Protein AF-0000000068801373 (afdb_homodimer)

Solvent-accessible surface area (backbone atoms only — not comparable to full-atom values): 32381 Å² total; per-residue (Å²): 131,85,78,76,74,80,75,60,35,43,65,68,33,72,58,98,86,32,26,22,39,46,42,36,50,64,30,52,65,67,40,64,72,50,78,65,51,80,64,30,34,38,38,37,28,58,76,66,24,50,58,66,53,54,50,50,49,50,50,25,58,78,50,72,58,34,62,70,71,57,57,73,45,41,44,68,69,68,36,31,40,51,46,44,37,53,86,94,51,80,27,16,62,61,49,52,71,74,48,67,80,67,38,50,35,29,43,51,66,44,78,92,70,46,47,63,44,42,62,74,63,48,32,38,29,46,32,33,42,47,41,62,60,41,22,52,53,48,39,50,49,45,27,68,16,31,31,62,37,39,79,48,77,52,68,71,58,35,52,52,31,45,76,68,22,66,35,72,58,21,39,62,66,57,48,55,50,53,53,56,58,44,37,75,79,42,55,42,48,81,43,44,40,64,54,37,70,74,38,42,62,63,46,51,49,52,50,30,59,73,74,72,49,84,74,56,70,69,48,48,55,49,46,48,55,62,56,27,67,75,47,29,55,72,31,58,39,62,31,58,69,76,48,55,56,85,50,39,29,52,86,78,34,53,80,64,70,76,89,52,72,39,56,31,31,75,68,34,23,38,47,53,46,54,53,47,52,54,52,48,52,63,73,46,57,92,53,88,79,80,75,66,70,56,126,134,86,79,76,74,79,76,62,35,42,65,67,34,73,57,97,85,31,26,21,39,47,43,36,50,64,31,53,66,68,40,63,72,51,77,64,52,78,64,32,34,38,39,39,27,56,77,66,25,51,60,67,53,53,50,51,49,50,51,26,58,80,52,72,60,35,63,70,70,58,57,74,46,41,44,68,68,68,36,32,41,51,48,45,37,53,87,95,49,81,29,16,64,60,49,54,72,73,49,66,81,67,38,50,35,30,43,54,66,44,78,91,71,44,45,62,44,44,63,74,63,47,31,39,28,46,32,34,42,47,41,63,59,40,22,51,54,46,39,50,48,45,27,67,16,30,32,61,37,38,79,49,78,51,70,70,58,34,53,54,33,45,76,68,23,66,35,72,60,20,37,62,65,58,47,54,50,54,52,56,58,44,38,76,81,41,57,41,49,80,43,43,41,64,53,38,72,74,38,43,62,64,47,50,49,52,49,29,59,72,72,70,50,85,73,56,69,70,50,48,55,50,47,48,56,62,56,26,68,76,48,29,55,74,31,58,39,62,30,58,69,74,48,55,57,85,48,39,27,53,86,77,33,52,79,64,72,76,91,53,73,38,55,31,30,75,70,34,23,38,46,54,45,54,53,48,51,53,51,46,52,63,73,46,57,92,53,88,79,82,74,65,69,56,125

Nearest PDB structures (foldseek):
  2a3r-assembly2_B  TM=9.988E-01  e=2.482E-52  Homo sapiens
  1z28-assembly1_A-2  TM=9.978E-01  e=6.941E-52  Homo sapiens
  3u3m-assembly1_A  TM=9.963E-01  e=4.395E-52  Homo sapiens
  3qvv-assembly2_B  TM=9.969E-01  e=4.079E-51  Homo sapiens
  3u3r-assembly1_A  TM=9.956E-01  e=8.096E-51  Homo sapiens

Radius of gyration: 32.13 Å; Cα contacts (8 Å, |Δi|>4): 904; chains: 2; bounding box: 50×91×74 Å

Secondary structure (DSSP, 8-state):
--------SPPPEEETTEEE-HHHHHHHHHHTT----TT-EEEEE-TTSSHHHHHHHHHHHHTTT-TTGGGSS-HHHHS-BTT---TTS--HHHHHHTPPSSPEEEE---GGGS-HHHHHTT-EEEEEE--HHHHHHHHHHHHHHBTTSPP---HHHHHHHHHHT-STT--HHHHHHHHHHHTTTS-EEEEEHHHHHH-HHHHHHHHHHHHT----HHHHHHHHHHTSHHHHHH-TTTSSTTS-TTTB-TTT--SS----TTGGGGT-BHHHHHHHHHHHHHHTTT------S--/-------SSPPPEEETTEEE-HHHHHHHHHHTT----TT-EEEEE-TTSSHHHHHHHHHHHHTTT-TTGGGSS-HHHHS-BTT---TTS--HHHHHHTPPSSPEEEE---GGGS-HHHHHTT-EEEEEE--HHHHHHHHHHHHHHBTTSPP---HHHHHHHHHHT-STT--HHHHHHHHHHHTTTS-EEEEEHHHHHH-HHHHHHHHHHHHT----HHHHHHHHHHTSHHHHHH-TTTSSTTS-TTTB-TTT--SS----TTGGGGT-BHHHHHHHHHHHHHHTTT------S--

Organism: Pan troglodytes (NCBI:txid9598)

pLDDT: mean 94.64, std 8.41, range [26.19, 98.88]

Foldseek 3Di:
DPPPPPLWADFFDDDPRATAQPQLVVQLVVQLPDADDQLEEEEEEAPPQCSLLVLLLVLCQVVQLDVVSSQPAASCLQAPEQSDGDPPDDGSRRSVVPHDPPHHYYYHAAPVRHHVNCVVSLHAYEYEYEDVLSVLVLVLLQQVFAGSHHNCPDSVSNLVCQLQQNGHNGHSLNRVQVLVVSVVPGNYHYHYLVVCVVPVLVVSVVVCVSSVHDHDPVSSVSSNVCSDLVNQCPRCSRFVPVPDSSRGPCVSPTNSHPSFQQPSVVPDDPVRVVVVVVSCCVSCPPPPDDHDRHD/DPPPPPLWADFFDDDPRATAQPQLVVQLVVQLPDADDQLEEEEEEAPPQCSLLVLLLVLCQVVQLDVVSSQPAASCLQAPEQSDGDPPDDGSRRSVVPDDPPHHYYYHAAPVRHHVNCVVSLHAYEYEYEDVLSVLVLVLLQQVFAGSHHNCPDSVSNLVCQLQQNGHNGHSLNRVQVLVVSVVPGNYHYHYLVVCVVPVLVVSVVVCVSSVHDHDPVSSVSSNVCSDLVNQCVRCSRFVPVPDSSRGPCVSPTNSHPSFQQPSVVPDDPVRVVVVVVSCCVSCPPPPDDHDRHD

InterPro domains:
  IPR000863 Sulfotransferase domain [PF00685] (38-287)
  IPR027417 P-loop containing nucleoside triphosphate hydrolase [G3DSA:3.40.50.300] (1-295)
  IPR027417 P-loop containing nucleoside triphosphate hydrolase [SSF52540] (9-293)

Sequence (590 aa):
MELIQDTSRPPLEYVKGVPLIKYFAEALGPLQSFQARPDDLLISTYPKSGTTWVSQILDMIYQGGDLEKCNRAPIYMRVPFLEVNDPGEPSGMETLKDTPPPRLIKSHLPLALLPQTLLDQKVKVVYVARNPKDVAVSYYHFHRMEKAHPEPGTWDSFLEKFMAGEVSYGSWYQHMQEWWELSRTHPVLYLFYEDMKENPKREIQKILEFVGHSLPEETMDFMVQHTSFKEMKKNPMTNYTTVPQELMDHSTSPFMRKGMAGDWKTTFTVAQNERFDADYAEKMAGCSLSFRSELMELIQDTSRPPLEYVKGVPLIKYFAEALGPLQSFQARPDDLLISTYPKSGTTWVSQILDMIYQGGDLEKCNRAPIYMRVPFLEVNDPGEPSGMETLKDTPPPRLIKSHLPLALLPQTLLDQKVKVVYVARNPKDVAVSYYHFHRMEKAHPEPGTWDSFLEKFMAGEVSYGSWYQHMQEWWELSRTHPVLYLFYEDMKENPKREIQKILEFVGHSLPEETMDFMVQHTSFKEMKKNPMTNYTTVPQELMDHSTSPFMRKGMAGDWKTTFTVAQNERFDADYAEKMAGCSLSFRSEL

Structure (mmCIF, N/CA/C/O backbone):
data_AF-0000000068801373-model_v1
#
loop_
_entity.id
_entity.type
_entity.pdbx_description
1 polymer Sulfotransferase
#
loop_
_atom_site.group_PDB
_atom_site.id
_atom_site.type_symbol
_atom_site.label_atom_id
_atom_site.label_alt_id
_atom_site.label_comp_id
_atom_site.label_asym_id
_atom_site.label_entity_id
_atom_site.label_seq_id
_atom_site.pdbx_PDB_ins_code
_atom_site.Cartn_x
_atom_site.Cartn_y
_atom_site.Cartn_z
_atom_site.occupancy
_atom_site.B_iso_or_equiv
_atom_site.auth_seq_id
_atom_site.auth_comp_id
_atom_site.auth_asym_id
_atom_site.auth_atom_id
_atom_site.pdbx_PDB_model_num
ATOM 1 N N . MET A 1 1 ? -23.141 -9.375 -42.094 1 26.19 1 MET A N 1
ATOM 2 C CA . MET A 1 1 ? -21.875 -9.578 -41.375 1 26.19 1 MET A CA 1
ATOM 3 C C . MET A 1 1 ? -22.109 -10.383 -40.094 1 26.19 1 MET A C 1
ATOM 5 O O . MET A 1 1 ? -22.859 -9.969 -39.219 1 26.19 1 MET A O 1
ATOM 9 N N . GLU A 1 2 ? -21.922 -11.641 -40 1 30.53 2 GLU A N 1
ATOM 10 C CA . GLU A 1 2 ? -22.234 -12.516 -38.875 1 30.53 2 GLU A CA 1
ATOM 11 C C . GLU A 1 2 ? -21.422 -12.133 -37.656 1 30.53 2 GLU A C 1
ATOM 13 O O . GLU A 1 2 ? -20.203 -11.945 -37.719 1 30.53 2 GLU A O 1
ATOM 18 N N . LEU A 1 3 ? -21.844 -11.43 -36.562 1 37.75 3 LEU A N 1
ATOM 19 C CA . LEU A 1 3 ? -21.266 -10.898 -35.344 1 37.75 3 LEU A CA 1
ATOM 20 C C . LEU A 1 3 ? -20.5 -11.969 -34.594 1 37.75 3 LEU A C 1
ATOM 22 O O . LEU A 1 3 ? -21.078 -12.984 -34.188 1 37.75 3 LEU A O 1
ATOM 26 N N . ILE A 1 4 ? -19.297 -12.406 -34.969 1 43.62 4 ILE A N 1
ATOM 27 C CA . ILE A 1 4 ? -18.391 -13.289 -34.25 1 43.62 4 ILE A CA 1
ATOM 28 C C . ILE A 1 4 ? -18.5 -13.031 -32.75 1 43.62 4 ILE A C 1
ATOM 30 O O . ILE A 1 4 ? -18.281 -11.906 -32.281 1 43.62 4 ILE A O 1
ATOM 34 N N . GLN A 1 5 ? -19.297 -13.797 -32.094 1 51.81 5 GLN A N 1
ATOM 35 C CA . GLN A 1 5 ? -19.562 -13.656 -30.672 1 51.81 5 GLN A CA 1
ATOM 36 C C . GLN A 1 5 ? -18.266 -13.586 -29.875 1 51.81 5 GLN A C 1
ATOM 38 O O . GLN A 1 5 ? -17.359 -14.398 -30.078 1 51.81 5 GLN A O 1
ATOM 43 N N . ASP A 1 6 ? -17.844 -12.43 -29.453 1 64.69 6 ASP A N 1
ATOM 44 C CA . ASP A 1 6 ? -16.719 -12.188 -28.547 1 64.69 6 ASP A CA 1
ATOM 45 C C . ASP A 1 6 ? -16.703 -13.211 -27.406 1 64.69 6 ASP A C 1
ATOM 47 O O . ASP A 1 6 ? -17.609 -13.227 -26.562 1 64.69 6 ASP A O 1
ATOM 51 N N . THR A 1 7 ? -15.938 -14.234 -27.469 1 76.06 7 THR A N 1
ATOM 52 C CA . THR A 1 7 ? -15.836 -15.336 -26.516 1 76.06 7 THR A CA 1
ATOM 53 C C . THR A 1 7 ? -14.828 -15.023 -25.422 1 76.06 7 THR A C 1
ATOM 55 O O . THR A 1 7 ? -14.43 -15.906 -24.656 1 76.06 7 THR A O 1
ATOM 58 N N . SER A 1 8 ? -14.531 -13.727 -25.422 1 85.44 8 SER A N 1
ATOM 59 C CA . SER A 1 8 ? -13.516 -13.391 -24.438 1 85.44 8 SER A CA 1
ATOM 60 C C . SER A 1 8 ? -14.141 -13.039 -23.078 1 85.44 8 SER A C 1
ATOM 62 O O . SER A 1 8 ? -15.273 -12.547 -23.031 1 85.44 8 SER A O 1
ATOM 64 N N . ARG A 1 9 ? -13.477 -13.516 -22.109 1 92.25 9 ARG A N 1
ATOM 65 C CA . ARG A 1 9 ? -13.734 -13.156 -20.719 1 92.25 9 ARG A CA 1
ATOM 66 C C . ARG A 1 9 ? -15.086 -13.68 -20.25 1 92.25 9 ARG A C 1
ATOM 68 O O . ARG A 1 9 ? -15.875 -12.945 -19.656 1 92.25 9 ARG A O 1
ATOM 75 N N . PRO A 1 10 ? -15.391 -14.93 -20.531 1 91.88 10 PRO A N 1
ATOM 76 C CA . PRO A 1 10 ? -16.641 -15.484 -20.016 1 91.88 10 PRO A CA 1
ATOM 77 C C . PRO A 1 10 ? -16.672 -15.547 -18.484 1 91.88 10 PRO A C 1
ATOM 79 O O . PRO A 1 10 ? -15.617 -15.578 -17.844 1 91.88 10 PRO A O 1
ATOM 82 N N . PRO A 1 11 ? -17.891 -15.492 -17.906 1 94.25 11 PRO A N 1
ATOM 83 C CA . PRO A 1 11 ? -17.969 -15.688 -16.453 1 94.25 11 PRO A CA 1
ATOM 84 C C . PRO A 1 11 ? -17.516 -17.078 -16.016 1 94.25 11 PRO A C 1
ATOM 86 O O . PRO A 1 11 ? -17.562 -18.016 -16.812 1 94.25 11 PRO A O 1
ATOM 89 N N . LEU A 1 12 ? -17.078 -17.188 -14.828 1 97 12 LEU A N 1
ATOM 90 C CA . LEU A 1 12 ? -16.688 -18.484 -14.281 1 97 12 LEU A CA 1
ATOM 91 C C . LEU A 1 12 ? -17.906 -19.391 -14.117 1 97 12 LEU A C 1
ATOM 93 O O . LEU A 1 12 ? -19.031 -18.906 -13.953 1 97 12 LEU A O 1
ATOM 97 N N . GLU A 1 13 ? -17.641 -20.609 -14.188 1 97 13 GLU A N 1
ATOM 98 C CA . GLU A 1 13 ? -18.641 -21.641 -13.93 1 97 13 GLU A CA 1
ATOM 99 C C . GLU A 1 13 ? -18.266 -22.484 -12.711 1 97 13 GLU A C 1
ATOM 101 O O . GLU A 1 13 ? -17.094 -22.844 -12.523 1 97 13 GLU A O 1
ATOM 106 N N . TYR A 1 14 ? -19.266 -22.719 -11.906 1 96.12 14 TYR A N 1
ATOM 107 C CA . TYR A 1 14 ? -18.984 -23.484 -10.688 1 96.12 14 TYR A CA 1
ATOM 108 C C . TYR A 1 14 ? -19.234 -24.969 -10.906 1 96.12 14 TYR A C 1
ATOM 110 O O . TYR A 1 14 ? -20.266 -25.359 -11.43 1 96.12 14 TYR A O 1
ATOM 118 N N . VAL A 1 15 ? -18.234 -25.766 -10.617 1 96.12 15 VAL A N 1
ATOM 119 C CA . VAL A 1 15 ? -18.328 -27.219 -10.609 1 96.12 15 VAL A CA 1
ATOM 120 C C . VAL A 1 15 ? -17.984 -27.75 -9.219 1 96.12 15 VAL A C 1
ATOM 122 O O . VAL A 1 15 ? -16.859 -27.562 -8.742 1 96.12 15 VAL A O 1
ATOM 125 N N . LYS A 1 16 ? -18.938 -28.406 -8.547 1 94.5 16 LYS A N 1
ATOM 126 C CA . LYS A 1 16 ? -18.781 -28.891 -7.18 1 94.5 16 LYS A CA 1
ATOM 127 C C . LYS A 1 16 ? -18.266 -27.781 -6.262 1 94.5 16 LYS A C 1
ATOM 129 O O . LYS A 1 16 ? -17.328 -27.984 -5.484 1 94.5 16 LYS A O 1
ATOM 134 N N . GLY A 1 17 ? -18.75 -26.594 -6.5 1 95.19 17 GLY A N 1
ATOM 135 C CA . GLY A 1 17 ? -18.469 -25.453 -5.637 1 95.19 17 GLY A CA 1
ATOM 136 C C . GLY A 1 17 ? -17.172 -24.734 -6.004 1 95.19 17 GLY A C 1
ATOM 137 O O . GLY A 1 17 ? -16.828 -23.734 -5.379 1 95.19 17 GLY A O 1
ATOM 138 N N . VAL A 1 18 ? -16.484 -25.234 -6.992 1 97.38 18 VAL A N 1
ATOM 139 C CA . VAL A 1 18 ? -15.227 -24.625 -7.395 1 97.38 18 VAL A CA 1
ATOM 140 C C . VAL A 1 18 ? -15.43 -23.781 -8.648 1 97.38 18 VAL A C 1
ATOM 142 O O . VAL A 1 18 ? -15.93 -24.281 -9.664 1 97.38 18 VAL A O 1
ATOM 145 N N . PRO A 1 19 ? -15.102 -22.5 -8.57 1 98.31 19 PRO A N 1
ATOM 146 C CA . PRO A 1 19 ? -15.188 -21.688 -9.789 1 98.31 19 PRO A CA 1
ATOM 147 C C . PRO A 1 19 ? -14.094 -22.016 -10.797 1 98.31 19 PRO A C 1
ATOM 149 O O . PRO A 1 19 ? -12.914 -22.078 -10.445 1 98.31 19 PRO A O 1
ATOM 152 N N . LEU A 1 20 ? -14.492 -22.234 -12.047 1 97.88 20 LEU A N 1
ATOM 153 C CA . LEU A 1 20 ? -13.57 -22.531 -13.141 1 97.88 20 LEU A CA 1
ATOM 154 C C . LEU A 1 20 ? -13.883 -21.672 -14.359 1 97.88 20 LEU A C 1
ATOM 156 O O . LEU A 1 20 ? -15.016 -21.234 -14.539 1 97.88 20 LEU A O 1
ATOM 160 N N . ILE A 1 21 ? -12.82 -21.438 -15.141 1 95.56 21 ILE A N 1
ATOM 161 C CA . ILE A 1 21 ? -13.078 -20.875 -16.469 1 95.56 21 ILE A CA 1
ATOM 162 C C . ILE A 1 21 ? -14.062 -21.75 -17.219 1 95.56 21 ILE A C 1
ATOM 164 O O . ILE A 1 21 ? -14.023 -22.984 -17.109 1 95.56 21 ILE A O 1
ATOM 168 N N . LYS A 1 22 ? -14.883 -21.125 -17.984 1 94.75 22 LYS A N 1
ATOM 169 C CA . LYS A 1 22 ? -16.016 -21.781 -18.641 1 94.75 22 LYS A CA 1
ATOM 170 C C . LYS A 1 22 ? -15.547 -23.016 -19.406 1 94.75 22 LYS A C 1
ATOM 172 O O . LYS A 1 22 ? -16.062 -24.125 -19.203 1 94.75 22 LYS A O 1
ATOM 177 N N . TYR A 1 23 ? -14.562 -22.906 -20.172 1 93.31 23 TYR A N 1
ATOM 178 C CA . TYR A 1 23 ? -14.125 -23.969 -21.062 1 93.31 23 TYR A CA 1
ATOM 179 C C . TYR A 1 23 ? -13.469 -25.109 -20.281 1 93.31 23 TYR A C 1
ATOM 181 O O . TYR A 1 23 ? -13.547 -26.266 -20.688 1 93.31 23 TYR A O 1
ATOM 189 N N . PHE A 1 24 ? -12.781 -24.75 -19.188 1 95.5 24 PHE A N 1
ATOM 190 C CA . PHE A 1 24 ? -12.195 -25.781 -18.328 1 95.5 24 PHE A CA 1
ATOM 191 C C . PHE A 1 24 ? -13.281 -26.562 -17.594 1 95.5 24 PHE A C 1
ATOM 193 O O . PHE A 1 24 ? -13.188 -27.781 -17.453 1 95.5 24 PHE A O 1
ATOM 200 N N . ALA A 1 25 ? -14.305 -25.797 -17.156 1 96.56 25 ALA A N 1
ATOM 201 C CA . ALA A 1 25 ? -15.445 -26.453 -16.531 1 96.56 25 ALA A CA 1
ATOM 202 C C . ALA A 1 25 ? -16.078 -27.484 -17.453 1 96.56 25 ALA A C 1
ATOM 204 O O . ALA A 1 25 ? -16.422 -28.594 -17.031 1 96.56 25 ALA A O 1
ATOM 205 N N . GLU A 1 26 ? -16.141 -27.141 -18.688 1 94.5 26 GLU A N 1
ATOM 206 C CA . GLU A 1 26 ? -16.766 -28.016 -19.688 1 94.5 26 GLU A CA 1
ATOM 207 C C . GLU A 1 26 ? -15.914 -29.25 -19.922 1 94.5 26 GLU A C 1
ATOM 209 O O . GLU A 1 26 ? -16.422 -30.266 -20.422 1 94.5 26 GLU A O 1
ATOM 214 N N . ALA A 1 27 ? -14.672 -29.156 -19.609 1 94.94 27 ALA A N 1
ATOM 215 C CA . ALA A 1 27 ? -13.758 -30.266 -19.859 1 94.94 27 ALA A CA 1
ATOM 216 C C . ALA A 1 27 ? -13.867 -31.312 -18.75 1 94.94 27 ALA A C 1
ATOM 218 O O . ALA A 1 27 ? -13.383 -32.438 -18.906 1 94.94 27 ALA A O 1
ATOM 219 N N . LEU A 1 28 ? -14.461 -31.016 -17.609 1 95.88 28 LEU A N 1
ATOM 220 C CA . LEU A 1 28 ? -14.453 -31.891 -16.453 1 95.88 28 LEU A CA 1
ATOM 221 C C . LEU A 1 28 ? -15.25 -33.156 -16.719 1 95.88 28 LEU A C 1
ATOM 223 O O . LEU A 1 28 ? -14.906 -34.25 -16.219 1 95.88 28 LEU A O 1
ATOM 227 N N . GLY A 1 29 ? -16.297 -33.062 -17.469 1 92.44 29 GLY A N 1
ATOM 228 C CA . GLY A 1 29 ? -17.031 -34.25 -17.859 1 92.44 29 GLY A CA 1
ATOM 229 C C . GLY A 1 29 ? -16.172 -35.25 -18.609 1 92.44 29 GLY A C 1
ATOM 230 O O . GLY A 1 29 ? -15.938 -36.344 -18.125 1 92.44 29 GLY A O 1
ATOM 231 N N . PRO A 1 30 ? -15.641 -34.812 -19.734 1 91.38 30 PRO A N 1
ATOM 232 C CA . PRO A 1 30 ? -14.758 -35.688 -20.516 1 91.38 30 PRO A CA 1
ATOM 233 C C . PRO A 1 30 ? -13.578 -36.219 -19.703 1 91.38 30 PRO A C 1
ATOM 235 O O . PRO A 1 30 ? -13.125 -37.344 -19.922 1 91.38 30 PRO A O 1
ATOM 238 N N . LEU A 1 31 ? -13.078 -35.5 -18.766 1 93.88 31 LEU A N 1
ATOM 239 C CA . LEU A 1 31 ? -11.883 -35.844 -18 1 93.88 31 LEU A CA 1
ATOM 240 C C . LEU A 1 31 ? -12.156 -37.031 -17.094 1 93.88 31 LEU A C 1
ATOM 242 O O . LEU A 1 31 ? -11.227 -37.688 -16.594 1 93.88 31 LEU A O 1
ATOM 246 N N . GLN A 1 32 ? -13.414 -37.312 -16.906 1 90.19 32 GLN A N 1
ATOM 247 C CA . GLN A 1 32 ? -13.766 -38.438 -16.078 1 90.19 32 GLN A CA 1
ATOM 248 C C . GLN A 1 32 ? -13.305 -39.75 -16.703 1 90.19 32 GLN A C 1
ATOM 250 O O . GLN A 1 32 ? -13.102 -40.75 -16 1 90.19 32 GLN A O 1
ATOM 255 N N . SER A 1 33 ? -13.188 -39.719 -17.938 1 91.62 33 SER A N 1
ATOM 256 C CA . SER A 1 33 ? -12.797 -40.938 -18.641 1 91.62 33 SER A CA 1
ATOM 257 C C . SER A 1 33 ? -11.281 -41.031 -18.797 1 91.62 33 SER A C 1
ATOM 259 O O . SER A 1 33 ? -10.766 -41.969 -19.422 1 91.62 33 SER A O 1
ATOM 261 N N . PHE A 1 34 ? -10.609 -40.094 -18.281 1 95.56 34 PHE A N 1
ATOM 262 C CA . PHE A 1 34 ? -9.148 -40.094 -18.359 1 95.56 34 PHE A CA 1
ATOM 263 C C . PHE A 1 34 ? -8.57 -41.312 -17.688 1 95.56 34 PHE A C 1
ATOM 265 O O . PHE A 1 34 ? -9.023 -41.719 -16.625 1 95.56 34 PHE A O 1
ATOM 272 N N . GLN A 1 35 ? -7.629 -41.938 -18.391 1 93.69 35 GLN A N 1
ATOM 273 C CA . GLN A 1 35 ? -6.918 -43.094 -17.828 1 93.69 35 GLN A CA 1
ATOM 274 C C . GLN A 1 35 ? -5.445 -42.75 -17.594 1 93.69 35 GLN A C 1
ATOM 276 O O . GLN A 1 35 ? -4.688 -42.594 -18.562 1 93.69 35 GLN A O 1
ATOM 281 N N . ALA A 1 36 ? -5.094 -42.719 -16.375 1 95 36 ALA A N 1
ATOM 282 C CA . ALA A 1 36 ? -3.705 -42.438 -16.016 1 95 36 ALA A CA 1
ATOM 283 C C . ALA A 1 36 ? -2.824 -43.656 -16.234 1 95 36 ALA A C 1
ATOM 285 O O . ALA A 1 36 ? -3.275 -44.812 -16.062 1 95 36 ALA A O 1
ATOM 286 N N . ARG A 1 37 ? -1.658 -43.406 -16.625 1 94.31 37 ARG A N 1
ATOM 287 C CA . ARG A 1 37 ? -0.638 -44.438 -16.719 1 94.31 37 ARG A CA 1
ATOM 288 C C . ARG A 1 37 ? 0.271 -44.438 -15.5 1 94.31 37 ARG A C 1
ATOM 290 O O . ARG A 1 37 ? 0.509 -43.375 -14.906 1 94.31 37 ARG A O 1
ATOM 297 N N . PRO A 1 38 ? 0.799 -45.562 -15.203 1 91.88 38 PRO A N 1
ATOM 298 C CA . PRO A 1 38 ? 1.619 -45.656 -13.992 1 91.88 38 PRO A CA 1
ATOM 299 C C . PRO A 1 38 ? 2.854 -44.75 -14.055 1 91.88 38 PRO A C 1
ATOM 301 O O . PRO A 1 38 ? 3.363 -44.312 -13.016 1 91.88 38 PRO A O 1
ATOM 304 N N . ASP A 1 39 ? 3.277 -44.531 -15.234 1 94.56 39 ASP A N 1
ATOM 305 C CA . ASP A 1 39 ? 4.508 -43.75 -15.352 1 94.56 39 ASP A CA 1
ATOM 306 C C . ASP A 1 39 ? 4.203 -42.281 -15.641 1 94.56 39 ASP A C 1
ATOM 308 O O . ASP A 1 39 ? 5.113 -41.5 -15.93 1 94.56 39 ASP A O 1
ATOM 312 N N . ASP A 1 40 ? 2.934 -41.875 -15.578 1 97.69 40 ASP A N 1
ATOM 313 C CA . ASP A 1 40 ? 2.568 -40.469 -15.641 1 97.69 40 ASP A CA 1
ATOM 314 C C . ASP A 1 40 ? 3.1 -39.719 -14.438 1 97.69 40 ASP A C 1
ATOM 316 O O . ASP A 1 40 ? 3.256 -40.281 -13.352 1 97.69 40 ASP A O 1
ATOM 320 N N . LEU A 1 41 ? 3.463 -38.531 -14.617 1 98.62 41 LEU A N 1
ATOM 321 C CA . LEU A 1 41 ? 3.793 -37.625 -13.531 1 98.62 41 LEU A CA 1
ATOM 322 C C . LEU A 1 41 ? 2.91 -36.375 -13.586 1 98.62 41 LEU A C 1
ATOM 324 O O . LEU A 1 41 ? 2.83 -35.719 -14.617 1 98.62 41 LEU A O 1
ATOM 328 N N . LEU A 1 42 ? 2.225 -36.094 -12.523 1 98.75 42 LEU A N 1
ATOM 329 C CA . LEU A 1 42 ? 1.355 -34.938 -12.438 1 98.75 42 LEU A CA 1
ATOM 330 C C . LEU A 1 42 ? 2.076 -33.781 -11.773 1 98.75 42 LEU A C 1
ATOM 332 O O . LEU A 1 42 ? 2.678 -33.938 -10.711 1 98.75 42 LEU A O 1
ATOM 336 N N . ILE A 1 43 ? 2.145 -32.688 -12.438 1 98.88 43 ILE A N 1
ATOM 337 C CA . ILE A 1 43 ? 2.564 -31.406 -11.867 1 98.88 43 ILE A CA 1
ATOM 338 C C . ILE A 1 43 ? 1.336 -30.594 -11.445 1 98.88 43 ILE A C 1
ATOM 340 O O . ILE A 1 43 ? 0.559 -30.141 -12.289 1 98.88 43 ILE A O 1
ATOM 344 N N . SER A 1 44 ? 1.149 -30.453 -10.172 1 98.75 44 SER A N 1
ATOM 345 C CA . SER A 1 44 ? -0.006 -29.719 -9.664 1 98.75 44 SER A CA 1
ATOM 346 C C . SER A 1 44 ? 0.424 -28.469 -8.898 1 98.75 44 SER A C 1
ATOM 348 O O . SER A 1 44 ? 1.394 -28.5 -8.141 1 98.75 44 SER A O 1
ATOM 350 N N . THR A 1 45 ? -0.194 -27.391 -9.164 1 98.75 45 THR A N 1
ATOM 351 C CA . THR A 1 45 ? 0.032 -26.109 -8.516 1 98.75 45 THR A CA 1
ATOM 352 C C . THR A 1 45 ? -1.251 -25.281 -8.484 1 98.75 45 THR A C 1
ATOM 354 O O . THR A 1 45 ? -2.168 -25.531 -9.273 1 98.75 45 THR A O 1
ATOM 357 N N . TYR A 1 46 ? -1.426 -24.391 -7.52 1 98.75 46 TYR A N 1
ATOM 358 C CA . TYR A 1 46 ? -2.357 -23.281 -7.699 1 98.75 46 TYR A CA 1
ATOM 359 C C . TYR A 1 46 ? -1.879 -22.344 -8.797 1 98.75 46 TYR A C 1
ATOM 361 O O . TYR A 1 46 ? -0.676 -22.234 -9.039 1 98.75 46 TYR A O 1
ATOM 369 N N . PRO A 1 47 ? -2.797 -21.656 -9.469 1 98.38 47 PRO A N 1
ATOM 370 C CA . PRO A 1 47 ? -2.346 -20.766 -10.547 1 98.38 47 PRO A CA 1
ATOM 371 C C . PRO A 1 47 ? -1.286 -19.766 -10.078 1 98.38 47 PRO A C 1
ATOM 373 O O . PRO A 1 47 ? -1.376 -19.234 -8.961 1 98.38 47 PRO A O 1
ATOM 376 N N . LYS A 1 48 ? -0.271 -19.578 -10.961 1 98.31 48 LYS A N 1
ATOM 377 C CA . LYS A 1 48 ? 0.777 -18.578 -10.797 1 98.31 48 LYS A CA 1
ATOM 378 C C . LYS A 1 48 ? 1.704 -18.938 -9.641 1 98.31 48 LYS A C 1
ATOM 380 O O . LYS A 1 48 ? 2.232 -18.062 -8.961 1 98.31 48 LYS A O 1
ATOM 385 N N . SER A 1 49 ? 1.937 -20.219 -9.445 1 98.31 49 SER A N 1
ATOM 386 C CA . SER A 1 49 ? 2.758 -20.672 -8.336 1 98.31 49 SER A CA 1
ATOM 387 C C . SER A 1 49 ? 4.023 -21.375 -8.836 1 98.31 49 SER A C 1
ATOM 389 O O . SER A 1 49 ? 4.648 -22.141 -8.094 1 98.31 49 SER A O 1
ATOM 391 N N . GLY A 1 50 ? 4.355 -21.188 -10.117 1 97.69 50 GLY A N 1
ATOM 392 C CA . GLY A 1 50 ? 5.613 -21.734 -10.609 1 97.69 50 GLY A CA 1
ATOM 393 C C . GLY A 1 50 ? 5.43 -22.984 -11.438 1 97.69 50 GLY A C 1
ATOM 394 O O . GLY A 1 50 ? 6.348 -23.797 -11.547 1 97.69 50 GLY A O 1
ATOM 395 N N . THR A 1 51 ? 4.25 -23.125 -12 1 98.38 51 THR A N 1
ATOM 396 C CA . THR A 1 51 ? 3.93 -24.312 -12.797 1 98.38 51 THR A CA 1
ATOM 397 C C . THR A 1 51 ? 4.895 -24.453 -13.969 1 98.38 51 THR A C 1
ATOM 399 O O . THR A 1 51 ? 5.461 -25.516 -14.195 1 98.38 51 THR A O 1
ATOM 402 N N . THR A 1 52 ? 5.105 -23.406 -14.719 1 98.12 52 THR A N 1
ATOM 403 C CA . THR A 1 52 ? 5.98 -23.422 -15.883 1 98.12 52 THR A CA 1
ATOM 404 C C . THR A 1 52 ? 7.422 -23.719 -15.477 1 98.12 52 THR A C 1
ATOM 406 O O . THR A 1 52 ? 8.125 -24.469 -16.156 1 98.12 52 THR A O 1
ATOM 409 N N . TRP A 1 53 ? 7.82 -23.172 -14.352 1 98.44 53 TRP A N 1
ATOM 410 C CA . TRP A 1 53 ? 9.164 -23.359 -13.82 1 98.44 53 TRP A CA 1
ATOM 411 C C . TRP A 1 53 ? 9.445 -24.844 -13.555 1 98.44 53 TRP A C 1
ATOM 413 O O . TRP A 1 53 ? 10.391 -25.406 -14.102 1 98.44 53 TRP A O 1
ATOM 423 N N . VAL A 1 54 ? 8.594 -25.484 -12.82 1 98.62 54 VAL A N 1
ATOM 424 C CA . VAL A 1 54 ? 8.805 -26.875 -12.453 1 98.62 54 VAL A CA 1
ATOM 425 C C . VAL A 1 54 ? 8.586 -27.766 -13.672 1 98.62 54 VAL A C 1
ATOM 427 O O . VAL A 1 54 ? 9.25 -28.797 -13.82 1 98.62 54 VAL A O 1
ATOM 430 N N . SER A 1 55 ? 7.656 -27.391 -14.594 1 98.5 55 SER A N 1
ATOM 431 C CA . SER A 1 55 ? 7.484 -28.125 -15.844 1 98.5 55 SER A CA 1
ATOM 432 C C . SER A 1 55 ? 8.781 -28.172 -16.641 1 98.5 55 SER A C 1
ATOM 434 O O . SER A 1 55 ? 9.18 -29.234 -17.141 1 98.5 55 SER A O 1
ATOM 436 N N . GLN A 1 56 ? 9.414 -27.047 -16.719 1 98.19 56 GLN A N 1
ATOM 437 C CA . GLN A 1 56 ? 10.672 -26.969 -17.469 1 98.19 56 GLN A CA 1
ATOM 438 C C . GLN A 1 56 ? 11.75 -27.828 -16.797 1 98.19 56 GLN A C 1
ATOM 440 O O . GLN A 1 56 ? 12.484 -28.547 -17.484 1 98.19 56 GLN A O 1
ATOM 445 N N . ILE A 1 57 ? 11.82 -27.75 -15.523 1 98.38 57 ILE A N 1
ATOM 446 C CA . ILE A 1 57 ? 12.797 -28.531 -14.773 1 98.38 57 ILE A CA 1
ATOM 447 C C . ILE A 1 57 ? 12.57 -30.016 -15.016 1 98.38 57 ILE A C 1
ATOM 449 O O . ILE A 1 57 ? 13.508 -30.75 -15.352 1 98.38 57 ILE A O 1
ATOM 453 N N . LEU A 1 58 ? 11.367 -30.453 -14.891 1 98.56 58 LEU A N 1
ATOM 454 C CA . LEU A 1 58 ? 11.047 -31.859 -15.047 1 98.56 58 LEU A CA 1
ATOM 455 C C . LEU A 1 58 ? 11.289 -32.312 -16.484 1 98.56 58 LEU A C 1
ATOM 457 O O . LEU A 1 58 ? 11.82 -33.406 -16.703 1 98.56 58 LEU A O 1
ATOM 461 N N . ASP A 1 59 ? 10.867 -31.5 -17.422 1 97.94 59 ASP A N 1
ATOM 462 C CA . ASP A 1 59 ? 11.125 -31.844 -18.812 1 97.94 59 ASP A CA 1
ATOM 463 C C . ASP A 1 59 ? 12.625 -32 -19.078 1 97.94 59 ASP A C 1
ATOM 465 O O . ASP A 1 59 ? 13.039 -32.969 -19.75 1 97.94 59 ASP A O 1
ATOM 469 N N . MET A 1 60 ? 13.43 -31.141 -18.531 1 97.38 60 MET A N 1
ATOM 470 C CA . MET A 1 60 ? 14.875 -31.234 -18.703 1 97.38 60 MET A CA 1
ATOM 471 C C . MET A 1 60 ? 15.43 -32.5 -18.047 1 97.38 60 MET A C 1
ATOM 473 O O . MET A 1 60 ? 16.312 -33.156 -18.609 1 97.38 60 MET A O 1
ATOM 477 N N . ILE A 1 61 ? 14.93 -32.781 -16.906 1 97.62 61 ILE A N 1
ATOM 478 C CA . ILE A 1 61 ? 15.352 -34 -16.219 1 97.62 61 ILE A CA 1
ATOM 479 C C . ILE A 1 61 ? 15.055 -35.219 -17.094 1 97.62 61 ILE A C 1
ATOM 481 O O . ILE A 1 61 ? 15.938 -36.062 -17.344 1 97.62 61 ILE A O 1
ATOM 485 N N . TYR A 1 62 ? 13.836 -35.312 -17.609 1 96.5 62 TYR A N 1
ATOM 486 C CA . TYR A 1 62 ? 13.398 -36.469 -18.391 1 96.5 62 TYR A CA 1
ATOM 487 C C . TYR A 1 62 ? 14.141 -36.531 -19.719 1 96.5 62 TYR A C 1
ATOM 489 O O . TYR A 1 62 ? 14.234 -37.625 -20.328 1 96.5 62 TYR A O 1
ATOM 497 N N . GLN A 1 63 ? 14.734 -35.406 -20.156 1 96.12 63 GLN A N 1
ATOM 498 C CA . GLN A 1 63 ? 15.492 -35.375 -21.406 1 96.12 63 GLN A CA 1
ATOM 499 C C . GLN A 1 63 ? 16.984 -35.469 -21.156 1 96.12 63 GLN A C 1
ATOM 501 O O . GLN A 1 63 ? 17.797 -35.125 -22.031 1 96.12 63 GLN A O 1
ATOM 506 N N . GLY A 1 64 ? 17.344 -35.719 -19.922 1 94.81 64 GLY A N 1
ATOM 507 C CA . GLY A 1 64 ? 18.734 -35.906 -19.578 1 94.81 64 GLY A CA 1
ATOM 508 C C . GLY A 1 64 ? 19.547 -34.625 -19.594 1 94.81 64 GLY A C 1
ATOM 509 O O . GLY A 1 64 ? 20.75 -34.656 -19.922 1 94.81 64 GLY A O 1
ATOM 510 N N . GLY A 1 65 ? 18.875 -33.562 -19.438 1 94.81 65 GLY A N 1
ATOM 511 C CA . GLY A 1 65 ? 19.547 -32.281 -19.406 1 94.81 65 GLY A CA 1
ATOM 512 C C . GLY A 1 65 ? 19.844 -31.719 -20.797 1 94.81 65 GLY A C 1
ATOM 513 O O . GLY A 1 65 ? 20.625 -30.781 -20.938 1 94.81 65 GLY A O 1
ATOM 514 N N . ASP A 1 66 ? 19.219 -32.25 -21.781 1 94.75 66 ASP A N 1
ATOM 515 C CA . ASP A 1 66 ? 19.438 -31.844 -23.156 1 94.75 66 ASP A CA 1
ATOM 516 C C . ASP A 1 66 ? 18.562 -30.656 -23.531 1 94.75 66 ASP A C 1
ATOM 518 O O . ASP A 1 66 ? 17.359 -30.812 -23.766 1 94.75 66 ASP A O 1
ATOM 522 N N . LEU A 1 67 ? 19.125 -29.531 -23.641 1 92.62 67 LEU A N 1
ATOM 523 C CA . LEU A 1 67 ? 18.406 -28.281 -23.875 1 92.62 67 LEU A CA 1
ATOM 524 C C . LEU A 1 67 ? 17.734 -28.297 -25.234 1 92.62 67 LEU A C 1
ATOM 526 O O . LEU A 1 67 ? 16.641 -27.75 -25.406 1 92.62 67 LEU A O 1
ATOM 530 N N . GLU A 1 68 ? 18.391 -28.859 -26.219 1 94.62 68 GLU A N 1
ATOM 531 C CA . GLU A 1 68 ? 17.812 -28.922 -27.547 1 94.62 68 GLU A CA 1
ATOM 532 C C . GLU A 1 68 ? 16.484 -29.672 -27.562 1 94.62 68 GLU A C 1
ATOM 534 O O . GLU A 1 68 ? 15.523 -29.25 -28.203 1 94.62 68 GLU A O 1
ATOM 539 N N . LYS A 1 69 ? 16.484 -30.734 -26.859 1 94.56 69 LYS A N 1
ATOM 540 C CA . LYS A 1 69 ? 15.266 -31.516 -26.75 1 94.56 69 LYS A CA 1
ATOM 541 C C . LYS A 1 69 ? 14.18 -30.75 -25.984 1 94.56 69 LYS A C 1
ATOM 543 O O . LYS A 1 69 ? 12.992 -30.922 -26.25 1 94.56 69 LYS A O 1
ATOM 548 N N . CYS A 1 70 ? 14.602 -29.875 -25.141 1 94 70 CYS A N 1
ATOM 549 C CA . CYS A 1 70 ? 13.656 -29.078 -24.359 1 94 70 CYS A CA 1
ATOM 550 C C . CYS A 1 70 ? 13.164 -27.891 -25.172 1 94 70 CYS A C 1
ATOM 552 O O . CYS A 1 70 ? 12.312 -27.125 -24.703 1 94 70 CYS A O 1
ATOM 554 N N . ASN A 1 71 ? 13.641 -27.688 -26.312 1 94.12 71 ASN A N 1
ATOM 555 C CA . ASN A 1 71 ? 13.211 -26.609 -27.188 1 94.12 71 ASN A CA 1
ATOM 556 C C . ASN A 1 71 ? 12.469 -27.141 -28.406 1 94.12 71 ASN A C 1
ATOM 558 O O . ASN A 1 71 ? 12.234 -26.406 -29.375 1 94.12 71 ASN A O 1
ATOM 562 N N . ARG A 1 72 ? 12.016 -28.391 -28.328 1 94.75 72 ARG A N 1
ATOM 563 C CA . ARG A 1 72 ? 11.367 -29.047 -29.469 1 94.75 72 ARG A CA 1
ATOM 564 C C . ARG A 1 72 ? 9.969 -28.484 -29.703 1 94.75 72 ARG A C 1
ATOM 566 O O . ARG A 1 72 ? 9.422 -28.625 -30.797 1 94.75 72 ARG A O 1
ATOM 573 N N . ALA A 1 73 ? 9.406 -27.922 -28.672 1 94.81 73 ALA A N 1
ATOM 574 C CA . ALA A 1 73 ? 8.078 -27.328 -28.703 1 94.81 73 ALA A CA 1
ATOM 575 C C . ALA A 1 73 ? 7.863 -26.406 -27.5 1 94.81 73 ALA A C 1
ATOM 577 O O . ALA A 1 73 ? 8.609 -26.469 -26.531 1 94.81 73 ALA A O 1
ATOM 578 N N . PRO A 1 74 ? 6.895 -25.516 -27.609 1 95.69 74 PRO A N 1
ATOM 579 C CA . PRO A 1 74 ? 6.578 -24.703 -26.438 1 95.69 74 PRO A CA 1
ATOM 580 C C . PRO A 1 74 ? 6.188 -25.547 -25.234 1 95.69 74 PRO A C 1
ATOM 582 O O . PRO A 1 74 ? 5.633 -26.641 -25.391 1 95.69 74 PRO A O 1
ATOM 585 N N . ILE A 1 75 ? 6.465 -25.016 -24.094 1 96.56 75 ILE A N 1
ATOM 586 C CA . ILE A 1 75 ? 6.328 -25.75 -22.844 1 96.56 75 ILE A CA 1
ATOM 587 C C . ILE A 1 75 ? 4.891 -26.25 -22.688 1 96.56 75 ILE A C 1
ATOM 589 O O . ILE A 1 75 ? 4.656 -27.328 -22.141 1 96.56 75 ILE A O 1
ATOM 593 N N . TYR A 1 76 ? 3.871 -25.484 -23.219 1 93.44 76 TYR A N 1
ATOM 594 C CA . TYR A 1 76 ? 2.48 -25.875 -23.047 1 93.44 76 TYR A CA 1
ATOM 595 C C . TYR A 1 76 ? 2.141 -27.062 -23.938 1 93.44 76 TYR A C 1
ATOM 597 O O . TYR A 1 76 ? 1.111 -27.719 -23.75 1 93.44 76 TYR A O 1
ATOM 605 N N . MET A 1 77 ? 2.994 -27.391 -24.859 1 92.94 77 MET A N 1
ATOM 606 C CA . MET A 1 77 ? 2.844 -28.594 -25.672 1 92.94 77 MET A CA 1
ATOM 607 C C . MET A 1 77 ? 3.605 -29.766 -25.062 1 92.94 77 MET A C 1
ATOM 609 O O . MET A 1 77 ? 3.158 -30.906 -25.141 1 92.94 77 MET A O 1
ATOM 613 N N . ARG A 1 78 ? 4.742 -29.5 -24.469 1 95.5 78 ARG A N 1
ATOM 614 C CA . ARG A 1 78 ? 5.578 -30.547 -23.875 1 95.5 78 ARG A CA 1
ATOM 615 C C . ARG A 1 78 ? 4.969 -31.078 -22.578 1 95.5 78 ARG A C 1
ATOM 617 O O . ARG A 1 78 ? 5.156 -32.25 -22.234 1 95.5 78 ARG A O 1
ATOM 624 N N . VAL A 1 79 ? 4.309 -30.172 -21.906 1 97.31 79 VAL A N 1
ATOM 625 C CA . VAL A 1 79 ? 3.615 -30.5 -20.656 1 97.31 79 VAL A CA 1
ATOM 626 C C . VAL A 1 79 ? 2.152 -30.094 -20.766 1 97.31 79 VAL A C 1
ATOM 628 O O . VAL A 1 79 ? 1.781 -29 -20.328 1 97.31 79 VAL A O 1
ATOM 631 N N . PRO A 1 80 ? 1.334 -30.969 -21.281 1 96.75 80 PRO A N 1
ATOM 632 C CA . PRO A 1 80 ? -0.065 -30.625 -21.547 1 96.75 80 PRO A CA 1
ATOM 633 C C . PRO A 1 80 ? -0.833 -30.266 -20.281 1 96.75 80 PRO A C 1
ATOM 635 O O . PRO A 1 80 ? -0.621 -30.875 -19.234 1 96.75 80 PRO A O 1
ATOM 638 N N . PHE A 1 81 ? -1.68 -29.25 -20.406 1 97.38 81 PHE A N 1
ATOM 639 C CA . PHE A 1 81 ? -2.604 -28.812 -19.375 1 97.38 81 PHE A CA 1
ATOM 640 C C . PHE A 1 81 ? -3.871 -29.656 -19.375 1 97.38 81 PHE A C 1
ATOM 642 O O . PHE A 1 81 ? -4.691 -29.547 -20.281 1 97.38 81 PHE A O 1
ATOM 649 N N . LEU A 1 82 ? -4.035 -30.406 -18.375 1 97.56 82 LEU A N 1
ATOM 650 C CA . LEU A 1 82 ? -5.012 -31.484 -18.344 1 97.56 82 LEU A CA 1
ATOM 651 C C . LEU A 1 82 ? -6.406 -30.969 -18.672 1 97.56 82 LEU A C 1
ATOM 653 O O . LEU A 1 82 ? -7.105 -31.547 -19.5 1 97.56 82 LEU A O 1
ATOM 657 N N . GLU A 1 83 ? -6.816 -29.828 -18.094 1 96.69 83 GLU A N 1
ATOM 658 C CA . GLU A 1 83 ? -8.211 -29.406 -18.203 1 96.69 83 GLU A CA 1
ATOM 659 C C . GLU A 1 83 ? -8.383 -28.344 -19.281 1 96.69 83 GLU A C 1
ATOM 661 O O . GLU A 1 83 ? -9.469 -27.766 -19.406 1 96.69 83 GLU A O 1
ATOM 666 N N . VAL A 1 84 ? -7.359 -28.047 -20.031 1 94.5 84 VAL A N 1
ATOM 667 C CA . VAL A 1 84 ? -7.5 -27.031 -21.062 1 94.5 84 VAL A CA 1
ATOM 668 C C . VAL A 1 84 ? -8.508 -27.516 -22.109 1 94.5 84 VAL A C 1
ATOM 670 O O . VAL A 1 84 ? -8.531 -28.688 -22.469 1 94.5 84 VAL A O 1
ATOM 673 N N . ASN A 1 85 ? -9.375 -26.609 -22.547 1 93.06 85 ASN A N 1
ATOM 674 C CA . ASN A 1 85 ? -10.414 -26.906 -23.531 1 93.06 85 ASN A CA 1
ATOM 675 C C . ASN A 1 85 ? -10.859 -25.656 -24.281 1 93.06 85 ASN A C 1
ATOM 677 O O . ASN A 1 85 ? -12.047 -25.484 -24.562 1 93.06 85 ASN A O 1
ATOM 681 N N . ASP A 1 86 ? -9.969 -24.734 -24.375 1 87.06 86 ASP A N 1
ATOM 682 C CA . ASP A 1 86 ? -10.266 -23.5 -25.109 1 87.06 86 ASP A CA 1
ATOM 683 C C . ASP A 1 86 ? -10.648 -23.797 -26.547 1 87.06 86 ASP A C 1
ATOM 685 O O . ASP A 1 86 ? -10.07 -24.688 -27.188 1 87.06 86 ASP A O 1
ATOM 689 N N . PRO A 1 87 ? -11.57 -22.984 -27.016 1 84 87 PRO A N 1
ATOM 690 C CA . PRO A 1 87 ? -11.977 -23.203 -28.422 1 84 87 PRO A CA 1
ATOM 691 C C . PRO A 1 87 ? -10.82 -23 -29.406 1 84 87 PRO A C 1
ATOM 693 O O . PRO A 1 87 ? -10.023 -22.078 -29.234 1 84 87 PRO A O 1
ATOM 696 N N . GLY A 1 88 ? -10.727 -23.859 -30.328 1 79.31 88 GLY A N 1
ATOM 697 C CA . GLY A 1 88 ? -9.766 -23.688 -31.406 1 79.31 88 GLY A CA 1
ATOM 698 C C . GLY A 1 88 ? -8.445 -24.391 -31.141 1 79.31 88 GLY A C 1
ATOM 699 O O . GLY A 1 88 ? -7.535 -24.344 -31.984 1 79.31 88 GLY A O 1
ATOM 700 N N . GLU A 1 89 ? -8.258 -24.984 -30.031 1 82.31 89 GLU A N 1
ATOM 701 C CA . GLU A 1 89 ? -7.035 -25.719 -29.672 1 82.31 89 GLU A CA 1
ATOM 702 C C . GLU A 1 89 ? -7.352 -27.125 -29.203 1 82.31 89 GLU A C 1
ATOM 704 O O . GLU A 1 89 ? -8.461 -27.391 -28.734 1 82.31 89 GLU A O 1
ATOM 709 N N . PRO A 1 90 ? -6.379 -27.984 -29.469 1 88.44 90 PRO A N 1
ATOM 710 C CA . PRO A 1 90 ? -6.598 -29.312 -28.875 1 88.44 90 PRO A CA 1
ATOM 711 C C . PRO A 1 90 ? -6.766 -29.266 -27.359 1 88.44 90 PRO A C 1
ATOM 713 O O . PRO A 1 90 ? -6.086 -28.484 -26.688 1 88.44 90 PRO A O 1
ATOM 716 N N . SER A 1 91 ? -7.703 -30.031 -26.875 1 92.69 91 SER A N 1
ATOM 717 C CA . SER A 1 91 ? -7.887 -30.125 -25.438 1 92.69 91 SER A CA 1
ATOM 718 C C . SER A 1 91 ? -6.719 -30.859 -24.781 1 92.69 91 SER A C 1
ATOM 720 O O . SER A 1 91 ? -5.887 -31.453 -25.469 1 92.69 91 SER A O 1
ATOM 722 N N . GLY A 1 92 ? -6.684 -30.781 -23.469 1 93.5 92 GLY A N 1
ATOM 723 C CA . GLY A 1 92 ? -5.68 -31.531 -22.734 1 93.5 92 GLY A CA 1
ATOM 724 C C . GLY A 1 92 ? -5.766 -33.031 -22.969 1 93.5 92 GLY A C 1
ATOM 725 O O . GLY A 1 92 ? -4.746 -33.688 -23.203 1 93.5 92 GLY A O 1
ATOM 726 N N . MET A 1 93 ? -6.969 -33.5 -23.047 1 92.06 93 MET A N 1
ATOM 727 C CA . MET A 1 93 ? -7.195 -34.938 -23.25 1 92.06 93 MET A CA 1
ATOM 728 C C . MET A 1 93 ? -6.723 -35.375 -24.641 1 92.06 93 MET A C 1
ATOM 730 O O . MET A 1 93 ? -6.082 -36.406 -24.797 1 92.06 93 MET A O 1
ATOM 734 N N . GLU A 1 94 ? -7.008 -34.594 -25.578 1 91.81 94 GLU A N 1
ATOM 735 C CA . GLU A 1 94 ? -6.602 -34.875 -26.953 1 91.81 94 GLU A CA 1
ATOM 736 C C . GLU A 1 94 ? -5.082 -34.875 -27.078 1 91.81 94 GLU A C 1
ATOM 738 O O . GLU A 1 94 ? -4.5 -35.75 -27.719 1 91.81 94 GLU A O 1
ATOM 743 N N . THR A 1 95 ? -4.52 -33.906 -26.469 1 93.44 95 THR A N 1
ATOM 744 C CA . THR A 1 95 ? -3.068 -33.781 -26.531 1 93.44 95 THR A CA 1
ATOM 745 C C . THR A 1 95 ? -2.396 -35 -25.844 1 93.44 95 THR A C 1
ATOM 747 O O . THR A 1 95 ? -1.421 -35.531 -26.375 1 93.44 95 THR A O 1
ATOM 750 N N . LEU A 1 96 ? -2.943 -35.406 -24.75 1 94.38 96 LEU A N 1
ATOM 751 C CA . LEU A 1 96 ? -2.348 -36.469 -23.969 1 94.38 96 LEU A CA 1
ATOM 752 C C . LEU A 1 96 ? -2.465 -37.812 -24.688 1 94.38 96 LEU A C 1
ATOM 754 O O . LEU A 1 96 ? -1.632 -38.688 -24.5 1 94.38 96 LEU A O 1
ATOM 758 N N . LYS A 1 97 ? -3.486 -37.906 -25.5 1 90.94 97 LYS A N 1
ATOM 759 C CA . LYS A 1 97 ? -3.648 -39.125 -26.281 1 90.94 97 LYS A CA 1
ATOM 760 C C . LYS A 1 97 ? -2.457 -39.344 -27.219 1 90.94 97 LYS A C 1
ATOM 762 O O . LYS A 1 97 ? -2.064 -40.469 -27.469 1 90.94 97 LYS A O 1
ATOM 767 N N . ASP A 1 98 ? -1.869 -38.281 -27.656 1 89.88 98 ASP A N 1
ATOM 768 C CA . ASP A 1 98 ? -0.792 -38.375 -28.641 1 89.88 98 ASP A CA 1
ATOM 769 C C . ASP A 1 98 ? 0.57 -38.188 -27.984 1 89.88 98 ASP A C 1
ATOM 771 O O . ASP A 1 98 ? 1.593 -38.125 -28.672 1 89.88 98 ASP A O 1
ATOM 775 N N . THR A 1 99 ? 0.602 -38 -26.734 1 92.94 99 THR A N 1
ATOM 776 C CA . THR A 1 99 ? 1.848 -37.781 -26 1 92.94 99 THR A CA 1
ATOM 777 C C . THR A 1 99 ? 2.459 -39.125 -25.578 1 92.94 99 THR A C 1
ATOM 779 O O . THR A 1 99 ? 1.804 -39.906 -24.906 1 92.94 99 THR A O 1
ATOM 782 N N . PRO A 1 100 ? 3.674 -39.375 -26 1 90.5 100 PRO A N 1
ATOM 783 C CA . PRO A 1 100 ? 4.309 -40.625 -25.625 1 90.5 100 PRO A CA 1
ATOM 784 C C . PRO A 1 100 ? 4.656 -40.688 -24.125 1 90.5 100 PRO A C 1
ATOM 786 O O . PRO A 1 100 ? 4.957 -39.656 -23.531 1 90.5 100 PRO A O 1
ATOM 789 N N . PRO A 1 101 ? 4.664 -41.906 -23.531 1 91.88 101 PRO A N 1
ATOM 790 C CA . PRO A 1 101 ? 5.078 -42.062 -22.125 1 91.88 101 PRO A CA 1
ATOM 791 C C . PRO A 1 101 ? 6.59 -41.938 -21.953 1 91.88 101 PRO A C 1
ATOM 793 O O . PRO A 1 101 ? 7.352 -42.219 -22.875 1 91.88 101 PRO A O 1
ATOM 796 N N . PRO A 1 102 ? 6.988 -41.719 -20.906 1 93.81 102 PRO A N 1
ATOM 797 C CA . PRO A 1 102 ? 6.258 -41.188 -19.75 1 93.81 102 PRO A CA 1
ATOM 798 C C . PRO A 1 102 ? 5.742 -39.781 -19.969 1 93.81 102 PRO A C 1
ATOM 800 O O . PRO A 1 102 ? 6.438 -38.938 -20.562 1 93.81 102 PRO A O 1
ATOM 803 N N . ARG A 1 103 ? 4.527 -39.469 -19.5 1 96.69 103 ARG A N 1
ATOM 804 C CA . ARG A 1 103 ? 3.895 -38.188 -19.75 1 96.69 103 ARG A CA 1
ATOM 805 C C . ARG A 1 103 ? 4.027 -37.25 -18.547 1 96.69 103 ARG A C 1
ATOM 807 O O . ARG A 1 103 ? 3.855 -37.688 -17.406 1 96.69 103 ARG A O 1
ATOM 814 N N . LEU A 1 104 ? 4.465 -36.062 -18.797 1 98.06 104 LEU A N 1
ATOM 815 C CA . LEU A 1 104 ? 4.316 -34.969 -17.859 1 98.06 104 LEU A CA 1
ATOM 816 C C . LEU A 1 104 ? 2.988 -34.25 -18.062 1 98.06 104 LEU A C 1
ATOM 818 O O . LEU A 1 104 ? 2.691 -33.812 -19.172 1 98.06 104 LEU A O 1
ATOM 822 N N . ILE A 1 105 ? 2.184 -34.156 -17.031 1 98.44 105 ILE A N 1
ATOM 823 C CA . ILE A 1 105 ? 0.856 -33.562 -17.094 1 98.44 105 ILE A CA 1
ATOM 824 C C . ILE A 1 105 ? 0.742 -32.438 -16.062 1 98.44 105 ILE A C 1
ATOM 826 O O . ILE A 1 105 ? 1.183 -32.594 -14.914 1 98.44 105 ILE A O 1
ATOM 830 N N . LYS A 1 106 ? 0.288 -31.312 -16.406 1 98.56 106 LYS A N 1
ATOM 831 C CA . LYS A 1 106 ? 0.084 -30.281 -15.391 1 98.56 106 LYS A CA 1
ATOM 832 C C . LYS A 1 106 ? -1.402 -30.016 -15.172 1 98.56 106 LYS A C 1
ATOM 834 O O . LYS A 1 106 ? -2.213 -30.203 -16.078 1 98.56 106 LYS A O 1
ATOM 839 N N . SER A 1 107 ? -1.795 -29.578 -14.023 1 98.5 107 SER A N 1
ATOM 840 C CA . SER A 1 107 ? -3.168 -29.234 -13.656 1 98.5 107 SER A CA 1
ATOM 841 C C . SER A 1 107 ? -3.205 -28.281 -12.469 1 98.5 107 SER A C 1
ATOM 843 O O . SER A 1 107 ? -2.283 -28.266 -11.648 1 98.5 107 SER A O 1
ATOM 845 N N . HIS A 1 108 ? -4.211 -27.422 -12.398 1 98.62 108 HIS A N 1
ATOM 846 C CA . HIS A 1 108 ? -4.48 -26.594 -11.227 1 98.62 108 HIS A CA 1
ATOM 847 C C . HIS A 1 108 ? -5.711 -27.094 -10.469 1 98.62 108 HIS A C 1
ATOM 849 O O . HIS A 1 108 ? -6.148 -26.469 -9.508 1 98.62 108 HIS A O 1
ATOM 855 N N . LEU A 1 109 ? -6.258 -28.234 -10.867 1 98.25 109 LEU A N 1
ATOM 856 C CA . LEU A 1 109 ? -7.512 -28.703 -10.289 1 98.25 109 LEU A CA 1
ATOM 857 C C . LEU A 1 109 ? -7.324 -29.094 -8.828 1 98.25 109 LEU A C 1
ATOM 859 O O . LEU A 1 109 ? -6.328 -29.719 -8.461 1 98.25 109 LEU A O 1
ATOM 863 N N . PRO A 1 110 ? -8.305 -28.656 -7.973 1 97.81 110 PRO A N 1
ATOM 864 C CA . PRO A 1 110 ? -8.32 -29.25 -6.637 1 97.81 110 PRO A CA 1
ATOM 865 C C . PRO A 1 110 ? -8.586 -30.766 -6.66 1 97.81 110 PRO A C 1
ATOM 867 O O . PRO A 1 110 ? -9.008 -31.297 -7.688 1 97.81 110 PRO A O 1
ATOM 870 N N . LEU A 1 111 ? -8.344 -31.422 -5.559 1 96.44 111 LEU A N 1
ATOM 871 C CA . LEU A 1 111 ? -8.406 -32.875 -5.48 1 96.44 111 LEU A CA 1
ATOM 872 C C . LEU A 1 111 ? -9.789 -33.375 -5.859 1 96.44 111 LEU A C 1
ATOM 874 O O . LEU A 1 111 ? -9.922 -34.406 -6.539 1 96.44 111 LEU A O 1
ATOM 878 N N . ALA A 1 112 ? -10.789 -32.594 -5.488 1 94.94 112 ALA A N 1
ATOM 879 C CA . ALA A 1 112 ? -12.172 -33.031 -5.691 1 94.94 112 ALA A CA 1
ATOM 880 C C . ALA A 1 112 ? -12.508 -33.125 -7.176 1 94.94 112 ALA A C 1
ATOM 882 O O . ALA A 1 112 ? -13.453 -33.812 -7.57 1 94.94 112 ALA A O 1
ATOM 883 N N . LEU A 1 113 ? -11.719 -32.438 -8.008 1 97.25 113 LEU A N 1
ATOM 884 C CA . LEU A 1 113 ? -12.055 -32.375 -9.422 1 97.25 113 LEU A CA 1
ATOM 885 C C . LEU A 1 113 ? -11.039 -33.156 -10.266 1 97.25 113 LEU A C 1
ATOM 887 O O . LEU A 1 113 ? -11.18 -33.219 -11.484 1 97.25 113 LEU A O 1
ATOM 891 N N . LEU A 1 114 ? -10.039 -33.688 -9.656 1 96.31 114 LEU A N 1
ATOM 892 C CA . LEU A 1 114 ? -9.039 -34.5 -10.367 1 96.31 114 LEU A CA 1
ATOM 893 C C . LEU A 1 114 ? -9.617 -35.844 -10.805 1 96.31 114 LEU A C 1
ATOM 895 O O . LEU A 1 114 ? -10.406 -36.438 -10.086 1 96.31 114 LEU A O 1
ATOM 899 N N . PRO A 1 115 ? -9.273 -36.281 -12.016 1 96.25 115 PRO A N 1
ATOM 900 C CA . PRO A 1 115 ? -9.656 -37.656 -12.359 1 96.25 115 PRO A CA 1
ATOM 901 C C . PRO A 1 115 ? -9.234 -38.656 -11.297 1 96.25 115 PRO A C 1
ATOM 903 O O . PRO A 1 115 ? -8.062 -38.719 -10.914 1 96.25 115 PRO A O 1
ATOM 906 N N . GLN A 1 116 ? -10.156 -39.438 -10.945 1 95.5 116 GLN A N 1
ATOM 907 C CA . GLN A 1 116 ? -9.953 -40.344 -9.828 1 95.5 116 GLN A CA 1
ATOM 908 C C . GLN A 1 116 ? -8.828 -41.344 -10.117 1 95.5 116 GLN A C 1
ATOM 910 O O . GLN A 1 116 ? -8.117 -41.781 -9.211 1 95.5 116 GLN A O 1
ATOM 915 N N . THR A 1 117 ? -8.625 -41.688 -11.336 1 96.44 117 THR A N 1
ATOM 916 C CA . THR A 1 117 ? -7.613 -42.656 -11.727 1 96.44 117 THR A CA 1
ATOM 917 C C . THR A 1 117 ? -6.223 -42.188 -11.312 1 96.44 117 THR A C 1
ATOM 919 O O . THR A 1 117 ? -5.344 -43 -11.031 1 96.44 117 THR A O 1
ATOM 922 N N . LEU A 1 118 ? -5.965 -40.906 -11.273 1 96.31 118 LEU A N 1
ATOM 923 C CA . LEU A 1 118 ? -4.672 -40.375 -10.859 1 96.31 118 LEU A CA 1
ATOM 924 C C . LEU A 1 118 ? -4.398 -40.656 -9.391 1 96.31 118 LEU A C 1
ATOM 926 O O . LEU A 1 118 ? -3.264 -40.969 -9.016 1 96.31 118 LEU A O 1
ATOM 930 N N . LEU A 1 119 ? -5.445 -40.594 -8.625 1 95.19 119 LEU A N 1
ATOM 931 C CA . LEU A 1 119 ? -5.328 -40.875 -7.195 1 95.19 119 LEU A CA 1
ATOM 932 C C . LEU A 1 119 ? -5.262 -42.375 -6.941 1 95.19 119 LEU A C 1
ATOM 934 O O . LEU A 1 119 ? -4.426 -42.844 -6.164 1 95.19 119 LEU A O 1
ATOM 938 N N . ASP A 1 120 ? -6.113 -43.125 -7.637 1 95.31 120 ASP A N 1
ATOM 939 C CA . ASP A 1 120 ? -6.191 -44.562 -7.445 1 95.31 120 ASP A CA 1
ATOM 940 C C . ASP A 1 120 ? -4.875 -45.25 -7.828 1 95.31 120 ASP A C 1
ATOM 942 O O . ASP A 1 120 ? -4.426 -46.156 -7.152 1 95.31 120 ASP A O 1
ATOM 946 N N . GLN A 1 121 ? -4.297 -44.812 -8.852 1 95.62 121 GLN A N 1
ATOM 947 C CA . GLN A 1 121 ? -3.064 -45.406 -9.359 1 95.62 121 GLN A CA 1
ATOM 948 C C . GLN A 1 121 ? -1.847 -44.875 -8.609 1 95.62 121 GLN A C 1
ATOM 950 O O . GLN A 1 121 ? -0.723 -45.312 -8.836 1 95.62 121 GLN A O 1
ATOM 955 N N . LYS A 1 122 ? -2.078 -43.906 -7.738 1 96.19 122 LYS A N 1
ATOM 956 C CA . LYS A 1 122 ? -1.016 -43.25 -6.961 1 96.19 122 LYS A CA 1
ATOM 957 C C . LYS A 1 122 ? 0.091 -42.75 -7.871 1 96.19 122 LYS A C 1
ATOM 959 O O . LYS A 1 122 ? 1.271 -43.031 -7.652 1 96.19 122 LYS A O 1
ATOM 964 N N . VAL A 1 123 ? -0.396 -42.094 -8.922 1 97.25 123 VAL A N 1
ATOM 965 C CA . VAL A 1 123 ? 0.538 -41.438 -9.82 1 97.25 123 VAL A CA 1
ATOM 966 C C . VAL A 1 123 ? 1.403 -40.438 -9.031 1 97.25 123 VAL A C 1
ATOM 968 O O . VAL A 1 123 ? 0.916 -39.781 -8.117 1 97.25 123 VAL A O 1
ATOM 971 N N . LYS A 1 124 ? 2.73 -40.375 -9.352 1 98.5 124 LYS A N 1
ATOM 972 C CA . LYS A 1 124 ? 3.607 -39.406 -8.68 1 98.5 124 LYS A CA 1
ATOM 973 C C . LYS A 1 124 ? 3.172 -37.969 -8.969 1 98.5 124 LYS A C 1
ATOM 975 O O . LYS A 1 124 ? 2.811 -37.625 -10.102 1 98.5 124 LYS A O 1
ATOM 980 N N . VAL A 1 125 ? 3.205 -37.188 -7.91 1 98.75 125 VAL A N 1
ATOM 981 C CA . VAL A 1 125 ? 2.807 -35.781 -8.047 1 98.75 125 VAL A CA 1
ATOM 982 C C . VAL A 1 125 ? 3.92 -34.875 -7.535 1 98.75 125 VAL A C 1
ATOM 984 O O . VAL A 1 125 ? 4.465 -35.094 -6.449 1 98.75 125 VAL A O 1
ATOM 987 N N . VAL A 1 126 ? 4.324 -33.938 -8.352 1 98.88 126 VAL A N 1
ATOM 988 C CA . VAL A 1 126 ? 5.129 -32.812 -7.867 1 98.88 126 VAL A CA 1
ATOM 989 C C . VAL A 1 126 ? 4.238 -31.594 -7.656 1 98.88 126 VAL A C 1
ATOM 991 O O . VAL A 1 126 ? 3.629 -31.094 -8.602 1 98.88 126 VAL A O 1
ATOM 994 N N . TYR A 1 127 ? 4.09 -31.219 -6.434 1 98.81 127 TYR A N 1
ATOM 995 C CA . TYR A 1 127 ? 3.262 -30.078 -6.043 1 98.81 127 TYR A CA 1
ATOM 996 C C . TYR A 1 127 ? 4.125 -28.891 -5.637 1 98.81 127 TYR A C 1
ATOM 998 O O . TYR A 1 127 ? 5.07 -29.047 -4.859 1 98.81 127 TYR A O 1
ATOM 1006 N N . VAL A 1 128 ? 3.883 -27.734 -6.199 1 98.5 128 VAL A N 1
ATOM 1007 C CA . VAL A 1 128 ? 4.605 -26.516 -5.809 1 98.5 128 VAL A CA 1
ATOM 1008 C C . VAL A 1 128 ? 3.643 -25.531 -5.152 1 98.5 128 VAL A C 1
ATOM 1010 O O . VAL A 1 128 ? 2.646 -25.125 -5.762 1 98.5 128 VAL A O 1
ATOM 1013 N N . ALA A 1 129 ? 3.943 -25.188 -3.943 1 98.19 129 ALA A N 1
ATOM 1014 C CA . ALA A 1 129 ? 3.199 -24.172 -3.191 1 98.19 129 ALA A CA 1
ATOM 1015 C C . ALA A 1 129 ? 3.947 -22.844 -3.168 1 98.19 129 ALA A C 1
ATOM 1017 O O . ALA A 1 129 ? 5.176 -22.812 -3.066 1 98.19 129 ALA A O 1
ATOM 1018 N N . ARG A 1 130 ? 3.189 -21.734 -3.252 1 98.19 130 ARG A N 1
ATOM 1019 C CA . ARG A 1 130 ? 3.76 -20.391 -3.268 1 98.19 130 ARG A CA 1
ATOM 1020 C C . ARG A 1 130 ? 3.014 -19.469 -2.309 1 98.19 130 ARG A C 1
ATOM 1022 O O . ARG A 1 130 ? 1.811 -19.625 -2.1 1 98.19 130 ARG A O 1
ATOM 1029 N N . ASN A 1 131 ? 3.768 -18.562 -1.73 1 97.81 131 ASN A N 1
ATOM 1030 C CA . ASN A 1 131 ? 3.148 -17.594 -0.835 1 97.81 131 ASN A CA 1
ATOM 1031 C C . ASN A 1 131 ? 1.916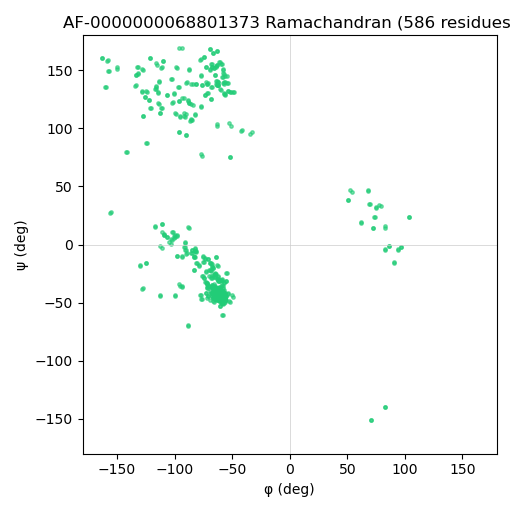 -16.953 -1.468 1 97.81 131 ASN A C 1
ATOM 1033 O O . ASN A 1 131 ? 1.973 -16.469 -2.602 1 97.81 131 ASN A O 1
ATOM 1037 N N . PRO A 1 132 ? 0.828 -16.938 -0.679 1 98.06 132 PRO A N 1
ATOM 1038 C CA . PRO A 1 132 ? -0.441 -16.531 -1.287 1 98.06 132 PRO A CA 1
ATOM 1039 C C . PRO A 1 132 ? -0.463 -15.055 -1.668 1 98.06 132 PRO A C 1
ATOM 1041 O O . PRO A 1 132 ? -1.194 -14.656 -2.58 1 98.06 132 PRO A O 1
ATOM 1044 N N . LYS A 1 133 ? 0.27 -14.234 -0.978 1 98.44 133 LYS A N 1
ATOM 1045 C CA . LYS A 1 133 ? 0.27 -12.82 -1.337 1 98.44 133 LYS A CA 1
ATOM 1046 C C . LYS A 1 133 ? 0.905 -12.602 -2.707 1 98.44 133 LYS A C 1
ATOM 1048 O O . LYS A 1 133 ? 0.365 -11.867 -3.537 1 98.44 133 LYS A O 1
ATOM 1053 N N . ASP A 1 134 ? 2.027 -13.219 -2.947 1 98.5 134 ASP A N 1
ATOM 1054 C CA . ASP A 1 134 ? 2.648 -13.148 -4.266 1 98.5 134 ASP A CA 1
ATOM 1055 C C . ASP A 1 134 ? 1.748 -13.773 -5.332 1 98.5 134 ASP A C 1
ATOM 1057 O O . ASP A 1 134 ? 1.664 -13.266 -6.453 1 98.5 134 ASP A O 1
ATOM 1061 N N . VAL A 1 135 ? 1.074 -14.852 -4.945 1 98.62 135 VAL A N 1
ATOM 1062 C CA . VAL A 1 135 ? 0.167 -15.516 -5.875 1 98.62 135 VAL A CA 1
ATOM 1063 C C . VAL A 1 135 ? -0.968 -14.57 -6.254 1 98.62 135 VAL A C 1
ATOM 1065 O O . VAL A 1 135 ? -1.3 -14.43 -7.434 1 98.62 135 VAL A O 1
ATOM 1068 N N . ALA A 1 136 ? -1.536 -13.938 -5.281 1 98.75 136 ALA A N 1
ATOM 1069 C CA . ALA A 1 136 ? -2.646 -13.023 -5.531 1 98.75 136 ALA A CA 1
ATOM 1070 C C . ALA A 1 136 ? -2.248 -11.945 -6.531 1 98.75 136 ALA A C 1
ATOM 1072 O O . ALA A 1 136 ? -2.971 -11.688 -7.496 1 98.75 136 ALA A O 1
ATOM 1073 N N . VAL A 1 137 ? -1.078 -11.336 -6.301 1 98.69 137 VAL A N 1
ATOM 1074 C CA . VAL A 1 137 ? -0.606 -10.273 -7.176 1 98.69 137 VAL A CA 1
ATOM 1075 C C . VAL A 1 137 ? -0.345 -10.828 -8.57 1 98.69 137 VAL A C 1
ATOM 1077 O O . VAL A 1 137 ? -0.769 -10.234 -9.57 1 98.69 137 VAL A O 1
ATOM 1080 N N . SER A 1 138 ? 0.336 -11.93 -8.602 1 98.44 138 SER A N 1
ATOM 1081 C CA . SER A 1 138 ? 0.651 -12.547 -9.891 1 98.44 138 SER A CA 1
ATOM 1082 C C . SER A 1 138 ? -0.617 -12.945 -10.633 1 98.44 138 SER A C 1
ATOM 1084 O O . SER A 1 138 ? -0.715 -12.75 -11.852 1 98.44 138 SER A O 1
ATOM 1086 N N . TYR A 1 139 ? -1.545 -13.492 -9.93 1 98.69 139 TYR A N 1
ATOM 1087 C CA . TYR A 1 139 ? -2.785 -13.969 -10.531 1 98.69 139 TYR A CA 1
ATOM 1088 C C . TYR A 1 139 ? -3.623 -12.797 -11.039 1 98.69 139 TYR A C 1
ATOM 1090 O O . TYR A 1 139 ? -4.266 -12.891 -12.086 1 98.69 139 TYR A O 1
ATOM 1098 N N . TYR A 1 140 ? -3.621 -11.688 -10.328 1 98.69 140 TYR A N 1
ATOM 1099 C CA . TYR A 1 140 ? -4.301 -10.477 -10.773 1 98.69 140 TYR A CA 1
ATOM 1100 C C . TYR A 1 140 ? -3.791 -10.039 -12.141 1 98.69 140 TYR A C 1
ATOM 1102 O O . TYR A 1 140 ? -4.578 -9.797 -13.055 1 98.69 140 TYR A O 1
ATOM 1110 N N . HIS A 1 141 ? -2.467 -9.961 -12.266 1 98.19 141 HIS A N 1
ATOM 1111 C CA . HIS A 1 141 ? -1.875 -9.531 -13.523 1 98.19 141 HIS A CA 1
ATOM 1112 C C . HIS A 1 141 ? -2.129 -10.547 -14.633 1 98.19 141 HIS A C 1
ATOM 1114 O O . HIS A 1 141 ? -2.287 -10.18 -15.797 1 98.19 141 HIS A O 1
ATOM 1120 N N . PHE A 1 142 ? -2.096 -11.797 -14.234 1 98.06 142 PHE A N 1
ATOM 1121 C CA . PHE A 1 142 ? -2.406 -12.852 -15.203 1 98.06 142 PHE A CA 1
ATOM 1122 C C . PHE A 1 142 ? -3.822 -12.688 -15.742 1 98.06 142 PHE A C 1
ATOM 1124 O O . PHE A 1 142 ? -4.051 -12.812 -16.938 1 98.06 142 PHE A O 1
ATOM 1131 N N . HIS A 1 143 ? -4.805 -12.406 -14.867 1 97.19 143 HIS A N 1
ATOM 1132 C CA . HIS A 1 143 ? -6.184 -12.172 -15.289 1 97.19 143 HIS A CA 1
ATOM 1133 C C . HIS A 1 143 ? -6.266 -11.016 -16.281 1 97.19 143 HIS A C 1
ATOM 1135 O O . HIS A 1 143 ? -7.07 -11.047 -17.203 1 97.19 143 HIS A O 1
ATOM 1141 N N . ARG A 1 144 ? -5.473 -10.047 -16.062 1 96.75 144 ARG A N 1
ATOM 1142 C CA . ARG A 1 144 ? -5.496 -8.875 -16.938 1 96.75 144 ARG A CA 1
ATOM 1143 C C . ARG A 1 144 ? -5.066 -9.25 -18.344 1 96.75 144 ARG A C 1
ATOM 1145 O O . ARG A 1 144 ? -5.625 -8.734 -19.328 1 96.75 144 ARG A O 1
ATOM 1152 N N . MET A 1 145 ? -4.141 -10.133 -18.484 1 96.06 145 MET A N 1
ATOM 1153 C CA . MET A 1 145 ? -3.559 -10.406 -19.781 1 96.06 145 MET A CA 1
ATOM 1154 C C . MET A 1 145 ? -4.254 -11.594 -20.453 1 96.06 145 MET A C 1
ATOM 1156 O O . MET A 1 145 ? -4.305 -11.672 -21.688 1 96.06 145 MET A O 1
ATOM 1160 N N . GLU A 1 146 ? -4.672 -12.602 -19.672 1 94.94 146 GLU A N 1
ATOM 1161 C CA . GLU A 1 146 ? -5.258 -13.828 -20.188 1 94.94 146 GLU A CA 1
ATOM 1162 C C . GLU A 1 146 ? -6.754 -13.672 -20.453 1 94.94 146 GLU A C 1
ATOM 1164 O O . GLU A 1 146 ? -7.535 -13.539 -19.5 1 94.94 146 GLU A O 1
ATOM 1169 N N . LYS A 1 147 ? -7.195 -13.852 -21.641 1 92.94 147 LYS A N 1
ATOM 1170 C CA . LYS A 1 147 ? -8.516 -13.398 -22.062 1 92.94 147 LYS A CA 1
ATOM 1171 C C . LYS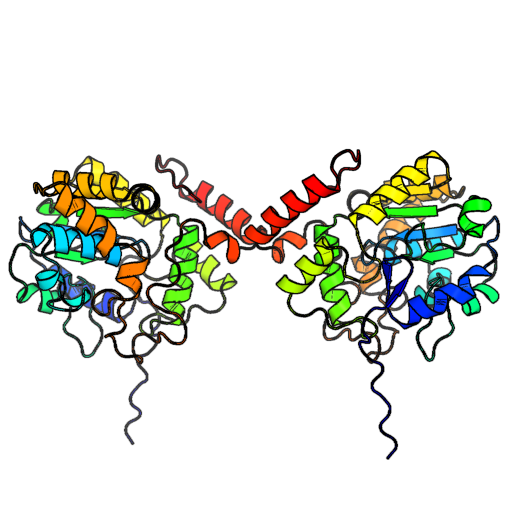 A 1 147 ? -9.57 -14.469 -21.812 1 92.94 147 LYS A C 1
ATOM 1173 O O . LYS A 1 147 ? -10.766 -14.203 -21.953 1 92.94 147 LYS A O 1
ATOM 1178 N N . ALA A 1 148 ? -9.188 -15.664 -21.422 1 92.31 148 ALA A N 1
ATOM 1179 C CA . ALA A 1 148 ? -10.141 -16.703 -21.078 1 92.31 148 ALA A CA 1
ATOM 1180 C C . ALA A 1 148 ? -10.703 -16.484 -19.672 1 92.31 148 ALA A C 1
ATOM 1182 O O . ALA A 1 148 ? -11.711 -17.078 -19.297 1 92.31 148 ALA A O 1
ATOM 1183 N N . HIS A 1 149 ? -10.023 -15.672 -18.859 1 94.81 149 HIS A N 1
ATOM 1184 C CA . HIS A 1 149 ? -10.477 -15.32 -17.516 1 94.81 149 HIS A CA 1
ATOM 1185 C C . HIS A 1 149 ? -11.391 -14.102 -17.562 1 94.81 149 HIS A C 1
ATOM 1187 O O . HIS A 1 149 ? -11.273 -13.25 -18.438 1 94.81 149 HIS A O 1
ATOM 1193 N N . PRO A 1 150 ? -12.312 -14.062 -16.578 1 95.31 150 PRO A N 1
ATOM 1194 C CA . PRO A 1 150 ? -13.07 -12.812 -16.453 1 95.31 150 PRO A CA 1
ATOM 1195 C C . PRO A 1 150 ? -12.18 -11.609 -16.156 1 95.31 150 PRO A C 1
ATOM 1197 O O . PRO A 1 150 ? -11.062 -11.781 -15.656 1 95.31 150 PRO A O 1
ATOM 1200 N N . GLU A 1 151 ? -12.727 -10.469 -16.516 1 95.31 151 GLU A N 1
ATOM 1201 C CA . GLU A 1 151 ? -12.023 -9.25 -16.109 1 95.31 151 GLU A CA 1
ATOM 1202 C C . GLU A 1 151 ? -11.82 -9.203 -14.594 1 95.31 151 GLU A C 1
ATOM 1204 O O . GLU A 1 151 ? -12.773 -9.383 -13.836 1 95.31 151 GLU A O 1
ATOM 1209 N N . PRO A 1 152 ? -10.602 -8.969 -14.203 1 96.06 152 PRO A N 1
ATOM 1210 C CA . PRO A 1 152 ? -10.352 -9.016 -12.766 1 96.06 152 PRO A CA 1
ATOM 1211 C C . PRO A 1 152 ? -10.891 -7.785 -12.031 1 96.06 152 PRO A C 1
ATOM 1213 O O . PRO A 1 152 ? -11.07 -7.816 -10.812 1 96.06 152 PRO A O 1
ATOM 1216 N N . GLY A 1 153 ? -11.234 -6.699 -12.727 1 96.75 153 GLY A N 1
ATOM 1217 C CA . GLY A 1 153 ? -11.562 -5.449 -12.055 1 96.75 153 GLY A CA 1
ATOM 1218 C C . GLY A 1 153 ? -10.352 -4.777 -11.422 1 96.75 153 GLY A C 1
ATOM 1219 O O . GLY A 1 153 ? -9.25 -4.84 -11.969 1 96.75 153 GLY A O 1
ATOM 1220 N N . THR A 1 154 ? -10.602 -3.998 -10.305 1 98 154 THR A N 1
ATOM 1221 C CA . THR A 1 154 ? -9.508 -3.338 -9.602 1 98 154 THR A CA 1
ATOM 1222 C C . THR A 1 154 ? -8.75 -4.332 -8.727 1 98 154 THR A C 1
ATOM 1224 O O . THR A 1 154 ? -9.281 -5.383 -8.367 1 98 154 THR A O 1
ATOM 1227 N N . TRP A 1 155 ? -7.57 -3.973 -8.414 1 98.31 155 TRP A N 1
ATOM 1228 C CA . TRP A 1 155 ? -6.793 -4.777 -7.477 1 98.31 155 TRP A CA 1
ATOM 1229 C C . TRP A 1 155 ? -7.566 -5.016 -6.184 1 98.31 155 TRP A C 1
ATOM 1231 O O . TRP A 1 155 ? -7.625 -6.141 -5.684 1 98.31 155 TRP A O 1
ATOM 1241 N N . ASP A 1 156 ? -8.234 -3.998 -5.672 1 97.81 156 ASP A N 1
ATOM 1242 C CA . ASP A 1 156 ? -8.977 -4.098 -4.422 1 97.81 156 ASP A CA 1
ATOM 1243 C C . ASP A 1 156 ? -10.062 -5.168 -4.52 1 97.81 156 ASP A C 1
ATOM 1245 O O . ASP A 1 156 ? -10.18 -6.023 -3.639 1 97.81 156 ASP A O 1
ATOM 1249 N N . SER A 1 157 ? -10.781 -5.086 -5.551 1 98.06 157 SER A N 1
ATOM 1250 C CA . SER A 1 157 ? -11.883 -6.023 -5.73 1 98.06 157 SER A CA 1
ATOM 1251 C C . SER A 1 157 ? -11.367 -7.441 -5.969 1 98.06 157 SER A C 1
ATOM 1253 O O . SER A 1 157 ? -11.922 -8.406 -5.441 1 98.06 157 SER A O 1
ATOM 1255 N N . PHE A 1 158 ? -10.344 -7.566 -6.754 1 98.62 158 PHE A N 1
ATOM 1256 C CA . PHE A 1 158 ? -9.773 -8.875 -7.059 1 98.62 158 PHE A CA 1
ATOM 1257 C C . PHE A 1 158 ? -9.25 -9.547 -5.793 1 98.62 158 PHE A C 1
ATOM 1259 O O . PHE A 1 158 ? -9.477 -10.734 -5.578 1 98.62 158 PHE A O 1
ATOM 1266 N N . LEU A 1 159 ? -8.531 -8.719 -4.961 1 98.81 159 LEU A N 1
ATOM 1267 C CA . LEU A 1 159 ? -7.984 -9.258 -3.719 1 98.81 159 LEU A CA 1
ATOM 1268 C C . LEU A 1 159 ? -9.094 -9.82 -2.838 1 98.81 159 LEU A C 1
ATOM 1270 O O . LEU A 1 159 ? -8.938 -10.898 -2.25 1 98.81 159 LEU A O 1
ATOM 1274 N N . GLU A 1 160 ? -10.195 -9.156 -2.781 1 98.44 160 GLU A N 1
ATOM 1275 C CA . GLU A 1 160 ? -11.328 -9.648 -2.002 1 98.44 160 GLU A CA 1
ATOM 1276 C C . GLU A 1 160 ? -11.852 -10.969 -2.557 1 98.44 160 GLU A C 1
ATOM 1278 O O . GLU A 1 160 ? -12.148 -11.891 -1.798 1 98.44 160 GLU A O 1
ATOM 1283 N N . LYS A 1 161 ? -11.969 -11.047 -3.85 1 98.5 161 LYS A N 1
ATOM 1284 C CA . LYS A 1 161 ? -12.43 -12.273 -4.492 1 98.5 161 LYS A CA 1
ATOM 1285 C C . LYS A 1 161 ? -11.461 -13.422 -4.25 1 98.5 161 LYS A C 1
ATOM 1287 O O . LYS A 1 161 ? -11.875 -14.562 -4.023 1 98.5 161 LYS A O 1
ATOM 1292 N N . PHE A 1 162 ? -10.219 -13.117 -4.344 1 98.75 162 PHE A N 1
ATOM 1293 C CA . PHE A 1 162 ? -9.195 -14.125 -4.094 1 98.75 162 PHE A CA 1
ATOM 1294 C C . PHE A 1 162 ? -9.312 -14.68 -2.682 1 98.75 162 PHE A C 1
ATOM 1296 O O . PHE A 1 162 ? -9.336 -15.898 -2.49 1 98.75 162 PHE A O 1
ATOM 1303 N N . MET A 1 163 ? -9.414 -13.773 -1.721 1 98.62 163 MET A N 1
ATOM 1304 C CA . MET A 1 163 ? -9.516 -14.172 -0.321 1 98.62 163 MET A CA 1
ATOM 1305 C C . MET A 1 163 ? -10.781 -14.992 -0.079 1 98.62 163 MET A C 1
ATOM 1307 O O . MET A 1 163 ? -10.781 -15.906 0.755 1 98.62 163 MET A O 1
ATOM 1311 N N . ALA A 1 164 ? -11.766 -14.719 -0.838 1 98.12 164 ALA A N 1
ATOM 1312 C CA . ALA A 1 164 ? -13.055 -15.383 -0.669 1 98.12 164 ALA A CA 1
ATOM 1313 C C . ALA A 1 164 ? -13.086 -16.703 -1.432 1 98.12 164 ALA A C 1
ATOM 1315 O O . ALA A 1 164 ? -14.055 -17.469 -1.329 1 98.12 164 ALA A O 1
ATOM 1316 N N . GLY A 1 165 ? -12.102 -17.016 -2.23 1 98.06 165 GLY A N 1
ATOM 1317 C CA . GLY A 1 165 ? -12.102 -18.219 -3.043 1 98.06 165 GLY A CA 1
ATOM 1318 C C . GLY A 1 165 ? -13.016 -18.141 -4.25 1 98.06 165 GLY A C 1
ATOM 1319 O O . GLY A 1 165 ? -13.586 -19.141 -4.68 1 98.06 165 GLY A O 1
ATOM 1320 N N . GLU A 1 166 ? -13.141 -16.922 -4.766 1 97.81 166 GLU A N 1
ATOM 1321 C CA . GLU A 1 166 ? -14.109 -16.688 -5.836 1 97.81 166 GLU A CA 1
ATOM 1322 C C . GLU A 1 166 ? -13.406 -16.438 -7.168 1 97.81 166 GLU A C 1
ATOM 1324 O O . GLU A 1 166 ? -14.031 -15.984 -8.133 1 97.81 166 GLU A O 1
ATOM 1329 N N . VAL A 1 167 ? -12.141 -16.609 -7.23 1 98.25 167 VAL A N 1
ATOM 1330 C CA . VAL A 1 167 ? -11.414 -16.609 -8.5 1 98.25 167 VAL A CA 1
ATOM 1331 C C . VAL A 1 167 ? -11.273 -18.031 -9.023 1 98.25 167 VAL A C 1
ATOM 1333 O O . VAL A 1 167 ? -11.609 -18.984 -8.328 1 98.25 167 VAL A O 1
ATOM 1336 N N . SER A 1 168 ? -10.844 -18.172 -10.266 1 97.88 168 SER A N 1
ATOM 1337 C CA . SER A 1 168 ? -10.734 -19.484 -10.883 1 97.88 168 SER A CA 1
ATOM 1338 C C . SER A 1 168 ? -9.898 -20.422 -10.016 1 97.88 168 SER A C 1
ATOM 1340 O O . SER A 1 168 ? -8.867 -20.031 -9.477 1 97.88 168 SER A O 1
ATOM 1342 N N . TYR A 1 169 ? -10.375 -21.672 -9.758 1 98.44 169 TYR A N 1
ATOM 1343 C CA . TYR A 1 169 ? -9.812 -22.781 -9 1 98.44 169 TYR A CA 1
ATOM 1344 C C . TYR A 1 169 ? -10.078 -22.625 -7.508 1 98.44 169 TYR A C 1
ATOM 1346 O O . TYR A 1 169 ? -9.672 -23.469 -6.703 1 98.44 169 TYR A O 1
ATOM 1354 N N . GLY A 1 170 ? -10.695 -21.5 -7.109 1 98.25 170 GLY A N 1
ATOM 1355 C CA . GLY A 1 170 ? -11.258 -21.375 -5.777 1 98.25 170 GLY A CA 1
ATOM 1356 C C . GLY A 1 170 ? -10.234 -21 -4.723 1 98.25 170 GLY A C 1
ATOM 1357 O O . GLY A 1 170 ? -9.367 -20.156 -4.965 1 98.25 170 GLY A O 1
ATOM 1358 N N . SER A 1 171 ? -10.359 -21.609 -3.586 1 98.25 171 SER A N 1
ATOM 1359 C CA . SER A 1 171 ? -9.617 -21.219 -2.391 1 98.25 171 SER A CA 1
ATOM 1360 C C . SER A 1 171 ? -8.172 -21.719 -2.459 1 98.25 171 SER A C 1
ATOM 1362 O O . SER A 1 171 ? -7.922 -22.922 -2.479 1 98.25 171 SER A O 1
ATOM 1364 N N . TRP A 1 172 ? -7.289 -20.734 -2.426 1 98.44 172 TRP A N 1
ATOM 1365 C CA . TRP A 1 172 ? -5.871 -21.047 -2.289 1 98.44 172 TRP A CA 1
ATOM 1366 C C . TRP A 1 172 ? -5.617 -21.875 -1.037 1 98.44 172 TRP A C 1
ATOM 1368 O O . TRP A 1 172 ? -4.898 -22.875 -1.084 1 98.44 172 TRP A O 1
ATOM 1378 N N . TYR A 1 173 ? -6.258 -21.547 0.062 1 97.62 173 TYR A N 1
ATOM 1379 C CA . TYR A 1 173 ? -6.051 -22.203 1.352 1 97.62 173 TYR A CA 1
ATOM 1380 C C . TYR A 1 173 ? -6.418 -23.672 1.281 1 97.62 173 TYR A C 1
ATOM 1382 O O . TYR A 1 173 ? -5.645 -24.531 1.712 1 97.62 173 TYR A O 1
ATOM 1390 N N . GLN A 1 174 ? -7.551 -23.891 0.731 1 96.38 174 GLN A N 1
ATOM 1391 C CA . GLN A 1 174 ? -8.008 -25.266 0.615 1 96.38 174 GLN A CA 1
ATOM 1392 C C . GLN A 1 174 ? -7.082 -26.078 -0.283 1 96.38 174 GLN A C 1
ATOM 1394 O O . GLN A 1 174 ? -6.75 -27.219 0.034 1 96.38 174 GLN A O 1
ATOM 1399 N N . HIS A 1 175 ? -6.703 -25.484 -1.365 1 97.81 175 HIS A N 1
ATOM 1400 C CA . HIS A 1 175 ? -5.805 -26.141 -2.311 1 97.81 175 HIS A CA 1
ATOM 1401 C C . HIS A 1 175 ? -4.5 -26.562 -1.637 1 97.81 175 HIS A C 1
ATOM 1403 O O . HIS A 1 175 ? -4.066 -27.703 -1.767 1 97.81 175 HIS A O 1
ATOM 1409 N N . MET A 1 176 ? -3.895 -25.641 -0.836 1 97.25 176 MET A N 1
ATOM 1410 C CA . MET A 1 176 ? -2.643 -25.922 -0.134 1 97.25 176 MET A CA 1
ATOM 1411 C C . MET A 1 176 ? -2.816 -27.047 0.866 1 97.25 176 MET A C 1
ATOM 1413 O O . MET A 1 176 ? -2 -27.969 0.91 1 97.25 176 MET A O 1
ATOM 1417 N N . GLN A 1 177 ? -3.854 -27 1.582 1 96.62 177 GLN A N 1
ATOM 1418 C CA . GLN A 1 177 ? -4.059 -27.938 2.684 1 96.62 177 GLN A CA 1
ATOM 1419 C C . GLN A 1 177 ? -4.348 -29.344 2.164 1 96.62 177 GLN A C 1
ATOM 1421 O O . GLN A 1 177 ? -3.818 -30.328 2.689 1 96.62 177 GLN A O 1
ATOM 1426 N N . GLU A 1 178 ? -5.164 -29.453 1.202 1 96.75 178 GLU A N 1
ATOM 1427 C CA . GLU A 1 178 ? -5.562 -30.781 0.739 1 96.75 178 GLU A CA 1
ATOM 1428 C C . GLU A 1 178 ? -4.387 -31.531 0.123 1 96.75 178 GLU A C 1
ATOM 1430 O O . GLU A 1 178 ? -4.242 -32.75 0.315 1 96.75 178 GLU A O 1
ATOM 1435 N N . TRP A 1 179 ? -3.561 -30.844 -0.618 1 97.69 179 TRP A N 1
ATOM 1436 C CA . TRP A 1 179 ? -2.402 -31.516 -1.212 1 97.69 179 TRP A CA 1
ATOM 1437 C C . TRP A 1 179 ? -1.375 -31.875 -0.145 1 97.69 179 TRP A C 1
ATOM 1439 O O . TRP A 1 179 ? -0.692 -32.906 -0.251 1 97.69 179 TRP A O 1
ATOM 1449 N N . TRP A 1 180 ? -1.271 -31 0.831 1 96.88 180 TRP A N 1
ATOM 1450 C CA . TRP A 1 180 ? -0.389 -31.312 1.952 1 96.88 180 TRP A CA 1
ATOM 1451 C C . TRP A 1 180 ? -0.835 -32.594 2.66 1 96.88 180 TRP A C 1
ATOM 1453 O O . TRP A 1 180 ? -0.021 -33.469 2.924 1 96.88 180 TRP A O 1
ATOM 1463 N N . GLU A 1 181 ? -2.07 -32.688 2.908 1 95.69 181 GLU A N 1
ATOM 1464 C CA . GLU A 1 181 ? -2.609 -33.875 3.549 1 95.69 181 GLU A CA 1
ATOM 1465 C C . GLU A 1 181 ? -2.43 -35.094 2.666 1 95.69 181 GLU A C 1
ATOM 1467 O O . GLU A 1 181 ? -2.104 -36.188 3.158 1 95.69 181 GLU A O 1
ATOM 1472 N N . LEU A 1 182 ? -2.641 -34.938 1.392 1 97.31 182 LEU A N 1
ATOM 1473 C CA . LEU A 1 182 ? -2.492 -36.062 0.457 1 97.31 182 LEU A CA 1
ATOM 1474 C C . LEU A 1 182 ? -1.062 -36.594 0.466 1 97.31 182 LEU A C 1
ATOM 1476 O O . LEU A 1 182 ? -0.837 -37.781 0.254 1 97.31 182 LEU A O 1
ATOM 1480 N N . SER A 1 183 ? -0.104 -35.688 0.707 1 96.62 183 SER A N 1
ATOM 1481 C CA . SER A 1 183 ? 1.308 -36.062 0.651 1 96.62 183 SER A CA 1
ATOM 1482 C C . SER A 1 183 ? 1.656 -37.094 1.731 1 96.62 183 SER A C 1
ATOM 1484 O O . SER A 1 183 ? 2.695 -37.75 1.659 1 96.62 183 SER A O 1
ATOM 1486 N N . ARG A 1 184 ? 0.77 -37.312 2.631 1 95.25 184 ARG A N 1
ATOM 1487 C CA . ARG A 1 184 ? 1.003 -38.281 3.701 1 95.25 184 ARG A CA 1
ATOM 1488 C C . ARG A 1 184 ? 0.685 -39.688 3.24 1 95.25 184 ARG A C 1
ATOM 1490 O O . ARG A 1 184 ? 1.188 -40.656 3.807 1 95.25 184 ARG A O 1
ATOM 1497 N N . THR A 1 185 ? -0.112 -39.812 2.234 1 96.94 185 THR A N 1
ATOM 1498 C CA . THR A 1 185 ? -0.611 -41.156 1.873 1 96.94 185 THR A CA 1
ATOM 1499 C C . THR A 1 185 ? -0.294 -41.469 0.416 1 96.94 185 THR A C 1
ATOM 1501 O O . THR A 1 185 ? -0.439 -42.594 -0.021 1 96.94 185 THR A O 1
ATOM 1504 N N . HIS A 1 186 ? 0.04 -40.469 -0.359 1 97.81 186 HIS A N 1
ATOM 1505 C CA . HIS A 1 186 ? 0.349 -40.625 -1.776 1 97.81 186 HIS A CA 1
ATOM 1506 C C . HIS A 1 186 ? 1.763 -40.125 -2.086 1 97.81 186 HIS A C 1
ATOM 1508 O O . HIS A 1 186 ? 2.383 -39.469 -1.267 1 97.81 186 HIS A O 1
ATOM 1514 N N . PRO A 1 187 ? 2.352 -40.531 -3.191 1 98.31 187 PRO A N 1
ATOM 1515 C CA . PRO A 1 187 ? 3.686 -40.062 -3.572 1 98.31 187 PRO A CA 1
ATOM 1516 C C . PRO A 1 187 ? 3.674 -38.656 -4.129 1 98.31 187 PRO A C 1
ATOM 1518 O O . PRO A 1 187 ? 3.824 -38.469 -5.336 1 98.31 187 PRO A O 1
ATOM 1521 N N . VAL A 1 188 ? 3.553 -37.75 -3.232 1 98.69 188 VAL A N 1
ATOM 1522 C CA . VAL A 1 188 ? 3.541 -36.312 -3.557 1 98.69 188 VAL A CA 1
ATOM 1523 C C . VAL A 1 188 ? 4.812 -35.656 -3.029 1 98.69 188 VAL A C 1
ATOM 1525 O O . VAL A 1 188 ? 5.102 -35.719 -1.831 1 98.69 188 VAL A O 1
ATOM 1528 N N . LEU A 1 189 ? 5.594 -35.125 -3.941 1 98.81 189 LEU A N 1
ATOM 1529 C CA . LEU A 1 189 ? 6.68 -34.25 -3.533 1 98.81 189 LEU A CA 1
ATOM 1530 C C . LEU A 1 189 ? 6.18 -32.812 -3.381 1 98.81 189 LEU A C 1
ATOM 1532 O O . LEU A 1 189 ? 5.848 -32.156 -4.371 1 98.81 189 LEU A O 1
ATOM 1536 N N . TYR A 1 190 ? 6.094 -32.406 -2.174 1 98.31 190 TYR A N 1
ATOM 1537 C CA . TYR A 1 190 ? 5.582 -31.078 -1.85 1 98.31 190 TYR A CA 1
ATOM 1538 C C . TYR A 1 190 ? 6.715 -30.062 -1.779 1 98.31 190 TYR A C 1
ATOM 1540 O O . TYR A 1 190 ? 7.539 -30.109 -0.863 1 98.31 190 TYR A O 1
ATOM 1548 N N . LEU A 1 191 ? 6.793 -29.156 -2.723 1 98.31 191 LEU A N 1
ATOM 1549 C CA . LEU A 1 191 ? 7.832 -28.141 -2.814 1 98.31 191 LEU A CA 1
ATOM 1550 C C . LEU A 1 191 ? 7.266 -26.75 -2.52 1 98.31 191 LEU A C 1
ATOM 1552 O O . LEU A 1 191 ? 6.059 -26.531 -2.621 1 98.31 191 LEU A O 1
ATOM 1556 N N . PHE A 1 192 ? 8.117 -25.844 -2.141 1 98.06 192 PHE A N 1
ATOM 1557 C CA . PHE A 1 192 ? 7.777 -24.438 -1.961 1 98.06 192 PHE A CA 1
ATOM 1558 C C . PHE A 1 192 ? 8.516 -23.578 -2.975 1 98.06 192 PHE A C 1
ATOM 1560 O O . PHE A 1 192 ? 9.727 -23.703 -3.143 1 98.06 192 PHE A O 1
ATOM 1567 N N . TYR A 1 193 ? 7.723 -22.734 -3.586 1 97.94 193 TYR A N 1
ATOM 1568 C CA . TYR A 1 193 ? 8.273 -21.781 -4.551 1 97.94 193 TYR A CA 1
ATOM 1569 C C . TYR A 1 193 ? 9.477 -21.047 -3.965 1 97.94 193 TYR A C 1
ATOM 1571 O O . TYR A 1 193 ? 10.508 -20.922 -4.621 1 97.94 193 TYR A O 1
ATOM 1579 N N . GLU A 1 194 ? 9.398 -20.578 -2.725 1 97.88 194 GLU A N 1
ATOM 1580 C CA . GLU A 1 194 ? 10.422 -19.781 -2.051 1 97.88 194 GLU A CA 1
ATOM 1581 C C . GLU A 1 194 ? 11.695 -20.609 -1.83 1 97.88 194 GLU A C 1
ATOM 1583 O O . GLU A 1 194 ? 12.805 -20.094 -1.96 1 97.88 194 GLU A O 1
ATOM 1588 N N . ASP A 1 195 ? 11.547 -21.875 -1.512 1 97.38 195 ASP A N 1
ATOM 1589 C CA . ASP A 1 195 ? 12.711 -22.75 -1.379 1 97.38 195 ASP A CA 1
ATOM 1590 C C . ASP A 1 195 ? 13.422 -22.922 -2.721 1 97.38 195 ASP A C 1
ATOM 1592 O O . ASP A 1 195 ? 14.648 -22.922 -2.783 1 97.38 195 ASP A O 1
ATOM 1596 N N . MET A 1 196 ? 12.625 -23.094 -3.746 1 97.44 196 MET A N 1
ATOM 1597 C CA . MET A 1 196 ? 13.195 -23.25 -5.082 1 97.44 196 MET A CA 1
ATOM 1598 C C . MET A 1 196 ? 13.977 -22 -5.488 1 97.44 196 MET A C 1
ATOM 1600 O O . MET A 1 196 ? 15.023 -22.109 -6.121 1 97.44 196 MET A O 1
ATOM 1604 N N . LYS A 1 197 ? 13.438 -20.844 -5.164 1 96.5 197 LYS A N 1
ATOM 1605 C CA . LYS A 1 197 ? 14.117 -19.578 -5.461 1 96.5 197 LYS A CA 1
ATOM 1606 C C . LYS A 1 197 ? 15.406 -19.438 -4.648 1 96.5 197 LYS A C 1
ATOM 1608 O O . LYS A 1 197 ? 16.438 -19.016 -5.172 1 96.5 197 LYS A O 1
ATOM 1613 N N . GLU A 1 198 ? 15.359 -19.844 -3.424 1 96.62 198 GLU A N 1
ATOM 1614 C CA . GLU A 1 198 ? 16.484 -19.672 -2.51 1 96.62 198 GLU A CA 1
ATOM 1615 C C . GLU A 1 198 ? 17.625 -20.609 -2.879 1 96.62 198 GLU A C 1
ATOM 1617 O O . GLU A 1 198 ? 18.797 -20.203 -2.848 1 96.62 198 GLU A O 1
ATOM 1622 N N . ASN A 1 199 ? 17.328 -21.828 -3.123 1 97.38 199 ASN A N 1
ATOM 1623 C CA . ASN A 1 199 ? 18.328 -22.844 -3.455 1 97.38 199 ASN A CA 1
ATOM 1624 C C . ASN A 1 199 ? 17.812 -23.797 -4.52 1 97.38 199 ASN A C 1
ATOM 1626 O O . ASN A 1 199 ? 17.484 -24.953 -4.219 1 97.38 199 ASN A O 1
ATOM 1630 N N . PRO A 1 200 ? 17.875 -23.312 -5.766 1 97.56 200 PRO A N 1
ATOM 1631 C CA . PRO A 1 200 ? 17.312 -24.109 -6.855 1 97.56 200 PRO A CA 1
ATOM 1632 C C . PRO A 1 200 ? 17.984 -25.469 -7.008 1 97.56 200 PRO A C 1
ATOM 1634 O O . PRO A 1 200 ? 17.328 -26.469 -7.289 1 97.56 200 PRO A O 1
ATOM 1637 N N . LYS A 1 201 ? 19.281 -25.562 -6.812 1 97.56 201 LYS A N 1
ATOM 1638 C CA . LYS A 1 201 ? 20 -26.812 -6.988 1 97.56 201 LYS A CA 1
ATOM 1639 C C . LYS A 1 201 ? 19.516 -27.859 -5.988 1 97.56 201 LYS A C 1
ATOM 1641 O O . LYS A 1 201 ? 19.281 -29.016 -6.359 1 97.56 201 LYS A O 1
ATOM 1646 N N . ARG A 1 202 ? 19.375 -27.453 -4.766 1 98 202 ARG A N 1
ATOM 1647 C CA . ARG A 1 202 ? 18.891 -28.359 -3.721 1 98 202 ARG A CA 1
ATOM 1648 C C . ARG A 1 202 ? 17.5 -28.906 -4.062 1 98 202 ARG A C 1
ATOM 1650 O O . ARG A 1 202 ? 17.25 -30.109 -3.92 1 98 202 ARG A O 1
ATOM 1657 N N . GLU A 1 203 ? 16.656 -28.031 -4.512 1 98.12 203 GLU A N 1
ATOM 1658 C CA . GLU A 1 203 ? 15.281 -28.453 -4.805 1 98.12 203 GLU A CA 1
ATOM 1659 C C . GLU A 1 203 ? 15.234 -29.328 -6.055 1 98.12 203 GLU A C 1
ATOM 1661 O O . GLU A 1 203 ? 14.43 -30.266 -6.129 1 98.12 203 GLU A O 1
ATOM 1666 N N . ILE A 1 204 ? 16.062 -29.031 -7.047 1 97.94 204 ILE A N 1
ATOM 1667 C CA . ILE A 1 204 ? 16.141 -29.875 -8.234 1 97.94 204 ILE A CA 1
ATOM 1668 C C . ILE A 1 204 ? 16.625 -31.281 -7.828 1 97.94 204 ILE A C 1
ATOM 1670 O O . ILE A 1 204 ? 16.125 -32.281 -8.352 1 97.94 204 ILE A O 1
ATOM 1674 N N . GLN A 1 205 ? 17.531 -31.359 -6.891 1 97.94 205 GLN A N 1
ATOM 1675 C CA . GLN A 1 205 ? 18 -32.656 -6.395 1 97.94 205 GLN A CA 1
ATOM 1676 C C . GLN A 1 205 ? 16.859 -33.438 -5.754 1 97.94 205 GLN A C 1
ATOM 1678 O O . GLN A 1 205 ? 16.75 -34.656 -5.941 1 97.94 205 GLN A O 1
ATOM 1683 N N . LYS A 1 206 ? 16 -32.75 -5.004 1 98.38 206 LYS A N 1
ATOM 1684 C CA . LYS A 1 206 ? 14.828 -33.406 -4.426 1 98.38 206 LYS A CA 1
ATOM 1685 C C . LYS A 1 206 ? 13.938 -34 -5.512 1 98.38 206 LYS A C 1
ATOM 1687 O O . LYS A 1 206 ? 13.438 -35.125 -5.367 1 98.38 206 LYS A O 1
ATOM 1692 N N . ILE A 1 207 ? 13.789 -33.25 -6.539 1 98.69 207 ILE A N 1
ATOM 1693 C CA . ILE A 1 207 ? 12.945 -33.688 -7.641 1 98.69 207 ILE A CA 1
ATOM 1694 C C . ILE A 1 207 ? 13.57 -34.938 -8.305 1 98.69 207 ILE A C 1
ATOM 1696 O O . ILE A 1 207 ? 12.883 -35.906 -8.57 1 98.69 207 ILE A O 1
ATOM 1700 N N . LEU A 1 208 ? 14.859 -34.875 -8.562 1 98.25 208 LEU A N 1
ATOM 1701 C CA . LEU A 1 208 ? 15.586 -36 -9.172 1 98.25 208 LEU A CA 1
ATOM 1702 C C . LEU A 1 208 ? 15.406 -37.281 -8.352 1 98.25 208 LEU A C 1
ATOM 1704 O O . LEU A 1 208 ? 15.07 -38.312 -8.898 1 98.25 208 LEU A O 1
ATOM 1708 N N . GLU A 1 209 ? 15.602 -37.094 -7.094 1 98.19 209 GLU A N 1
ATOM 1709 C CA . GLU A 1 209 ? 15.469 -38.25 -6.199 1 98.19 209 GLU A CA 1
ATOM 1710 C C . GLU A 1 209 ? 14.039 -38.781 -6.211 1 98.19 209 GLU A C 1
ATOM 1712 O O . GLU A 1 209 ? 13.836 -40 -6.258 1 98.19 209 GLU A O 1
ATOM 1717 N N . PHE A 1 210 ? 13.148 -37.969 -6.203 1 98.56 210 PHE A N 1
ATOM 1718 C CA . PHE A 1 210 ? 11.742 -38.344 -6.137 1 98.56 210 PHE A CA 1
ATOM 1719 C C . PHE A 1 210 ? 11.328 -39.125 -7.379 1 98.56 210 PHE A C 1
ATOM 1721 O O . PHE A 1 210 ? 10.57 -40.094 -7.285 1 98.56 210 PHE A O 1
ATOM 1728 N N . VAL A 1 211 ? 11.828 -38.625 -8.594 1 97.88 211 VAL A N 1
ATOM 1729 C CA . VAL A 1 211 ? 11.391 -39.25 -9.836 1 97.88 211 VAL A CA 1
ATOM 1730 C C . VAL A 1 211 ? 12.344 -40.375 -10.211 1 97.88 211 VAL A C 1
ATOM 1732 O O . VAL A 1 211 ? 12.172 -41.031 -11.25 1 97.88 211 VAL A O 1
ATOM 1735 N N . GLY A 1 212 ? 13.367 -40.594 -9.461 1 96.75 212 GLY A N 1
ATOM 1736 C CA . GLY A 1 212 ? 14.266 -41.75 -9.648 1 96.75 212 GLY A CA 1
ATOM 1737 C C . GLY A 1 212 ? 15.25 -41.531 -10.781 1 96.75 212 GLY A C 1
ATOM 1738 O O . GLY A 1 212 ? 15.539 -42.469 -11.539 1 96.75 212 GLY A O 1
ATOM 1739 N N . HIS A 1 213 ? 15.648 -40.312 -10.945 1 95.94 213 HIS A N 1
ATOM 1740 C CA . HIS A 1 213 ? 16.656 -40 -11.953 1 95.94 213 HIS A CA 1
ATOM 1741 C C . HIS A 1 213 ? 17.922 -39.469 -11.305 1 95.94 213 HIS A C 1
ATOM 1743 O O . HIS A 1 213 ? 17.906 -39.062 -10.141 1 95.94 213 HIS A O 1
ATOM 1749 N N . SER A 1 214 ? 18.938 -39.625 -12.016 1 95.38 214 SER A N 1
ATOM 1750 C CA . SER A 1 214 ? 20.219 -39.062 -11.609 1 95.38 214 SER A CA 1
ATOM 1751 C C . SER A 1 214 ? 20.906 -38.375 -12.781 1 95.38 214 SER A C 1
ATOM 1753 O O . SER A 1 214 ? 20.891 -38.875 -13.906 1 95.38 214 SER A O 1
ATOM 1755 N N . LEU A 1 215 ? 21.422 -37.25 -12.461 1 95.94 215 LEU A N 1
ATOM 1756 C CA . LEU A 1 215 ? 22.172 -36.469 -13.453 1 95.94 215 LEU A CA 1
ATOM 1757 C C . LEU A 1 215 ? 23.5 -36 -12.875 1 95.94 215 LEU A C 1
ATOM 1759 O O . LEU A 1 215 ? 23.609 -35.75 -11.672 1 95.94 215 LEU A O 1
ATOM 1763 N N . PRO A 1 216 ? 24.484 -35.906 -13.758 1 95.44 216 PRO A N 1
ATOM 1764 C CA . PRO A 1 216 ? 25.766 -35.375 -13.281 1 95.44 216 PRO A CA 1
ATOM 1765 C C . PRO A 1 216 ? 25.656 -33.969 -12.719 1 95.44 216 PRO A C 1
ATOM 1767 O O . PRO A 1 216 ? 24.781 -33.219 -13.141 1 95.44 216 PRO A O 1
ATOM 1770 N N . GLU A 1 217 ? 26.625 -33.688 -11.852 1 94.25 217 GLU A N 1
ATOM 1771 C CA . GLU A 1 217 ? 26.641 -32.375 -11.188 1 94.25 217 GLU A CA 1
ATOM 1772 C C . GLU A 1 217 ? 26.688 -31.234 -12.203 1 94.25 217 GLU A C 1
ATOM 1774 O O . GLU A 1 217 ? 26.031 -30.219 -12.031 1 94.25 217 GLU A O 1
ATOM 1779 N N . GLU A 1 218 ? 27.438 -31.406 -13.164 1 94.94 218 GLU A N 1
ATOM 1780 C CA . GLU A 1 218 ? 27.562 -30.391 -14.188 1 94.94 218 GLU A CA 1
ATOM 1781 C C . GLU A 1 218 ? 26.234 -30.125 -14.898 1 94.94 218 GLU A C 1
ATOM 1783 O O . GLU A 1 218 ? 25.922 -28.984 -15.25 1 94.94 218 GLU A O 1
ATOM 1788 N N . THR A 1 219 ? 25.531 -31.219 -15.117 1 95.75 219 THR A N 1
ATOM 1789 C CA . THR A 1 219 ? 24.219 -31.109 -15.742 1 95.75 219 THR A CA 1
ATOM 1790 C C . THR A 1 219 ? 23.25 -30.375 -14.82 1 95.75 219 THR A C 1
ATOM 1792 O O . THR A 1 219 ? 22.422 -29.578 -15.281 1 95.75 219 THR A O 1
ATOM 1795 N N . MET A 1 220 ? 23.375 -30.578 -13.578 1 95.12 220 MET A N 1
ATOM 1796 C CA . MET A 1 220 ? 22.516 -29.906 -12.602 1 95.12 220 MET A CA 1
ATOM 1797 C C . MET A 1 220 ? 22.766 -28.406 -12.602 1 95.12 220 MET A C 1
ATOM 1799 O O . MET A 1 220 ? 21.828 -27.609 -12.555 1 95.12 220 MET A O 1
ATOM 1803 N N . ASP A 1 221 ? 24.031 -28.047 -12.641 1 96.44 221 ASP A N 1
ATOM 1804 C CA . ASP A 1 221 ? 24.375 -26.641 -12.703 1 96.44 221 ASP A CA 1
ATOM 1805 C C . ASP A 1 221 ? 23.812 -25.984 -13.969 1 96.44 221 ASP A C 1
ATOM 1807 O O . ASP A 1 221 ? 23.328 -24.859 -13.922 1 96.44 221 ASP A O 1
ATOM 1811 N N . PHE A 1 222 ? 23.953 -26.766 -14.992 1 96.62 222 PHE A N 1
ATOM 1812 C CA . PHE A 1 222 ? 23.406 -26.328 -16.266 1 96.62 222 PHE A CA 1
ATOM 1813 C C . PHE A 1 222 ? 21.906 -26.141 -16.188 1 96.62 222 PHE A C 1
ATOM 1815 O O . PHE A 1 222 ? 21.375 -25.141 -16.672 1 96.62 222 PHE A O 1
ATOM 1822 N N . MET A 1 223 ? 21.234 -26.984 -15.578 1 96.5 223 MET A N 1
ATOM 1823 C CA . MET A 1 223 ? 19.797 -26.922 -15.422 1 96.5 223 MET A CA 1
ATOM 1824 C C . MET A 1 223 ? 19.391 -25.734 -14.57 1 96.5 223 MET A C 1
ATOM 1826 O O . MET A 1 223 ? 18.422 -25.031 -14.891 1 96.5 223 MET A O 1
ATOM 1830 N N . VAL A 1 224 ? 20.094 -25.484 -13.469 1 97.31 224 VAL A N 1
ATOM 1831 C CA . VAL A 1 224 ? 19.812 -24.344 -12.602 1 97.31 224 VAL A CA 1
ATOM 1832 C C . VAL A 1 224 ? 19.859 -23.047 -13.398 1 97.31 224 VAL A C 1
ATOM 1834 O O . VAL A 1 224 ? 18.969 -22.203 -13.281 1 97.31 224 VAL A O 1
ATOM 1837 N N . GLN A 1 225 ? 20.828 -22.922 -14.227 1 96.56 225 GLN A N 1
ATOM 1838 C CA . GLN A 1 225 ? 21.016 -21.719 -15.023 1 96.56 225 GLN A CA 1
ATOM 1839 C C . GLN A 1 225 ? 19.891 -21.562 -16.047 1 96.56 225 GLN A C 1
ATOM 1841 O O . GLN A 1 225 ? 19.281 -20.484 -16.156 1 96.56 225 GLN A O 1
ATOM 1846 N N . HIS A 1 226 ? 19.5 -22.625 -16.734 1 95.81 226 HIS A N 1
ATOM 1847 C CA . HIS A 1 226 ? 18.625 -22.516 -17.891 1 95.81 226 HIS A CA 1
ATOM 1848 C C . HIS A 1 226 ? 17.156 -22.625 -17.469 1 95.81 226 HIS A C 1
ATOM 1850 O O . HIS A 1 226 ? 16.266 -22.438 -18.297 1 95.81 226 HIS A O 1
ATOM 1856 N N . THR A 1 227 ? 16.969 -22.891 -16.219 1 97.19 227 THR A N 1
ATOM 1857 C CA . THR A 1 227 ? 15.602 -22.859 -15.711 1 97.19 227 THR A CA 1
ATOM 1858 C C . THR A 1 227 ? 15.398 -21.656 -14.797 1 97.19 227 THR A C 1
ATOM 1860 O O . THR A 1 227 ? 14.367 -21.531 -14.141 1 97.19 227 THR A O 1
ATOM 1863 N N . SER A 1 228 ? 16.375 -20.797 -14.781 1 96.81 228 SER A N 1
ATOM 1864 C CA . SER A 1 228 ? 16.219 -19.578 -14.008 1 96.81 228 SER A CA 1
ATOM 1865 C C . SER A 1 228 ? 15.164 -18.656 -14.633 1 96.81 228 SER A C 1
ATOM 1867 O O . SER A 1 228 ? 14.898 -18.734 -15.828 1 96.81 228 SER A O 1
ATOM 1869 N N . PHE A 1 229 ? 14.609 -17.844 -13.805 1 96.31 229 PHE A N 1
ATOM 1870 C CA . PHE A 1 229 ? 13.586 -16.906 -14.266 1 96.31 229 PHE A CA 1
ATOM 1871 C C . PHE A 1 229 ? 14.109 -16.047 -15.398 1 96.31 229 PHE A C 1
ATOM 1873 O O . PHE A 1 229 ? 13.438 -15.859 -16.422 1 96.31 229 PHE A O 1
ATOM 1880 N N . LYS A 1 230 ? 15.273 -15.5 -15.219 1 95.69 230 LYS A N 1
ATOM 1881 C CA . LYS A 1 230 ? 15.891 -14.625 -16.203 1 95.69 230 LYS A CA 1
ATOM 1882 C C . LYS A 1 230 ? 16.016 -15.312 -17.562 1 95.69 230 LYS A C 1
ATOM 1884 O O . LYS A 1 230 ? 15.648 -14.734 -18.594 1 95.69 230 LYS A O 1
ATOM 1889 N N . GLU A 1 231 ? 16.453 -16.516 -17.578 1 96.56 231 GLU A N 1
ATOM 1890 C CA . GLU A 1 231 ? 16.641 -17.25 -18.828 1 96.56 231 GLU A CA 1
ATOM 1891 C C . GLU A 1 231 ? 15.305 -17.656 -19.438 1 96.56 231 GLU A C 1
ATOM 1893 O O . GLU A 1 231 ? 15.109 -17.562 -20.641 1 96.56 231 GLU A O 1
ATOM 1898 N N . MET A 1 232 ? 14.422 -18.094 -18.609 1 97.25 232 MET A N 1
ATOM 1899 C CA . MET A 1 232 ? 13.141 -18.578 -19.094 1 97.25 232 MET A CA 1
ATOM 1900 C C . MET A 1 232 ? 12.312 -17.422 -19.656 1 97.25 232 MET A C 1
ATOM 1902 O O . MET A 1 232 ? 11.547 -17.594 -20.609 1 97.25 232 MET A O 1
ATOM 1906 N N . LYS A 1 233 ? 12.414 -16.266 -19.031 1 96.5 233 LYS A N 1
ATOM 1907 C CA . LYS A 1 233 ? 11.688 -15.086 -19.469 1 96.5 233 LYS A CA 1
ATOM 1908 C C . LYS A 1 233 ? 12.055 -14.719 -20.906 1 96.5 233 LYS A C 1
ATOM 1910 O O . LYS A 1 233 ? 11.219 -14.203 -21.656 1 96.5 233 LYS A O 1
ATOM 1915 N N . LYS A 1 234 ? 13.25 -15.008 -21.344 1 95.81 234 LYS A N 1
ATOM 1916 C CA . LYS A 1 234 ? 13.711 -14.664 -22.688 1 95.81 234 LYS A CA 1
ATOM 1917 C C . LYS A 1 234 ? 13.477 -15.812 -23.656 1 95.81 234 LYS A C 1
ATOM 1919 O O . LYS A 1 234 ? 13.695 -15.664 -24.859 1 95.81 234 LYS A O 1
ATOM 1924 N N . ASN A 1 235 ? 13.102 -16.984 -23.156 1 96.44 235 ASN A N 1
ATOM 1925 C CA . ASN A 1 235 ? 12.922 -18.172 -23.984 1 96.44 235 ASN A CA 1
ATOM 1926 C C . ASN A 1 235 ? 11.484 -18.312 -24.469 1 96.44 235 ASN A C 1
ATOM 1928 O O . ASN A 1 235 ? 10.586 -18.609 -23.688 1 96.44 235 ASN A O 1
ATOM 1932 N N . PRO A 1 236 ? 11.203 -18.188 -25.75 1 96.44 236 PRO A N 1
ATOM 1933 C CA . PRO A 1 236 ? 9.844 -18.281 -26.281 1 96.44 236 PRO A CA 1
ATOM 1934 C C . PRO A 1 236 ? 9.227 -19.656 -26.062 1 96.44 236 PRO A C 1
ATOM 1936 O O . PRO A 1 236 ? 8.008 -19.812 -26.141 1 96.44 236 PRO A O 1
ATOM 1939 N N . MET A 1 237 ? 10.023 -20.641 -25.781 1 97.12 237 MET A N 1
ATOM 1940 C CA . MET A 1 237 ? 9.508 -21.984 -25.562 1 97.12 237 MET A CA 1
ATOM 1941 C C . MET A 1 237 ? 8.977 -22.141 -24.141 1 97.12 237 MET A C 1
ATOM 1943 O O . MET A 1 237 ? 8.375 -23.172 -23.812 1 97.12 237 MET A O 1
ATOM 1947 N N . THR A 1 238 ? 9.211 -21.062 -23.344 1 97.19 238 THR A N 1
ATOM 1948 C CA . THR A 1 238 ? 8.789 -21.219 -21.953 1 97.19 238 THR A CA 1
ATOM 1949 C C . THR A 1 238 ? 7.945 -20.016 -21.516 1 97.19 238 THR A C 1
ATOM 1951 O O . THR A 1 238 ? 7.234 -20.094 -20.5 1 97.19 238 THR A O 1
ATOM 1954 N N . ASN A 1 239 ? 8.016 -18.906 -22.25 1 97.06 239 ASN A N 1
ATOM 1955 C CA . ASN A 1 239 ? 7.48 -17.656 -21.703 1 97.06 239 ASN A CA 1
ATOM 1956 C C . ASN A 1 239 ? 6.121 -17.312 -22.312 1 97.06 239 ASN A C 1
ATOM 1958 O O . ASN A 1 239 ? 5.629 -16.203 -22.141 1 97.06 239 ASN A O 1
ATOM 1962 N N . TYR A 1 240 ? 5.523 -18.172 -23.172 1 95.69 240 TYR A N 1
ATOM 1963 C CA . TYR A 1 240 ? 4.168 -18.125 -23.703 1 95.69 240 TYR A CA 1
ATOM 1964 C C . TYR A 1 240 ? 4.008 -17 -24.719 1 95.69 240 TYR A C 1
ATOM 1966 O O . TYR A 1 240 ? 2.885 -16.625 -25.062 1 95.69 240 TYR A O 1
ATOM 1974 N N . THR A 1 241 ? 5.094 -16.484 -25.156 1 95.06 241 THR A N 1
ATOM 1975 C CA . THR A 1 241 ? 5.016 -15.43 -26.172 1 95.06 241 THR A CA 1
ATOM 1976 C C . THR A 1 241 ? 4.57 -16 -27.516 1 95.06 241 THR A C 1
ATOM 1978 O O . THR A 1 241 ? 4.219 -15.25 -28.422 1 95.06 241 THR A O 1
ATOM 1981 N N . THR A 1 242 ? 4.578 -17.359 -27.609 1 93.88 242 THR A N 1
ATOM 1982 C CA . THR A 1 242 ? 4.129 -18 -28.844 1 93.88 242 THR A CA 1
ATOM 1983 C C . THR A 1 242 ? 2.607 -18.109 -28.875 1 93.88 242 THR A C 1
ATOM 1985 O O . THR A 1 242 ? 2.021 -18.469 -29.891 1 93.88 242 THR A O 1
ATOM 1988 N N . VAL A 1 243 ? 1.937 -17.844 -27.797 1 92.31 243 VAL A N 1
ATOM 1989 C CA . VAL A 1 243 ? 0.479 -17.812 -27.734 1 92.31 243 VAL A CA 1
ATOM 1990 C C . VAL A 1 243 ? -0.047 -16.531 -28.359 1 92.31 243 VAL A C 1
ATOM 1992 O O . VAL A 1 243 ? 0.48 -15.445 -28.109 1 92.31 243 VAL A O 1
ATOM 1995 N N . PRO A 1 244 ? -1.093 -16.656 -29.141 1 90.75 244 PRO A N 1
ATOM 1996 C CA . PRO A 1 244 ? -1.633 -15.477 -29.812 1 90.75 244 PRO A CA 1
ATOM 1997 C C . PRO A 1 244 ? -2.031 -14.367 -28.828 1 90.75 244 PRO A C 1
ATOM 1999 O O . PRO A 1 244 ? -2.559 -14.656 -27.75 1 90.75 244 PRO A O 1
ATOM 2002 N N . GLN A 1 245 ? -1.864 -13.188 -29.297 1 91.5 245 GLN A N 1
ATOM 2003 C CA . GLN A 1 245 ? -2.133 -12 -28.484 1 91.5 245 GLN A CA 1
ATOM 2004 C C . GLN A 1 245 ? -3.615 -11.906 -28.125 1 91.5 245 GLN A C 1
ATOM 2006 O O . GLN A 1 245 ? -3.973 -11.352 -27.078 1 91.5 245 GLN A O 1
ATOM 2011 N N . GLU A 1 246 ? -4.438 -12.453 -28.953 1 89 246 GLU A N 1
ATOM 2012 C CA . GLU A 1 246 ? -5.883 -12.43 -28.734 1 89 246 GLU A CA 1
ATOM 2013 C C . GLU A 1 246 ? -6.277 -13.281 -27.547 1 89 246 GLU A C 1
ATOM 2015 O O . GLU A 1 246 ? -7.336 -13.07 -26.938 1 89 246 GLU A O 1
ATOM 2020 N N . LEU A 1 247 ? -5.406 -14.195 -27.234 1 90.75 247 LEU A N 1
ATOM 2021 C CA . LEU A 1 247 ? -5.664 -15.078 -26.109 1 90.75 247 LEU A CA 1
ATOM 2022 C C . LEU A 1 247 ? -4.91 -14.609 -24.875 1 90.75 247 LEU A C 1
ATOM 2024 O O . LEU A 1 247 ? -5.473 -14.586 -23.766 1 90.75 247 LEU A O 1
ATOM 2028 N N . MET A 1 248 ? -3.652 -14.242 -25.062 1 93.88 248 MET A N 1
ATOM 2029 C CA . MET A 1 248 ? -2.797 -13.688 -24.016 1 93.88 248 MET A CA 1
ATOM 2030 C C . MET A 1 248 ? -2.176 -12.367 -24.469 1 93.88 248 MET A C 1
ATOM 2032 O O . MET A 1 248 ? -1.305 -12.352 -25.344 1 93.88 248 MET A O 1
ATOM 2036 N N . ASP A 1 249 ? -2.607 -11.289 -23.875 1 95.5 249 ASP A N 1
ATOM 2037 C CA . ASP A 1 249 ? -2.139 -9.969 -24.281 1 95.5 249 ASP A CA 1
ATOM 2038 C C . ASP A 1 249 ? -0.893 -9.57 -23.5 1 95.5 249 ASP A C 1
ATOM 2040 O O . ASP A 1 249 ? -0.992 -8.914 -22.453 1 95.5 249 ASP A O 1
ATOM 2044 N N . HIS A 1 250 ? 0.214 -9.797 -23.984 1 95 250 HIS A N 1
ATOM 2045 C CA . HIS A 1 250 ? 1.48 -9.57 -23.297 1 95 250 HIS A CA 1
ATOM 2046 C C . HIS A 1 250 ? 1.817 -8.086 -23.25 1 95 250 HIS A C 1
ATOM 2048 O O . HIS A 1 250 ? 2.744 -7.68 -22.531 1 95 250 HIS A O 1
ATOM 2054 N N . SER A 1 251 ? 1.094 -7.246 -23.953 1 94.5 251 SER A N 1
ATOM 2055 C CA . SER A 1 251 ? 1.298 -5.805 -23.875 1 94.5 251 SER A CA 1
ATOM 2056 C C . SER A 1 251 ? 0.712 -5.242 -22.578 1 94.5 251 SER A C 1
ATOM 2058 O O . SER A 1 251 ? 1.154 -4.199 -22.094 1 94.5 251 SER A O 1
ATOM 2060 N N . THR A 1 252 ? -0.252 -5.906 -22.094 1 93.31 252 THR A N 1
ATOM 2061 C CA . THR A 1 252 ? -0.84 -5.535 -20.812 1 93.31 252 THR A CA 1
ATOM 2062 C C . THR A 1 252 ? 0.048 -5.992 -19.656 1 93.31 252 THR A C 1
ATOM 2064 O O . THR A 1 252 ? 0.33 -5.219 -18.734 1 93.31 252 THR A O 1
ATOM 2067 N N . SER A 1 253 ? 0.472 -7.152 -19.703 1 94 253 SER A N 1
ATOM 2068 C CA . SER A 1 253 ? 1.396 -7.766 -18.766 1 94 253 SER A CA 1
ATOM 2069 C C . SER A 1 253 ? 2.078 -8.984 -19.359 1 94 253 SER A C 1
ATOM 2071 O O . SER A 1 253 ? 1.428 -9.812 -20 1 94 253 SER A O 1
ATOM 2073 N N . PRO A 1 254 ? 3.369 -9.102 -19.172 1 95.06 254 PRO A N 1
ATOM 2074 C CA . PRO A 1 254 ? 4.008 -10.344 -19.625 1 95.06 254 PRO A CA 1
ATOM 2075 C C . PRO A 1 254 ? 3.662 -11.539 -18.734 1 95.06 254 PRO A C 1
ATOM 2077 O O . PRO A 1 254 ? 3.305 -11.367 -17.578 1 95.06 254 PRO A O 1
ATOM 2080 N N . PHE A 1 255 ? 3.705 -12.727 -19.359 1 96.19 255 PHE A N 1
ATOM 2081 C CA . PHE A 1 255 ? 3.438 -13.961 -18.625 1 96.19 255 PHE A CA 1
ATOM 2082 C C . PHE A 1 255 ? 4.418 -14.133 -17.469 1 96.19 255 PHE A C 1
ATOM 2084 O O . PHE A 1 255 ? 4.02 -14.453 -16.344 1 96.19 255 PHE A O 1
ATOM 2091 N N . MET A 1 256 ? 5.664 -14.008 -17.688 1 96.56 256 MET A N 1
ATOM 2092 C CA . MET A 1 256 ? 6.691 -13.992 -16.656 1 96.56 256 MET A CA 1
ATOM 2093 C C . MET A 1 256 ? 7.066 -12.562 -16.281 1 96.56 256 MET A C 1
ATOM 2095 O O . MET A 1 256 ? 7.941 -11.961 -16.906 1 96.56 256 MET A O 1
ATOM 2099 N N . ARG A 1 257 ? 6.531 -12.031 -15.266 1 94.88 257 ARG A N 1
ATOM 2100 C CA . ARG A 1 257 ? 6.605 -10.617 -14.906 1 94.88 257 ARG A CA 1
ATOM 2101 C C . ARG A 1 257 ? 7.832 -10.328 -14.047 1 94.88 257 ARG A C 1
ATOM 2103 O O . ARG A 1 257 ? 8.891 -9.961 -14.562 1 94.88 257 ARG A O 1
ATOM 2110 N N . LYS A 1 258 ? 7.805 -10.828 -12.773 1 91.88 258 LYS A N 1
ATOM 2111 C CA . LYS A 1 258 ? 8.93 -10.57 -11.883 1 91.88 258 LYS A CA 1
ATOM 2112 C C . LYS A 1 258 ? 9.461 -11.867 -11.273 1 91.88 258 LYS A C 1
ATOM 2114 O O . LYS A 1 258 ? 10.672 -12.016 -11.078 1 91.88 258 LYS A O 1
ATOM 2119 N N . GLY A 1 259 ? 8.547 -12.758 -10.961 1 92.94 259 GLY A N 1
ATOM 2120 C CA . GLY A 1 259 ? 8.938 -14.039 -10.391 1 92.94 259 GLY A CA 1
ATOM 2121 C C . GLY A 1 259 ? 9.641 -13.898 -9.055 1 92.94 259 GLY A C 1
ATOM 2122 O O . GLY A 1 259 ? 10.375 -14.805 -8.633 1 92.94 259 GLY A O 1
ATOM 2123 N N . MET A 1 260 ? 9.492 -12.789 -8.414 1 93.44 260 MET A N 1
ATOM 2124 C CA . MET A 1 260 ? 10.227 -12.5 -7.184 1 93.44 260 MET A CA 1
ATOM 2125 C C . MET A 1 260 ? 9.383 -12.828 -5.957 1 93.44 260 MET A C 1
ATOM 2127 O O . MET A 1 260 ? 8.188 -12.531 -5.922 1 93.44 260 MET A O 1
ATOM 2131 N N . ALA A 1 261 ? 10.047 -13.492 -4.984 1 95.5 261 ALA A N 1
ATOM 2132 C CA . ALA A 1 261 ? 9.406 -13.672 -3.684 1 95.5 261 ALA A CA 1
ATOM 2133 C C . ALA A 1 261 ? 9.383 -12.359 -2.904 1 95.5 261 ALA A C 1
ATOM 2135 O O . ALA A 1 261 ? 10.398 -11.68 -2.789 1 95.5 261 ALA A O 1
ATOM 2136 N N . GLY A 1 262 ? 8.227 -12 -2.426 1 96.81 262 GLY A N 1
ATOM 2137 C CA . GLY A 1 262 ? 8.125 -10.797 -1.616 1 96.81 262 GLY A CA 1
ATOM 2138 C C . GLY A 1 262 ? 7.684 -9.578 -2.41 1 96.81 262 GLY A C 1
ATOM 2139 O O . GLY A 1 262 ? 7.484 -8.5 -1.846 1 96.81 262 GLY A O 1
ATOM 2140 N N . ASP A 1 263 ? 7.5 -9.75 -3.676 1 95.94 263 ASP A N 1
ATOM 2141 C CA . ASP A 1 263 ? 7.152 -8.602 -4.512 1 95.94 263 ASP A CA 1
ATOM 2142 C C . ASP A 1 263 ? 5.75 -8.094 -4.191 1 95.94 263 ASP A C 1
ATOM 2144 O O . ASP A 1 263 ? 5.379 -6.988 -4.582 1 95.94 263 ASP A O 1
ATOM 2148 N N . TRP A 1 264 ? 4.953 -8.891 -3.5 1 98.12 264 TRP A N 1
ATOM 2149 C CA . TRP A 1 264 ? 3.613 -8.484 -3.08 1 98.12 264 TRP A CA 1
ATOM 2150 C C . TRP A 1 264 ? 3.662 -7.184 -2.289 1 98.12 264 TRP A C 1
ATOM 2152 O O . TRP A 1 264 ? 2.709 -6.402 -2.311 1 98.12 264 TRP A O 1
ATOM 2162 N N . LYS A 1 265 ? 4.75 -6.824 -1.663 1 98 265 LYS A N 1
ATOM 2163 C CA . LYS A 1 265 ? 4.902 -5.641 -0.82 1 98 265 LYS A CA 1
ATOM 2164 C C . LYS A 1 265 ? 4.738 -4.363 -1.635 1 98 265 LYS A C 1
ATOM 2166 O O . LYS A 1 265 ? 4.438 -3.303 -1.083 1 98 265 LYS A O 1
ATOM 2171 N N . THR A 1 266 ? 4.992 -4.418 -2.92 1 97.62 266 THR A N 1
ATOM 2172 C CA . THR A 1 266 ? 4.918 -3.234 -3.77 1 97.62 266 THR A CA 1
ATOM 2173 C C . THR A 1 266 ? 3.48 -2.971 -4.207 1 97.62 266 THR A C 1
ATOM 2175 O O . THR A 1 266 ? 3.178 -1.908 -4.758 1 97.62 266 THR A O 1
ATOM 2178 N N . THR A 1 267 ? 2.59 -3.943 -3.961 1 98.06 267 THR A N 1
ATOM 2179 C CA . THR A 1 267 ? 1.211 -3.816 -4.422 1 98.06 267 THR A CA 1
ATOM 2180 C C . THR A 1 267 ? 0.258 -3.674 -3.236 1 98.06 267 THR A C 1
ATOM 2182 O O . THR A 1 267 ? -0.636 -2.824 -3.254 1 98.06 267 THR A O 1
ATOM 2185 N N . PHE A 1 268 ? 0.443 -4.496 -2.168 1 98.75 268 PHE A N 1
ATOM 2186 C CA . PHE A 1 268 ? -0.424 -4.461 -0.996 1 98.75 268 PHE A CA 1
ATOM 2187 C C . PHE A 1 268 ? -0.244 -3.16 -0.226 1 98.75 268 PHE A C 1
ATOM 2189 O O . PHE A 1 268 ? 0.878 -2.789 0.125 1 98.75 268 PHE A O 1
ATOM 2196 N N . THR A 1 269 ? -1.314 -2.49 -0.021 1 98.62 269 THR A N 1
ATOM 2197 C CA . THR A 1 269 ? -1.251 -1.471 1.021 1 98.62 269 THR A CA 1
ATOM 2198 C C . THR A 1 269 ? -1.077 -2.111 2.395 1 98.62 269 THR A C 1
ATOM 2200 O O . THR A 1 269 ? -1.293 -3.314 2.557 1 98.62 269 THR A O 1
ATOM 2203 N N . VAL A 1 270 ? -0.705 -1.312 3.334 1 98.38 270 VAL A N 1
ATOM 2204 C CA . VAL A 1 270 ? -0.556 -1.82 4.695 1 98.38 270 VAL A CA 1
ATOM 2205 C C . VAL A 1 270 ? -1.896 -2.354 5.195 1 98.38 270 VAL A C 1
ATOM 2207 O O . VAL A 1 270 ? -1.958 -3.432 5.793 1 98.38 270 VAL A O 1
ATOM 2210 N N . ALA A 1 271 ? -2.951 -1.612 4.945 1 98.19 271 ALA A N 1
ATOM 2211 C CA . ALA A 1 271 ? -4.281 -2.041 5.375 1 98.19 271 ALA A CA 1
ATOM 2212 C C . ALA A 1 271 ? -4.66 -3.371 4.73 1 98.19 271 ALA A C 1
ATOM 2214 O O . ALA A 1 271 ? -5.207 -4.254 5.395 1 98.19 271 ALA A O 1
ATOM 2215 N N . GLN A 1 272 ? -4.395 -3.529 3.469 1 98.69 272 GLN A N 1
ATOM 2216 C CA . GLN A 1 272 ? -4.672 -4.777 2.762 1 98.69 272 GLN A CA 1
ATOM 2217 C C . GLN A 1 272 ? -3.877 -5.934 3.355 1 98.69 272 GLN A C 1
ATOM 2219 O O . GLN A 1 272 ? -4.406 -7.035 3.523 1 98.69 272 GLN A O 1
ATOM 2224 N N . ASN A 1 273 ? -2.619 -5.695 3.549 1 98.5 273 ASN A N 1
ATOM 2225 C CA . ASN A 1 273 ? -1.775 -6.723 4.148 1 98.5 273 ASN A CA 1
ATOM 2226 C C . ASN A 1 273 ? -2.322 -7.176 5.5 1 98.5 273 ASN A C 1
ATOM 2228 O O . ASN A 1 273 ? -2.385 -8.375 5.777 1 98.5 273 ASN A O 1
ATOM 2232 N N . GLU A 1 274 ? -2.697 -6.188 6.359 1 98 274 GLU A N 1
ATOM 2233 C CA . GLU A 1 274 ? -3.232 -6.52 7.676 1 98 274 GLU A CA 1
ATOM 2234 C C . GLU A 1 274 ? -4.508 -7.348 7.559 1 98 274 GLU A C 1
ATOM 2236 O O . GLU A 1 274 ? -4.684 -8.336 8.281 1 98 274 GLU A O 1
ATOM 2241 N N . ARG A 1 275 ? -5.359 -6.957 6.684 1 98.25 275 ARG A N 1
ATOM 2242 C CA . ARG A 1 275 ? -6.594 -7.703 6.449 1 98.25 275 ARG A CA 1
ATOM 2243 C C . ARG A 1 275 ? -6.293 -9.109 5.941 1 98.25 275 ARG A C 1
ATOM 2245 O O . ARG A 1 275 ? -6.914 -10.078 6.387 1 98.25 275 ARG A O 1
ATOM 2252 N N . PHE A 1 276 ? -5.395 -9.242 5.035 1 98.44 276 PHE A N 1
ATOM 2253 C CA . PHE A 1 276 ? -5.016 -10.531 4.477 1 98.44 276 PHE A CA 1
ATOM 2254 C C . PHE A 1 276 ? -4.426 -11.438 5.551 1 98.44 276 PHE A C 1
ATOM 2256 O O . PHE A 1 276 ? -4.734 -12.625 5.609 1 98.44 276 PHE A O 1
ATOM 2263 N N . ASP A 1 277 ? -3.568 -10.875 6.375 1 97.5 277 ASP A N 1
ATOM 2264 C CA . ASP A 1 277 ? -2.959 -11.641 7.461 1 97.5 277 ASP A CA 1
ATOM 2265 C C . ASP A 1 277 ? -4.023 -12.219 8.391 1 97.5 277 ASP A C 1
ATOM 2267 O O . ASP A 1 277 ? -3.918 -13.367 8.828 1 97.5 277 ASP A O 1
ATOM 2271 N N . AL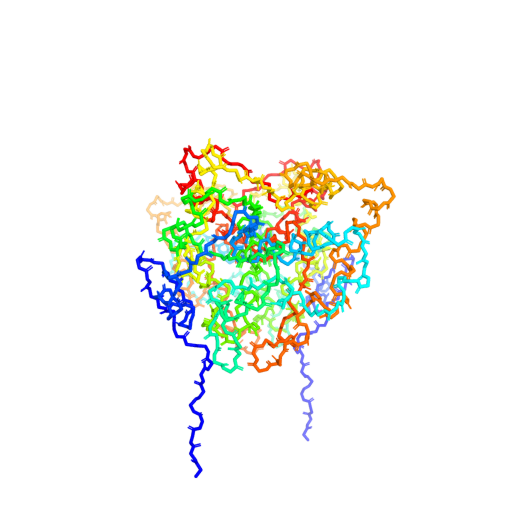A A 1 278 ? -4.965 -11.391 8.727 1 97.81 278 ALA A N 1
ATOM 2272 C CA . ALA A 1 278 ? -6.051 -11.859 9.578 1 97.81 278 ALA A CA 1
ATOM 2273 C C . ALA A 1 278 ? -6.824 -12.992 8.914 1 97.81 278 ALA A C 1
ATOM 2275 O O . ALA A 1 278 ? -7.145 -14 9.555 1 97.81 278 ALA A O 1
ATOM 2276 N N . ASP A 1 279 ? -7.156 -12.82 7.641 1 97.81 279 ASP A N 1
ATOM 2277 C CA . ASP A 1 279 ? -7.855 -13.836 6.867 1 97.81 279 ASP A CA 1
ATOM 2278 C C . ASP A 1 279 ? -7.047 -15.133 6.801 1 97.81 279 ASP A C 1
ATOM 2280 O O . ASP A 1 279 ? -7.59 -16.219 7.004 1 97.81 279 ASP A O 1
ATOM 2284 N N . TYR A 1 280 ? -5.762 -15.039 6.523 1 96.81 280 TYR A N 1
ATOM 2285 C CA . TYR A 1 280 ? -4.844 -16.172 6.461 1 96.81 280 TYR A CA 1
ATOM 2286 C C . TYR A 1 280 ? -4.809 -16.922 7.789 1 96.81 280 TYR A C 1
ATOM 2288 O O . TYR A 1 280 ? -4.906 -18.141 7.816 1 96.81 280 TYR A O 1
ATOM 2296 N N . ALA A 1 281 ? -4.656 -16.188 8.859 1 96.31 281 ALA A N 1
ATOM 2297 C CA . ALA A 1 281 ? -4.586 -16.797 10.18 1 96.31 281 ALA A CA 1
ATOM 2298 C C . ALA A 1 281 ? -5.848 -17.594 10.484 1 96.31 281 ALA A C 1
ATOM 2300 O O . ALA A 1 281 ? -5.777 -18.688 11.039 1 96.31 281 ALA A O 1
ATOM 2301 N N . GLU A 1 282 ? -6.93 -17 10.133 1 96.81 282 GLU A N 1
ATOM 2302 C CA . GLU A 1 282 ? -8.203 -17.672 10.367 1 96.81 282 GLU A CA 1
ATOM 2303 C C . GLU A 1 282 ? -8.336 -18.938 9.516 1 96.81 282 GLU A C 1
ATOM 2305 O O . GLU A 1 282 ? -8.648 -20 10.031 1 96.81 282 GLU A O 1
ATOM 2310 N N . LYS A 1 283 ? -8.078 -18.844 8.234 1 95.94 283 LYS A N 1
ATOM 2311 C CA . LYS A 1 283 ? -8.32 -19.922 7.281 1 95.94 283 LYS A CA 1
ATOM 2312 C C . LYS A 1 283 ? -7.277 -21.031 7.434 1 95.94 283 LYS A C 1
ATOM 2314 O O . LYS A 1 283 ? -7.562 -22.203 7.156 1 95.94 283 LYS A O 1
ATOM 2319 N N . MET A 1 284 ? -6.09 -20.719 7.867 1 95.25 284 MET A N 1
ATOM 2320 C CA . MET A 1 284 ? -5.016 -21.703 7.977 1 95.25 284 MET A CA 1
ATOM 2321 C C . MET A 1 284 ? -4.832 -22.156 9.422 1 95.25 284 MET A C 1
ATOM 2323 O O . MET A 1 284 ? -3.857 -22.844 9.742 1 95.25 284 MET A O 1
ATOM 2327 N N . ALA A 1 285 ? -5.809 -21.734 10.156 1 93.19 285 ALA A N 1
ATOM 2328 C CA . ALA A 1 285 ? -5.738 -22.172 11.547 1 93.19 285 ALA A CA 1
ATOM 2329 C C . ALA A 1 285 ? -5.684 -23.703 11.648 1 93.19 285 ALA A C 1
ATOM 2331 O O . ALA A 1 285 ? -6.465 -24.391 11 1 93.19 285 ALA A O 1
ATOM 2332 N N . GLY A 1 286 ? -4.734 -24.281 12.391 1 90 286 GLY A N 1
ATOM 2333 C CA . GLY A 1 286 ? -4.629 -25.719 12.594 1 90 286 GLY A CA 1
ATOM 2334 C C . GLY A 1 286 ? -3.764 -26.406 11.555 1 90 286 GLY A C 1
ATOM 2335 O O . GLY A 1 286 ? -3.471 -27.594 11.68 1 90 286 GLY A O 1
ATOM 2336 N N . CYS A 1 287 ? -3.512 -25.688 10.484 1 89.31 287 CYS A N 1
ATOM 2337 C CA . CYS A 1 287 ? -2.645 -26.25 9.453 1 89.31 287 CYS A CA 1
ATOM 2338 C C . CYS A 1 287 ? -1.177 -26.078 9.828 1 89.31 287 CYS A C 1
ATOM 2340 O O . CYS A 1 287 ? -0.781 -25.047 10.359 1 89.31 287 CYS A O 1
ATOM 2342 N N . SER A 1 288 ? -0.415 -27.016 9.633 1 87.88 288 SER A N 1
ATOM 2343 C CA . SER A 1 288 ? 0.99 -27.016 10.023 1 87.88 288 SER A CA 1
ATOM 2344 C C . SER A 1 288 ? 1.863 -26.359 8.969 1 87.88 288 SER A C 1
ATOM 2346 O O . SER A 1 288 ? 3.066 -26.172 9.172 1 87.88 288 SER A O 1
ATOM 2348 N N . LEU A 1 289 ? 1.29 -25.969 7.844 1 90.75 289 LEU A N 1
ATOM 2349 C CA . LEU A 1 289 ? 2.045 -25.344 6.766 1 90.75 289 LEU A CA 1
ATOM 2350 C C . LEU A 1 289 ? 2.453 -23.922 7.145 1 90.75 289 LEU A C 1
ATOM 2352 O O . LEU A 1 289 ? 1.678 -23.188 7.773 1 90.75 289 LEU A O 1
ATOM 2356 N N . SER A 1 290 ? 3.65 -23.578 6.816 1 87.25 290 SER A N 1
ATOM 2357 C CA . SER A 1 290 ? 4.156 -22.219 6.992 1 87.25 290 SER A CA 1
ATOM 2358 C C . SER A 1 290 ? 4.777 -21.688 5.703 1 87.25 290 SER A C 1
ATOM 2360 O O . SER A 1 290 ? 5.531 -22.406 5.035 1 87.25 290 SER A O 1
ATOM 2362 N N . PHE A 1 291 ? 4.418 -20.547 5.332 1 91.31 291 PHE A N 1
ATOM 2363 C CA . PHE A 1 291 ? 4.941 -19.938 4.109 1 91.31 291 PHE A CA 1
ATOM 2364 C C . PHE A 1 291 ? 5.797 -18.719 4.434 1 91.31 291 PHE A C 1
ATOM 2366 O O . PHE A 1 291 ? 5.477 -17.953 5.34 1 91.31 291 PHE A O 1
ATOM 2373 N N . ARG A 1 292 ? 6.844 -18.578 3.756 1 88.75 292 ARG A N 1
ATOM 2374 C CA . ARG A 1 292 ? 7.664 -17.375 3.84 1 88.75 292 ARG A CA 1
ATOM 2375 C C . ARG A 1 292 ? 7.125 -16.281 2.918 1 88.75 292 ARG A C 1
ATOM 2377 O O . ARG A 1 292 ? 6.715 -16.562 1.791 1 88.75 292 ARG A O 1
ATOM 2384 N N . SER A 1 293 ? 7.125 -15.016 3.48 1 84.56 293 SER A N 1
ATOM 2385 C CA . SER A 1 293 ? 6.57 -13.922 2.691 1 84.56 293 SER A CA 1
ATOM 2386 C C . SER A 1 293 ? 7.668 -13.141 1.978 1 84.56 293 SER A C 1
ATOM 2388 O O . SER A 1 293 ? 7.387 -12.289 1.138 1 84.56 293 SER A O 1
ATOM 2390 N N . GLU A 1 294 ? 8.883 -13.414 2.322 1 84.12 294 GLU A N 1
ATOM 2391 C CA . GLU A 1 294 ? 10.047 -12.828 1.657 1 84.12 294 GLU A CA 1
ATOM 2392 C C . GLU A 1 294 ? 11.289 -13.68 1.872 1 84.12 294 GLU A C 1
ATOM 2394 O O . GLU A 1 294 ? 11.281 -14.617 2.672 1 84.12 294 GLU A O 1
ATOM 2399 N N . LEU A 1 295 ? 12.297 -13.5 0.965 1 85.44 295 LEU A N 1
ATOM 2400 C CA . LEU A 1 295 ? 13.547 -14.234 1.087 1 85.44 295 LEU A CA 1
ATOM 2401 C C . LEU A 1 295 ? 14.617 -13.391 1.768 1 85.44 295 LEU A C 1
ATOM 2403 O O . LEU A 1 295 ? 14.617 -12.164 1.635 1 85.44 295 LEU A O 1
ATOM 2407 N N . MET B 1 1 ? -5.062 40.188 -26.922 1 26.5 1 MET B N 1
ATOM 2408 C CA . MET B 1 1 ? -5.492 39.531 -25.688 1 26.5 1 MET B CA 1
ATOM 2409 C C . MET B 1 1 ? -4.305 39.281 -24.766 1 26.5 1 MET B C 1
ATOM 2411 O O . MET B 1 1 ? -3.357 38.594 -25.141 1 26.5 1 MET B O 1
ATOM 2415 N N . GLU B 1 2 ? -3.988 40.031 -23.797 1 30.33 2 GLU B N 1
ATOM 2416 C CA . GLU B 1 2 ? -2.82 39.938 -22.922 1 30.33 2 GLU B CA 1
ATOM 2417 C C . GLU B 1 2 ? -2.812 38.656 -22.125 1 30.33 2 GLU B C 1
ATOM 2419 O O . GLU B 1 2 ? -3.824 38.281 -21.531 1 30.33 2 GLU B O 1
ATOM 2424 N N . LEU B 1 3 ? -2.055 37.562 -22.344 1 39.03 3 LEU B N 1
ATOM 2425 C CA . LEU B 1 3 ? -1.908 36.219 -21.781 1 39.03 3 LEU B CA 1
ATOM 2426 C C . LEU B 1 3 ? -1.719 36.281 -20.281 1 39.03 3 LEU B C 1
ATOM 2428 O O . LEU B 1 3 ? -0.748 36.844 -19.781 1 39.03 3 LEU B O 1
ATOM 2432 N N . ILE B 1 4 ? -2.715 36.531 -19.406 1 44.09 4 ILE B N 1
ATOM 2433 C CA . ILE B 1 4 ? -2.719 36.406 -17.953 1 44.09 4 ILE B CA 1
ATOM 2434 C C . ILE B 1 4 ? -1.823 35.25 -17.516 1 44.09 4 ILE B C 1
ATOM 2436 O O . ILE B 1 4 ? -2.033 34.125 -17.922 1 44.09 4 ILE B O 1
ATOM 2440 N N . GLN B 1 5 ? -0.635 35.594 -17.172 1 51.19 5 GLN B N 1
ATOM 2441 C CA . GLN B 1 5 ? 0.373 34.594 -16.781 1 51.19 5 GLN B CA 1
ATOM 2442 C C . GLN B 1 5 ? -0.154 33.688 -15.688 1 51.19 5 GLN B C 1
ATOM 2444 O O . GLN B 1 5 ? -0.732 34.125 -14.703 1 51.19 5 GLN B O 1
ATOM 2449 N N . ASP B 1 6 ? -0.521 32.469 -15.992 1 64.62 6 ASP B N 1
ATOM 2450 C CA . ASP B 1 6 ? -0.89 31.391 -15.07 1 64.62 6 ASP B CA 1
ATOM 2451 C C . ASP B 1 6 ? 0.06 31.344 -13.875 1 64.62 6 ASP B C 1
ATOM 2453 O O . ASP B 1 6 ? 1.245 31.047 -14.031 1 64.62 6 ASP B O 1
ATOM 2457 N N . THR B 1 7 ? -0.274 31.906 -12.758 1 75.81 7 THR B N 1
ATOM 2458 C CA . THR B 1 7 ? 0.524 32.031 -11.547 1 75.81 7 THR B CA 1
ATOM 2459 C C . THR B 1 7 ? 0.337 30.797 -10.656 1 75.81 7 THR B C 1
ATOM 2461 O O . THR B 1 7 ? 0.747 30.797 -9.492 1 75.81 7 THR B O 1
ATOM 2464 N N . SER B 1 8 ? -0.235 29.812 -11.328 1 85.56 8 SER B N 1
ATOM 2465 C CA . SER B 1 8 ? -0.504 28.641 -10.492 1 85.56 8 SER B CA 1
ATOM 2466 C C . SER B 1 8 ? 0.675 27.672 -10.5 1 85.56 8 SER B C 1
ATOM 2468 O O . SER B 1 8 ? 1.413 27.594 -11.484 1 85.56 8 SER B O 1
ATOM 2470 N N . ARG B 1 9 ? 0.893 27.188 -9.336 1 92.19 9 ARG B N 1
ATOM 2471 C CA . ARG B 1 9 ? 1.815 26.094 -9.109 1 92.19 9 ARG B CA 1
ATOM 2472 C C . ARG B 1 9 ? 3.258 26.516 -9.367 1 92.19 9 ARG B C 1
ATOM 2474 O O . ARG B 1 9 ? 4 25.812 -10.062 1 92.19 9 ARG B O 1
ATOM 2481 N N . PRO B 1 10 ? 3.676 27.656 -8.859 1 91.75 10 PRO B N 1
ATOM 2482 C CA . PRO B 1 10 ? 5.082 28.031 -9.016 1 91.75 10 PRO B CA 1
ATOM 2483 C C . PRO B 1 10 ? 6.031 27.062 -8.297 1 91.75 10 PRO B C 1
ATOM 2485 O O . PRO B 1 10 ? 5.621 26.375 -7.359 1 91.75 10 PRO B O 1
ATOM 2488 N N . PRO B 1 11 ? 7.281 26.969 -8.805 1 94.19 11 PRO B N 1
ATOM 2489 C CA . PRO B 1 11 ? 8.258 26.156 -8.07 1 94.19 11 PRO B CA 1
ATOM 2490 C C . PRO B 1 11 ? 8.555 26.719 -6.68 1 94.19 11 PRO B C 1
ATOM 2492 O O . PRO B 1 11 ? 8.391 27.906 -6.438 1 94.19 11 PRO B O 1
ATOM 2495 N N . LEU B 1 12 ? 8.961 25.875 -5.801 1 96.94 12 LEU B N 1
ATOM 2496 C CA . LEU B 1 12 ? 9.352 26.312 -4.461 1 96.94 12 LEU B CA 1
ATOM 2497 C C . LEU B 1 12 ? 10.617 27.156 -4.508 1 96.94 12 LEU B C 1
ATOM 2499 O O . LEU B 1 12 ? 11.43 27.016 -5.426 1 96.94 12 LEU B O 1
ATOM 2503 N N . GLU B 1 13 ? 10.711 27.984 -3.568 1 97 13 GLU B N 1
ATOM 2504 C CA . GLU B 1 13 ? 11.906 28.797 -3.367 1 97 13 GLU B CA 1
ATOM 2505 C C . GLU B 1 13 ? 12.586 28.469 -2.041 1 97 13 GLU B C 1
ATOM 2507 O O . GLU B 1 13 ? 11.914 28.281 -1.024 1 97 13 GLU B O 1
ATOM 2512 N N . TYR B 1 14 ? 13.875 28.359 -2.117 1 96.06 14 TYR B N 1
ATOM 2513 C CA . TYR B 1 14 ? 14.609 28 -0.909 1 96.06 14 TYR B CA 1
ATOM 2514 C C . TYR B 1 14 ? 15.07 29.25 -0.158 1 96.06 14 TYR B C 1
ATOM 2516 O O . TYR B 1 14 ? 15.656 30.156 -0.75 1 96.06 14 TYR B O 1
ATOM 2524 N N . VAL B 1 15 ? 14.727 29.328 1.086 1 96.06 15 VAL B N 1
ATOM 2525 C CA . VAL B 1 15 ? 15.203 30.359 2.002 1 96.06 15 VAL B CA 1
ATOM 2526 C C . VAL B 1 15 ? 15.914 29.703 3.186 1 96.06 15 VAL B C 1
ATOM 2528 O O . VAL B 1 15 ? 15.305 28.953 3.947 1 96.06 15 VAL B O 1
ATOM 2531 N N . LYS B 1 16 ? 17.219 29.969 3.352 1 94.44 16 LYS B N 1
ATOM 2532 C CA . LYS B 1 16 ? 18.047 29.344 4.379 1 94.44 16 LYS B CA 1
ATOM 2533 C C . LYS B 1 16 ? 17.891 27.828 4.359 1 94.44 16 LYS B C 1
ATOM 2535 O O . LYS B 1 16 ? 17.703 27.203 5.406 1 94.44 16 LYS B O 1
ATOM 2540 N N . GLY B 1 17 ? 17.781 27.297 3.17 1 95.06 17 GLY B N 1
ATOM 2541 C CA . GLY B 1 17 ? 17.766 25.859 2.977 1 95.06 17 GLY B CA 1
ATOM 2542 C C . GLY B 1 17 ? 16.391 25.25 3.111 1 95.06 17 GLY B C 1
ATOM 2543 O O . GLY B 1 17 ? 16.203 24.047 2.934 1 95.06 17 GLY B O 1
ATOM 2544 N N . VAL B 1 18 ? 15.414 26.062 3.402 1 97.38 18 VAL B N 1
ATOM 2545 C CA . VAL B 1 18 ? 14.055 25.578 3.578 1 97.38 18 VAL B CA 1
ATOM 2546 C C . VAL B 1 18 ? 13.227 25.891 2.334 1 97.38 18 VAL B C 1
ATOM 2548 O O . VAL B 1 18 ? 13.133 27.031 1.912 1 97.38 18 VAL B O 1
ATOM 2551 N N . PRO B 1 19 ? 12.672 24.859 1.704 1 98.31 19 PRO B N 1
ATOM 2552 C CA . PRO B 1 19 ? 11.789 25.125 0.569 1 98.31 19 PRO B CA 1
ATOM 2553 C C . PRO B 1 19 ? 10.453 25.734 0.995 1 98.31 19 PRO B C 1
ATOM 2555 O O . PRO B 1 19 ? 9.797 25.219 1.901 1 98.31 19 PRO B O 1
ATOM 2558 N N . LEU B 1 20 ? 10.062 26.828 0.348 1 97.88 20 LEU B N 1
ATOM 2559 C CA . LEU B 1 20 ? 8.805 27.516 0.609 1 97.88 20 LEU B CA 1
ATOM 2560 C C . LEU B 1 20 ? 8.07 27.812 -0.692 1 97.88 20 LEU B C 1
ATOM 2562 O O . LEU B 1 20 ? 8.688 27.922 -1.751 1 97.88 20 LEU B O 1
ATOM 2566 N N . ILE B 1 21 ? 6.73 27.891 -0.568 1 95.56 21 ILE B N 1
ATOM 2567 C CA . ILE B 1 21 ? 5.984 28.438 -1.698 1 95.56 21 ILE B CA 1
ATOM 2568 C C . ILE B 1 21 ? 6.512 29.828 -2.039 1 95.56 21 ILE B C 1
ATOM 2570 O O . ILE B 1 21 ? 6.879 30.594 -1.146 1 95.56 21 ILE B O 1
ATOM 2574 N N . LYS B 1 22 ? 6.5 30.125 -3.277 1 94.75 22 LYS B N 1
ATOM 2575 C CA . LYS B 1 22 ? 7.145 31.328 -3.799 1 94.75 22 LYS B CA 1
ATOM 2576 C C . LYS B 1 22 ? 6.676 32.562 -3.047 1 94.75 22 LYS B C 1
ATOM 2578 O O . LYS B 1 22 ? 7.496 33.344 -2.535 1 94.75 22 LYS B O 1
ATOM 2583 N N . TYR B 1 23 ? 5.445 32.719 -2.875 1 93.31 23 TYR B N 1
ATOM 2584 C CA . TYR B 1 23 ? 4.887 33.938 -2.305 1 93.31 23 TYR B CA 1
ATOM 2585 C C . TYR B 1 23 ? 5.164 34.031 -0.809 1 93.31 23 TYR B C 1
ATOM 2587 O O . TYR B 1 23 ? 5.309 35.125 -0.257 1 93.31 23 TYR B O 1
ATOM 2595 N N . PHE B 1 24 ? 5.211 32.875 -0.141 1 95.44 24 PHE B N 1
ATOM 2596 C CA . PHE B 1 24 ? 5.559 32.875 1.274 1 95.44 24 PHE B CA 1
ATOM 2597 C C . PHE B 1 24 ? 7.031 33.188 1.474 1 95.44 24 PHE B C 1
ATOM 2599 O O . PHE B 1 24 ? 7.387 33.906 2.41 1 95.44 24 PHE B O 1
ATOM 2606 N N . ALA B 1 25 ? 7.852 32.656 0.554 1 96.5 25 ALA B N 1
ATOM 2607 C CA . ALA B 1 25 ? 9.273 33 0.6 1 96.5 25 ALA B CA 1
ATOM 2608 C C . ALA B 1 25 ? 9.477 34.531 0.488 1 96.5 25 ALA B C 1
ATOM 2610 O O . ALA B 1 25 ? 10.305 35.094 1.202 1 96.5 25 ALA B O 1
ATOM 2611 N N . GLU B 1 26 ? 8.711 35.125 -0.334 1 94.56 26 GLU B N 1
ATOM 2612 C CA . GLU B 1 26 ? 8.812 36.562 -0.57 1 94.56 26 GLU B CA 1
ATOM 2613 C C . GLU B 1 26 ? 8.375 37.344 0.656 1 94.56 26 GLU B C 1
ATOM 2615 O O . GLU B 1 26 ? 8.742 38.5 0.812 1 94.56 26 GLU B O 1
ATOM 2620 N N . ALA B 1 27 ? 7.594 36.719 1.468 1 94.94 27 ALA B N 1
ATOM 2621 C CA . ALA B 1 27 ? 7.07 37.406 2.652 1 94.94 27 ALA B CA 1
ATOM 2622 C C . ALA B 1 27 ? 8.102 37.438 3.773 1 94.94 27 ALA B C 1
ATOM 2624 O O . ALA B 1 27 ? 7.973 38.188 4.734 1 94.94 27 ALA B O 1
ATOM 2625 N N . LEU B 1 28 ? 9.148 36.625 3.721 1 95.81 28 LEU B N 1
ATOM 2626 C CA . LEU B 1 28 ? 10.078 36.438 4.832 1 95.81 28 LEU B CA 1
ATOM 2627 C C . LEU B 1 28 ? 10.875 37.719 5.078 1 95.81 28 LEU B C 1
ATOM 2629 O O . LEU B 1 28 ? 11.211 38.031 6.223 1 95.81 28 LEU B O 1
ATOM 2633 N N . GLY B 1 29 ? 11.188 38.438 4.055 1 92.38 29 GLY B N 1
ATOM 2634 C CA . GLY B 1 29 ? 11.836 39.719 4.234 1 92.38 29 GLY B CA 1
ATOM 2635 C C . GLY B 1 29 ? 11.023 40.688 5.086 1 92.38 29 GLY B C 1
ATOM 2636 O O . GLY B 1 29 ? 11.445 41.062 6.184 1 92.38 29 GLY B O 1
ATOM 2637 N N . PRO B 1 30 ? 9.828 41 4.613 1 91.31 30 PRO B N 1
ATOM 2638 C CA . PRO B 1 30 ? 8.938 41.875 5.371 1 91.31 30 PRO B CA 1
ATOM 2639 C C . PRO B 1 30 ? 8.672 41.375 6.789 1 91.31 30 PRO B C 1
ATOM 2641 O O . PRO B 1 30 ? 8.516 42.188 7.715 1 91.31 30 PRO B O 1
ATOM 2644 N N . LEU B 1 31 ? 8.656 40.125 7.023 1 93.81 31 LEU B N 1
ATOM 2645 C CA . LEU B 1 31 ? 8.312 39.531 8.312 1 93.81 31 LEU B CA 1
ATOM 2646 C C . LEU B 1 31 ? 9.391 39.812 9.344 1 93.81 31 LEU B C 1
ATOM 2648 O O . LEU B 1 31 ? 9.156 39.656 10.547 1 93.81 31 LEU B O 1
ATOM 2652 N N . GLN B 1 32 ? 10.516 40.219 8.859 1 90.06 32 GLN B N 1
ATOM 2653 C CA . GLN B 1 32 ? 11.602 40.531 9.781 1 90.06 32 GLN B CA 1
ATOM 2654 C C . GLN B 1 32 ? 11.242 41.719 10.648 1 90.06 32 GLN B C 1
ATOM 2656 O O . GLN B 1 32 ? 11.781 41.906 11.742 1 90.06 32 GLN B O 1
ATOM 2661 N N . SER B 1 33 ? 10.406 42.5 10.148 1 91.56 33 SER B N 1
ATOM 2662 C CA . SER B 1 33 ? 10.023 43.719 10.883 1 91.56 33 SER B CA 1
ATOM 2663 C C . SER B 1 33 ? 8.82 43.469 11.773 1 91.56 33 SER B C 1
ATOM 2665 O O . SER B 1 33 ? 8.328 44.375 12.438 1 91.56 33 SER B O 1
ATOM 2667 N N . PHE B 1 34 ? 8.352 42.281 11.781 1 95.5 34 PHE B N 1
ATOM 2668 C CA . PHE B 1 34 ? 7.207 41.938 12.617 1 95.5 34 PHE B CA 1
ATOM 2669 C C . PHE B 1 34 ? 7.516 42.188 14.086 1 95.5 34 PHE B C 1
ATOM 2671 O O . PHE B 1 34 ? 8.602 41.875 14.562 1 95.5 34 PHE B O 1
ATOM 2678 N N . GLN B 1 35 ? 6.574 42.844 14.75 1 93.69 35 GLN B N 1
ATOM 2679 C CA . GLN B 1 35 ? 6.695 43.062 16.188 1 93.69 35 GLN B CA 1
ATOM 2680 C C . GLN B 1 35 ? 5.625 42.281 16.953 1 93.69 35 GLN B C 1
ATOM 2682 O O . GLN B 1 35 ? 4.441 42.625 16.875 1 93.69 35 GLN B O 1
ATOM 2687 N N . ALA B 1 36 ? 6.074 41.344 17.672 1 94.94 36 ALA B N 1
ATOM 2688 C CA . ALA B 1 36 ? 5.156 40.531 18.469 1 94.94 36 ALA B CA 1
ATOM 2689 C C . ALA B 1 36 ? 4.703 41.281 19.719 1 94.94 36 ALA B C 1
ATOM 2691 O O . ALA B 1 36 ? 5.469 42.062 20.297 1 94.94 36 ALA B O 1
ATOM 2692 N N . ARG B 1 37 ? 3.527 41.031 20.078 1 94.19 37 ARG B N 1
ATOM 2693 C CA . ARG B 1 37 ? 2.994 41.531 21.328 1 94.19 37 ARG B CA 1
ATOM 2694 C C . ARG B 1 37 ? 3.045 40.469 22.422 1 94.19 37 ARG B C 1
ATOM 2696 O O . ARG B 1 37 ? 2.932 39.281 22.125 1 94.19 37 ARG B O 1
ATOM 2703 N N . PRO B 1 38 ? 3.133 40.906 23.625 1 91.81 38 PRO B N 1
ATOM 2704 C CA . PRO B 1 38 ? 3.268 39.938 24.703 1 91.81 38 PRO B CA 1
ATOM 2705 C C . PRO B 1 38 ? 2.051 39 24.828 1 91.81 38 PRO B C 1
ATOM 2707 O O . PRO B 1 38 ? 2.17 37.875 25.297 1 91.81 38 PRO B O 1
ATOM 2710 N N . ASP B 1 39 ? 0.971 39.531 24.406 1 94.44 39 ASP B N 1
ATOM 2711 C CA . ASP B 1 39 ? -0.237 38.75 24.578 1 94.44 39 ASP B CA 1
ATOM 2712 C C . ASP B 1 39 ? -0.59 38 23.297 1 94.44 39 ASP B C 1
ATOM 2714 O O . ASP B 1 39 ? -1.664 37.406 23.188 1 94.44 39 ASP B O 1
ATOM 2718 N N . ASP B 1 40 ? 0.286 38.031 22.297 1 97.69 40 ASP B N 1
ATOM 2719 C CA . ASP B 1 40 ? 0.127 37.188 21.109 1 97.69 40 ASP B CA 1
ATOM 2720 C C . ASP B 1 40 ? 0.237 35.719 21.453 1 97.69 40 ASP B C 1
ATOM 2722 O O . ASP B 1 40 ? 0.922 35.344 22.406 1 97.69 40 ASP B O 1
ATOM 2726 N N . LEU B 1 41 ? -0.466 34.938 20.797 1 98.62 41 LEU B N 1
ATOM 2727 C CA . LEU B 1 41 ? -0.318 33.469 20.875 1 98.62 41 LEU B CA 1
ATOM 2728 C C . LEU B 1 41 ? -0.029 32.906 19.484 1 98.62 41 LEU B C 1
ATOM 2730 O O . LEU B 1 41 ? -0.766 33.156 18.531 1 98.62 41 LEU B O 1
ATOM 2734 N N . LEU B 1 42 ? 1.047 32.188 19.375 1 98.69 42 LEU B N 1
ATOM 2735 C CA . LEU B 1 42 ? 1.427 31.562 18.109 1 98.69 42 LEU B CA 1
ATOM 2736 C C . LEU B 1 42 ? 0.958 30.109 18.062 1 98.69 42 LEU B C 1
ATOM 2738 O O . LEU B 1 42 ? 1.188 29.359 19 1 98.69 42 LEU B O 1
ATOM 2742 N N . ILE B 1 43 ? 0.209 29.781 17.078 1 98.88 43 ILE B N 1
ATOM 2743 C CA . ILE B 1 43 ? -0.115 28.391 16.734 1 98.88 43 ILE B CA 1
ATOM 2744 C C . ILE B 1 43 ? 0.842 27.891 15.656 1 98.88 43 ILE B C 1
ATOM 2746 O O . ILE B 1 43 ? 0.805 28.359 14.516 1 98.88 43 ILE B O 1
ATOM 2750 N N . SER B 1 44 ? 1.696 26.984 16.016 1 98.75 44 SER B N 1
ATOM 2751 C CA . SER B 1 44 ? 2.666 26.453 15.062 1 98.75 44 SER B CA 1
ATOM 2752 C C . SER B 1 44 ? 2.449 24.969 14.828 1 98.75 44 SER B C 1
ATOM 2754 O O . SER B 1 44 ? 2.178 24.219 15.773 1 98.75 44 SER B O 1
ATOM 2756 N N . THR B 1 45 ? 2.457 24.562 13.625 1 98.75 45 THR B N 1
ATOM 2757 C CA . THR B 1 45 ? 2.318 23.188 13.188 1 98.75 45 THR B CA 1
ATOM 2758 C C . THR B 1 45 ? 3.07 22.938 11.883 1 98.75 45 THR B C 1
ATOM 2760 O O . THR B 1 45 ? 3.344 23.891 11.141 1 98.75 45 THR B O 1
ATOM 2763 N N . TYR B 1 46 ? 3.535 21.734 11.633 1 98.75 46 TYR B N 1
ATOM 2764 C CA . TYR B 1 46 ? 3.826 21.344 10.258 1 98.75 46 TYR B CA 1
ATOM 2765 C C . TYR B 1 46 ? 2.551 21.281 9.422 1 98.75 46 TYR B C 1
ATOM 2767 O O . TYR B 1 46 ? 1.465 21.047 9.953 1 98.75 46 TYR B O 1
ATOM 2775 N N . PRO B 1 47 ? 2.648 21.516 8.109 1 98.38 47 PRO B N 1
ATOM 2776 C CA . PRO B 1 47 ? 1.423 21.484 7.309 1 98.38 47 PRO B CA 1
ATOM 2777 C C . PRO B 1 47 ? 0.629 20.188 7.488 1 98.38 47 PRO B C 1
ATOM 2779 O O . PRO B 1 47 ? 1.216 19.109 7.582 1 98.38 47 PRO B O 1
ATOM 2782 N N . LYS B 1 48 ? -0.722 20.375 7.57 1 98.31 48 LYS B N 1
ATOM 2783 C CA . LYS B 1 48 ? -1.688 19.281 7.605 1 98.31 48 LYS B CA 1
ATOM 2784 C C . LYS B 1 48 ? -1.593 18.5 8.914 1 98.31 48 LYS B C 1
ATOM 2786 O O . LYS B 1 48 ? -1.817 17.297 8.945 1 98.31 48 LYS B O 1
ATOM 2791 N N . SER B 1 49 ? -1.307 19.203 9.992 1 98.31 49 SER B N 1
ATOM 2792 C CA . SER B 1 49 ? -1.131 18.547 11.289 1 98.31 49 SER B CA 1
ATOM 2793 C C . SER B 1 49 ? -2.191 19.016 12.281 1 98.31 49 SER B C 1
ATOM 2795 O O . SER B 1 49 ? -2.012 18.875 13.492 1 98.31 49 SER B O 1
ATOM 2797 N N . GLY B 1 50 ? -3.256 19.656 11.789 1 97.62 50 GLY B N 1
ATOM 2798 C CA . GLY B 1 50 ? -4.34 20.016 12.688 1 97.62 50 GLY B CA 1
ATOM 2799 C C . GLY B 1 50 ? -4.352 21.484 13.047 1 97.62 50 GLY B C 1
ATOM 2800 O O . GLY B 1 50 ? -4.871 21.875 14.094 1 97.62 50 GLY B O 1
ATOM 2801 N N . THR B 1 51 ? -3.766 22.281 12.18 1 98.38 51 THR B N 1
ATOM 2802 C CA . THR B 1 51 ? -3.674 23.719 12.414 1 98.38 51 THR B CA 1
ATOM 2803 C C . THR B 1 51 ? -5.062 24.328 12.562 1 98.38 51 THR B C 1
ATOM 2805 O O . THR B 1 51 ? -5.32 25.078 13.516 1 98.38 51 THR B O 1
ATOM 2808 N N . THR B 1 52 ? -5.953 24.062 11.672 1 98.12 52 THR B N 1
ATOM 2809 C CA . THR B 1 52 ? -7.305 24.609 11.688 1 98.12 52 THR B CA 1
ATOM 2810 C C . THR B 1 52 ? -8.062 24.125 12.93 1 98.12 52 THR B C 1
ATOM 2812 O O . THR B 1 52 ? -8.789 24.906 13.547 1 98.12 52 THR B O 1
ATOM 2815 N N . TRP B 1 53 ? -7.836 22.906 13.297 1 98.38 53 TRP B N 1
ATOM 2816 C CA . TRP B 1 53 ? -8.477 22.312 14.469 1 98.38 53 TRP B CA 1
ATOM 2817 C C . TRP B 1 53 ? -8.117 23.078 15.734 1 98.38 53 TRP B C 1
ATOM 2819 O O . TRP B 1 53 ? -9 23.578 16.438 1 98.38 53 TRP B O 1
ATOM 2829 N N . VAL B 1 54 ? -6.859 23.266 15.984 1 98.56 54 VAL B N 1
ATOM 2830 C CA . VAL B 1 54 ? -6.41 23.938 17.203 1 98.56 54 VAL B CA 1
ATOM 2831 C C . VAL B 1 54 ? -6.73 25.422 17.125 1 98.56 54 VAL B C 1
ATOM 2833 O O . VAL B 1 54 ? -7.039 26.047 18.141 1 98.56 54 VAL B O 1
ATOM 2836 N N . SER B 1 55 ? -6.688 26.031 15.906 1 98.5 55 SER B N 1
ATOM 2837 C CA . SER B 1 55 ? -7.102 27.422 15.734 1 98.5 55 SER B CA 1
ATOM 2838 C C . SER B 1 55 ? -8.547 27.625 16.188 1 98.5 55 SER B C 1
ATOM 2840 O O . SER B 1 55 ? -8.852 28.578 16.891 1 98.5 55 SER B O 1
ATOM 2842 N N . GLN B 1 56 ? -9.391 26.719 15.773 1 98.19 56 GLN B N 1
ATOM 2843 C CA . GLN B 1 56 ? -10.797 26.812 16.156 1 98.19 56 GLN B CA 1
ATOM 2844 C C . GLN B 1 56 ? -10.977 26.672 17.656 1 98.19 56 GLN B C 1
ATOM 2846 O O . GLN B 1 56 ? -11.75 27.406 18.266 1 98.19 56 GLN B O 1
ATOM 2851 N N . ILE B 1 57 ? -10.281 25.75 18.219 1 98.38 57 ILE B N 1
ATOM 2852 C CA . ILE B 1 57 ? -10.359 25.516 19.656 1 98.38 57 ILE B CA 1
ATOM 2853 C C . ILE B 1 57 ? -9.922 26.781 20.406 1 98.38 57 ILE B C 1
ATOM 2855 O O . ILE B 1 57 ? -10.625 27.25 21.312 1 98.38 57 ILE B O 1
ATOM 2859 N N . LEU B 1 58 ? -8.812 27.328 20.031 1 98.56 58 LEU B N 1
ATOM 2860 C CA . LEU B 1 58 ? -8.281 28.5 20.703 1 98.56 58 LEU B CA 1
ATOM 2861 C C . LEU B 1 58 ? -9.195 29.703 20.516 1 98.56 58 LEU B C 1
ATOM 2863 O O . LEU B 1 58 ? -9.43 30.469 21.469 1 98.56 58 LEU B O 1
ATOM 2867 N N . ASP B 1 59 ? -9.672 29.875 19.297 1 97.88 59 ASP B N 1
ATOM 2868 C CA . ASP B 1 59 ? -10.609 30.969 19.062 1 97.88 59 ASP B CA 1
ATOM 2869 C C . ASP B 1 59 ? -11.836 30.844 19.953 1 97.88 59 ASP B C 1
ATOM 2871 O O . ASP B 1 59 ? -12.305 31.844 20.516 1 97.88 59 ASP B O 1
ATOM 2875 N N . MET B 1 60 ? -12.359 29.672 20.109 1 97.31 60 MET B N 1
ATOM 2876 C CA . MET B 1 60 ? -13.523 29.438 20.953 1 97.31 60 MET B CA 1
ATOM 2877 C C . MET B 1 60 ? -13.195 29.719 22.422 1 97.31 60 MET B C 1
ATOM 2879 O O . MET B 1 60 ? -14.016 30.312 23.141 1 97.31 60 MET B O 1
ATOM 2883 N N . ILE B 1 61 ? -12.055 29.297 22.828 1 97.62 61 ILE B N 1
ATOM 2884 C CA . ILE B 1 61 ? -11.625 29.578 24.188 1 97.62 61 ILE B CA 1
ATOM 2885 C C . ILE B 1 61 ? -11.602 31.094 24.422 1 97.62 61 ILE B C 1
ATOM 2887 O O . ILE B 1 61 ? -12.172 31.578 25.406 1 97.62 61 ILE B O 1
ATOM 2891 N N . TYR B 1 62 ? -10.953 31.828 23.531 1 96.5 62 TYR B N 1
ATOM 2892 C CA . TYR B 1 62 ? -10.773 33.281 23.688 1 96.5 62 TYR B CA 1
ATOM 2893 C C . TYR B 1 62 ? -12.109 34 23.594 1 96.5 62 TYR B C 1
ATOM 2895 O O . TYR B 1 62 ? -12.242 35.125 24.094 1 96.5 62 TYR B O 1
ATOM 2903 N N . GLN B 1 63 ? -13.125 33.344 23 1 96.06 63 GLN B N 1
ATOM 2904 C CA . GLN B 1 63 ? -14.453 33.969 22.875 1 96.06 63 GLN B CA 1
ATOM 2905 C C . GLN B 1 63 ? -15.406 33.438 23.938 1 96.06 63 GLN B C 1
ATOM 2907 O O . GLN B 1 63 ? -16.625 33.594 23.812 1 96.06 63 GLN B O 1
ATOM 2912 N N . GLY B 1 64 ? -14.867 32.656 24.859 1 94.81 64 GLY B N 1
ATOM 2913 C CA . GLY B 1 64 ? -15.656 32.188 25.984 1 94.81 64 GLY B CA 1
ATOM 2914 C C . GLY B 1 64 ? -16.641 31.109 25.609 1 94.81 64 GLY B C 1
ATOM 2915 O O . GLY B 1 64 ? -17.719 31.016 26.188 1 94.81 64 GLY B O 1
ATOM 2916 N N . GLY B 1 65 ? -16.328 30.438 24.547 1 94.88 65 GLY B N 1
ATOM 2917 C CA . GLY B 1 65 ? -17.172 29.344 24.125 1 94.88 65 GLY B CA 1
ATOM 2918 C C . GLY B 1 65 ? -18.375 29.797 23.312 1 94.88 65 GLY B C 1
ATOM 2919 O O . GLY B 1 65 ? -19.312 29.031 23.078 1 94.88 65 GLY B O 1
ATOM 2920 N N . ASP B 1 66 ? -18.344 31.016 22.859 1 94.75 66 ASP B N 1
ATOM 2921 C CA . ASP B 1 66 ? -19.453 31.578 22.094 1 94.75 66 ASP B CA 1
ATOM 2922 C C . ASP B 1 66 ? -19.344 31.234 20.609 1 94.75 66 ASP B C 1
ATOM 2924 O O . ASP B 1 66 ? -18.531 31.828 19.891 1 94.75 66 ASP B O 1
ATOM 2928 N N . LEU B 1 67 ? -20.141 30.375 20.156 1 92.62 67 LEU B N 1
ATOM 2929 C CA . LEU B 1 67 ? -20.094 29.875 18.781 1 92.62 67 LEU B CA 1
ATOM 2930 C C . LEU B 1 67 ? -20.391 30.969 17.781 1 92.62 67 LEU B C 1
ATOM 2932 O O . LEU B 1 67 ? -19.828 30.984 16.688 1 92.62 67 LEU B O 1
ATOM 2936 N N . GLU B 1 68 ? -21.312 31.844 18.109 1 94.56 68 GLU B N 1
ATOM 2937 C CA . GLU B 1 68 ? -21.656 32.938 17.203 1 94.56 68 GLU B CA 1
ATOM 2938 C C . GLU B 1 68 ? -20.453 33.812 16.922 1 94.56 68 GLU B C 1
ATOM 2940 O O . GLU B 1 68 ? -20.234 34.219 15.773 1 94.56 68 GLU B O 1
ATOM 2945 N N . LYS B 1 69 ? -19.734 34.094 17.938 1 94.5 69 LYS B N 1
ATOM 2946 C CA . LYS B 1 69 ? -18.531 34.906 17.781 1 94.5 69 LYS B CA 1
ATOM 2947 C C . LYS B 1 69 ? -17.484 34.156 16.953 1 94.5 69 LYS B C 1
ATOM 2949 O O . LYS B 1 69 ? -16.703 34.781 16.234 1 94.5 69 LYS B O 1
ATOM 2954 N N . CYS B 1 70 ? -17.531 32.875 17.016 1 93.81 70 CYS B N 1
ATOM 2955 C CA . CYS B 1 70 ? -16.578 32.062 16.25 1 93.81 70 CYS B CA 1
ATOM 2956 C C . CYS B 1 70 ? -17.016 31.891 14.805 1 93.81 70 CYS B C 1
ATOM 2958 O O . CYS B 1 70 ? -16.312 31.297 14 1 93.81 70 CYS B O 1
ATOM 2960 N N . ASN B 1 71 ? -18.109 32.375 14.453 1 93.94 71 ASN B N 1
ATOM 2961 C CA . ASN B 1 71 ? -18.609 32.344 13.086 1 93.94 71 ASN B CA 1
ATOM 2962 C C . ASN B 1 71 ? -18.641 33.719 12.453 1 93.94 71 ASN B C 1
ATOM 2964 O O . ASN B 1 71 ? -19.25 33.906 11.398 1 93.94 71 ASN B O 1
ATOM 2968 N N . ARG B 1 72 ? -17.906 34.656 13.047 1 94.62 72 ARG B N 1
ATOM 2969 C CA . ARG B 1 72 ? -17.922 36.031 12.594 1 94.62 72 ARG B CA 1
ATOM 2970 C C . ARG B 1 72 ? -17.172 36.188 11.281 1 94.62 72 ARG B C 1
ATOM 2972 O O . ARG B 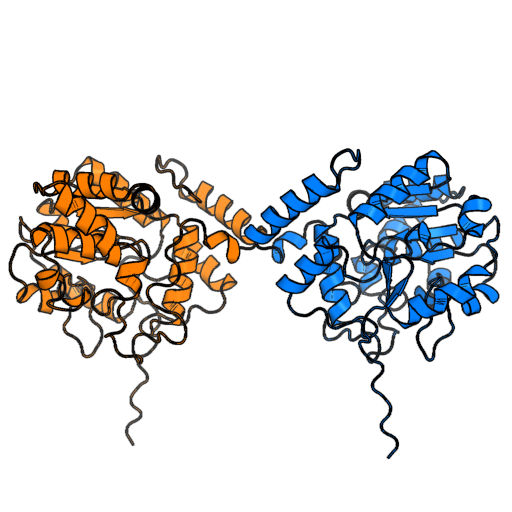1 72 ? -17.375 37.156 10.547 1 94.62 72 ARG B O 1
ATOM 2979 N N . ALA B 1 73 ? -16.281 35.281 11.016 1 94.69 73 ALA B N 1
ATOM 2980 C CA . ALA B 1 73 ? -15.469 35.25 9.805 1 94.69 73 ALA B CA 1
ATOM 2981 C C . ALA B 1 73 ? -14.844 33.875 9.609 1 94.69 73 ALA B C 1
ATOM 2983 O O . ALA B 1 73 ? -14.805 33.062 10.531 1 94.69 73 ALA B O 1
ATOM 2984 N N . PRO B 1 74 ? -14.422 33.594 8.391 1 95.62 74 PRO B N 1
ATOM 2985 C CA . PRO B 1 74 ? -13.703 32.344 8.188 1 95.62 74 PRO B CA 1
ATOM 2986 C C . PRO B 1 74 ? -12.453 32.219 9.055 1 95.62 74 PRO B C 1
ATOM 2988 O O . PRO B 1 74 ? -11.828 33.25 9.375 1 95.62 74 PRO B O 1
ATOM 2991 N N . ILE B 1 75 ? -12.141 31.031 9.367 1 96.5 75 ILE B N 1
ATOM 2992 C CA . ILE B 1 75 ? -11.078 30.734 10.328 1 96.5 75 ILE B CA 1
ATOM 2993 C C . ILE B 1 75 ? -9.773 31.375 9.867 1 96.5 75 ILE B C 1
ATOM 2995 O O . ILE B 1 75 ? -8.961 31.812 10.688 1 96.5 75 ILE B O 1
ATOM 2999 N N . TYR B 1 76 ? -9.531 31.469 8.508 1 93.31 76 TYR B N 1
ATOM 3000 C CA . TYR B 1 76 ? -8.273 32 8.023 1 93.31 76 TYR B CA 1
ATOM 3001 C C . TYR B 1 76 ? -8.219 33.531 8.211 1 93.31 76 TYR B C 1
ATOM 3003 O O . TYR B 1 76 ? -7.148 34.125 8.109 1 93.31 76 TYR B O 1
ATOM 3011 N N . MET B 1 77 ? -9.305 34.125 8.523 1 92.81 77 MET B N 1
ATOM 3012 C CA . MET B 1 77 ? -9.352 35.562 8.867 1 92.81 77 MET B CA 1
ATOM 3013 C C . MET B 1 77 ? -9.234 35.75 10.375 1 92.81 77 MET B C 1
ATOM 3015 O O . MET B 1 77 ? -8.633 36.719 10.828 1 92.81 77 MET B O 1
ATOM 3019 N N . ARG B 1 78 ? -9.812 34.875 11.141 1 95.31 78 ARG B N 1
ATOM 3020 C CA . ARG B 1 78 ? -9.805 34.969 12.602 1 95.31 78 ARG B CA 1
ATOM 3021 C C . ARG B 1 78 ? -8.43 34.656 13.164 1 95.31 78 ARG B C 1
ATOM 3023 O O . ARG B 1 78 ? -8.047 35.188 14.211 1 95.31 78 ARG B O 1
ATOM 3030 N N . VAL B 1 79 ? -7.773 33.75 12.477 1 97.25 79 VAL B N 1
ATOM 3031 C CA . VAL B 1 79 ? -6.418 33.344 12.836 1 97.25 79 VAL B CA 1
ATOM 3032 C C . VAL B 1 79 ? -5.488 33.531 11.641 1 97.25 79 VAL B C 1
ATOM 3034 O O . VAL B 1 79 ? -5.242 32.562 10.891 1 97.25 79 VAL B O 1
ATOM 3037 N N . PRO B 1 80 ? -4.945 34.719 11.516 1 96.69 80 PRO B N 1
ATOM 3038 C CA . PRO B 1 80 ? -4.145 35.031 10.328 1 96.69 80 PRO B CA 1
ATOM 3039 C C . PRO B 1 80 ? -2.906 34.156 10.195 1 96.69 80 PRO B C 1
ATOM 3041 O O . PRO B 1 80 ? -2.271 33.812 11.195 1 96.69 80 PRO B O 1
ATOM 3044 N N . PHE B 1 81 ? -2.619 33.75 8.953 1 97.19 81 PHE B N 1
ATOM 3045 C CA . PHE B 1 81 ? -1.428 33 8.57 1 97.19 81 PHE B CA 1
ATOM 3046 C C . PHE B 1 81 ? -0.242 33.938 8.375 1 97.19 81 PHE B C 1
ATOM 3048 O O . PHE B 1 81 ? -0.2 34.719 7.402 1 97.19 81 PHE B O 1
ATOM 3055 N N . LEU B 1 82 ? 0.689 33.844 9.211 1 97.5 82 LEU B N 1
ATOM 3056 C CA . LEU B 1 82 ? 1.745 34.844 9.367 1 97.5 82 LEU B CA 1
ATOM 3057 C C . LEU B 1 82 ? 2.459 35.094 8.039 1 97.5 82 LEU B C 1
ATOM 3059 O O . LEU B 1 82 ? 2.641 36.25 7.637 1 97.5 82 LEU B O 1
ATOM 3063 N N . GLU B 1 83 ? 2.785 34.031 7.301 1 96.69 83 GLU B N 1
ATOM 3064 C CA . GLU B 1 83 ? 3.658 34.188 6.141 1 96.69 83 GLU B CA 1
ATOM 3065 C C . GLU B 1 83 ? 2.854 34.219 4.844 1 96.69 83 GLU B C 1
ATOM 3067 O O . GLU B 1 83 ? 3.426 34.188 3.752 1 96.69 83 GLU B O 1
ATOM 3072 N N . VAL B 1 84 ? 1.55 34.219 4.922 1 94.5 84 VAL B N 1
ATOM 3073 C CA . VAL B 1 84 ? 0.752 34.25 3.703 1 94.5 84 VAL B CA 1
ATOM 3074 C C . VAL B 1 84 ? 1.016 35.562 2.949 1 94.5 84 VAL B C 1
ATOM 3076 O O . VAL B 1 84 ? 1.149 36.625 3.561 1 94.5 84 VAL B O 1
ATOM 3079 N N . ASN B 1 85 ? 1.159 35.469 1.639 1 93.12 85 ASN B N 1
ATOM 3080 C CA . ASN B 1 85 ? 1.43 36.594 0.778 1 93.12 85 ASN B CA 1
ATOM 3081 C C . ASN B 1 85 ? 0.972 36.344 -0.655 1 93.12 85 ASN B C 1
ATOM 3083 O O . ASN B 1 85 ? 1.649 36.75 -1.606 1 93.12 85 ASN B O 1
ATOM 3087 N N . ASP B 1 86 ? -0.009 35.531 -0.78 1 87.12 86 ASP B N 1
ATOM 3088 C CA . ASP B 1 86 ? -0.559 35.25 -2.1 1 87.12 86 ASP B CA 1
ATOM 3089 C C . ASP B 1 86 ? -1.059 36.5 -2.783 1 87.12 86 ASP B C 1
ATOM 3091 O O . ASP B 1 86 ? -1.629 37.375 -2.131 1 87.12 86 ASP B O 1
ATOM 3095 N N . PRO B 1 87 ? -0.862 36.5 -4.074 1 84.06 87 PRO B N 1
ATOM 3096 C CA . PRO B 1 87 ? -1.336 37.688 -4.797 1 84.06 87 PRO B CA 1
ATOM 3097 C C . PRO B 1 87 ? -2.846 37.875 -4.684 1 84.06 87 PRO B C 1
ATOM 3099 O O . PRO B 1 87 ? -3.605 36.906 -4.742 1 84.06 87 PRO B O 1
ATOM 3102 N N . GLY B 1 88 ? -3.24 39.094 -4.469 1 79.38 88 GLY B N 1
ATOM 3103 C CA . GLY B 1 88 ? -4.656 39.406 -4.488 1 79.38 88 GLY B CA 1
ATOM 3104 C C . GLY B 1 88 ? -5.305 39.375 -3.117 1 79.38 88 GLY B C 1
ATOM 3105 O O . GLY B 1 88 ? -6.496 39.656 -2.977 1 79.38 88 GLY B O 1
ATOM 3106 N N . GLU B 1 89 ? -4.605 39 -2.1 1 82.31 89 GLU B N 1
ATOM 3107 C CA . GLU B 1 89 ? -5.117 38.938 -0.734 1 82.31 89 GLU B CA 1
ATOM 3108 C C . GLU B 1 89 ? -4.199 39.688 0.23 1 82.31 89 GLU B C 1
ATOM 3110 O O . GLU B 1 89 ? -3.012 39.875 -0.048 1 82.31 89 GLU B O 1
ATOM 3115 N N . PRO B 1 90 ? -4.848 40.188 1.261 1 88.44 90 PRO B N 1
ATOM 3116 C CA . PRO B 1 90 ? -3.965 40.781 2.271 1 88.44 90 PRO B CA 1
ATOM 3117 C C . PRO B 1 90 ? -2.947 39.781 2.818 1 88.44 90 PRO B C 1
ATOM 3119 O O . PRO B 1 90 ? -3.271 38.594 3.012 1 88.44 90 PRO B O 1
ATOM 3122 N N . SER B 1 91 ? -1.747 40.25 2.986 1 92.75 91 SER B N 1
ATOM 3123 C CA . SER B 1 91 ? -0.721 39.406 3.586 1 92.75 91 SER B CA 1
ATOM 3124 C C . SER B 1 91 ? -1.005 39.156 5.062 1 92.75 91 SER B C 1
ATOM 3126 O O . SER B 1 91 ? -1.876 39.812 5.652 1 92.75 91 SER B O 1
ATOM 3128 N N . GLY B 1 92 ? -0.27 38.219 5.613 1 93.44 92 GLY B N 1
ATOM 3129 C CA . GLY B 1 92 ? -0.376 37.969 7.043 1 93.44 92 GLY B CA 1
ATOM 3130 C C . GLY B 1 92 ? -0.034 39.188 7.883 1 93.44 92 GLY B C 1
ATOM 3131 O O . GLY B 1 92 ? -0.757 39.531 8.82 1 93.44 92 GLY B O 1
ATOM 3132 N N . MET B 1 93 ? 0.959 39.906 7.453 1 92 93 MET B N 1
ATOM 3133 C CA . MET B 1 93 ? 1.397 41.125 8.164 1 92 93 MET B CA 1
ATOM 3134 C C . MET B 1 93 ? 0.331 42.188 8.109 1 92 93 MET B C 1
ATOM 3136 O O . MET B 1 93 ? 0.059 42.875 9.117 1 92 93 MET B O 1
ATOM 3140 N N . GLU B 1 94 ? -0.227 42.344 7.004 1 91.88 94 GLU B N 1
ATOM 3141 C CA . GLU B 1 94 ? -1.271 43.344 6.832 1 91.88 94 GLU B CA 1
ATOM 3142 C C . GLU B 1 94 ? -2.502 43.031 7.668 1 91.88 94 GLU B C 1
ATOM 3144 O O . GLU B 1 94 ? -3.074 43.906 8.32 1 91.88 94 GLU B O 1
ATOM 3149 N N . THR B 1 95 ? -2.818 41.812 7.652 1 93.38 95 THR B N 1
ATOM 3150 C CA . THR B 1 95 ? -3.98 41.375 8.414 1 93.38 95 THR B CA 1
ATOM 3151 C C . THR B 1 95 ? -3.75 41.562 9.914 1 93.38 95 THR B C 1
ATOM 3153 O O . THR B 1 95 ? -4.645 42 10.633 1 93.38 95 THR B O 1
ATOM 3156 N N . LEU B 1 96 ? -2.572 41.25 10.344 1 94.25 96 LEU B N 1
ATOM 3157 C CA . LEU B 1 96 ? -2.25 41.312 11.766 1 94.25 96 LEU B CA 1
ATOM 3158 C C . LEU B 1 96 ? -2.225 42.75 12.266 1 94.25 96 LEU B C 1
ATOM 3160 O O . LEU B 1 96 ? -2.494 43.031 13.438 1 94.25 96 LEU B O 1
ATOM 3164 N N . LYS B 1 97 ? -1.924 43.656 11.352 1 90.75 97 LYS B N 1
ATOM 3165 C CA . LYS B 1 97 ? -1.931 45.062 11.719 1 90.75 97 LYS B CA 1
ATOM 3166 C C . LYS B 1 97 ? -3.32 45.5 12.164 1 90.75 97 LYS B C 1
ATOM 3168 O O . LYS B 1 97 ? -3.449 46.375 13.039 1 90.75 97 LYS B O 1
ATOM 3173 N N . ASP B 1 98 ? -4.32 44.906 11.633 1 89.62 98 ASP B N 1
ATOM 3174 C CA . ASP B 1 98 ? -5.691 45.344 11.906 1 89.62 98 ASP B CA 1
ATOM 3175 C C . ASP B 1 98 ? -6.383 44.375 12.875 1 89.62 98 ASP B C 1
ATOM 3177 O O . ASP B 1 98 ? -7.578 44.5 13.141 1 89.62 98 ASP B O 1
ATOM 3181 N N . THR B 1 99 ? -5.703 43.406 13.328 1 92.81 99 THR B N 1
ATOM 3182 C CA . THR B 1 99 ? -6.266 42.438 14.25 1 92.81 99 THR B CA 1
ATOM 3183 C C . THR B 1 99 ? -6.109 42.906 15.695 1 92.81 99 THR B C 1
ATOM 3185 O O . THR B 1 99 ? -4.996 43.188 16.141 1 92.81 99 THR B O 1
ATOM 3188 N N . PRO B 1 100 ? -7.203 43.031 16.406 1 90.44 100 PRO B N 1
ATOM 3189 C CA . PRO B 1 100 ? -7.105 43.469 17.797 1 90.44 100 PRO B CA 1
ATOM 3190 C C . PRO B 1 100 ? -6.465 42.406 18.703 1 90.44 100 PRO B C 1
ATOM 3192 O O . PRO B 1 100 ? -6.609 41.219 18.469 1 90.44 100 PRO B O 1
ATOM 3195 N N . PRO B 1 101 ? -5.789 42.844 19.797 1 91.75 101 PRO B N 1
ATOM 3196 C CA . PRO B 1 101 ? -5.227 41.906 20.781 1 91.75 101 PRO B CA 1
ATOM 3197 C C . PRO B 1 101 ? -6.293 41.281 21.672 1 91.75 101 PRO B C 1
ATOM 3199 O O . PRO B 1 101 ? -7.359 41.875 21.875 1 91.75 101 PRO B O 1
ATOM 3202 N N . PRO B 1 102 ? -6.016 40.344 22.219 1 93.62 102 PRO B N 1
ATOM 3203 C CA . PRO B 1 102 ? -4.918 39.406 21.953 1 93.62 102 PRO B CA 1
ATOM 3204 C C . PRO B 1 102 ? -5.051 38.719 20.594 1 93.62 102 PRO B C 1
ATOM 3206 O O . PRO B 1 102 ? -6.152 38.312 20.188 1 93.62 102 PRO B O 1
ATOM 3209 N N . ARG B 1 103 ? -3.934 38.531 19.875 1 96.56 103 ARG B N 1
ATOM 3210 C CA . ARG B 1 103 ? -3.963 38 18.531 1 96.56 103 ARG B CA 1
ATOM 3211 C C . ARG B 1 103 ? -3.596 36.5 18.531 1 96.56 103 ARG B C 1
ATOM 3213 O O . ARG B 1 103 ? -2.66 36.094 19.219 1 96.56 103 ARG B O 1
ATOM 3220 N N . LEU B 1 104 ? -4.406 35.719 17.891 1 98.06 104 LEU B N 1
ATOM 3221 C CA . LEU B 1 104 ? -4.027 34.375 17.5 1 98.06 104 LEU B CA 1
ATOM 3222 C C . LEU B 1 104 ? -3.355 34.375 16.125 1 98.06 104 LEU B C 1
ATOM 3224 O O . LEU B 1 104 ? -3.922 34.875 15.148 1 98.06 104 LEU B O 1
ATOM 3228 N N . ILE B 1 105 ? -2.162 33.844 16.047 1 98.38 105 ILE B N 1
ATOM 3229 C CA . ILE B 1 105 ? -1.372 33.844 14.812 1 98.38 105 ILE B CA 1
ATOM 3230 C C . ILE B 1 105 ? -0.976 32.406 14.469 1 98.38 105 ILE B C 1
ATOM 3232 O O . ILE B 1 105 ? -0.587 31.625 15.344 1 98.38 105 ILE B O 1
ATOM 3236 N N . LYS B 1 106 ? -1.143 31.969 13.289 1 98.56 106 LYS B N 1
ATOM 3237 C CA . LYS B 1 106 ? -0.667 30.641 12.93 1 98.56 106 LYS B CA 1
ATOM 3238 C C . LYS B 1 106 ? 0.501 30.719 11.953 1 98.56 106 LYS B C 1
ATOM 3240 O O . LYS B 1 106 ? 0.62 31.672 11.195 1 98.56 106 LYS B O 1
ATOM 3245 N N . SER B 1 107 ? 1.37 29.766 11.953 1 98.5 107 SER B N 1
ATOM 3246 C CA . SER B 1 107 ? 2.525 29.656 11.07 1 98.5 107 SER B CA 1
ATOM 3247 C C . SER B 1 107 ? 2.998 28.219 10.938 1 98.5 107 SER B C 1
ATOM 3249 O O . SER B 1 107 ? 2.795 27.406 11.852 1 98.5 107 SER B O 1
ATOM 3251 N N . HIS B 1 108 ? 3.557 27.844 9.805 1 98.62 108 HIS B N 1
ATOM 3252 C CA . HIS B 1 108 ? 4.234 26.578 9.617 1 98.62 108 HIS B CA 1
ATOM 3253 C C . HIS B 1 108 ? 5.746 26.75 9.547 1 98.62 108 HIS B C 1
ATOM 3255 O O . HIS B 1 108 ? 6.48 25.797 9.297 1 98.62 108 HIS B O 1
ATOM 3261 N N . LEU B 1 109 ? 6.234 27.953 9.797 1 98.25 109 LEU B N 1
ATOM 3262 C CA . LEU B 1 109 ? 7.656 28.25 9.617 1 98.25 109 LEU B CA 1
ATOM 3263 C C . LEU B 1 109 ? 8.492 27.484 10.633 1 98.25 109 LEU B C 1
ATOM 3265 O O . LEU B 1 109 ? 8.133 27.406 11.812 1 98.25 109 LEU B O 1
ATOM 3269 N N . PRO B 1 110 ? 9.625 26.875 10.148 1 97.75 110 PRO B N 1
ATOM 3270 C CA . PRO B 1 110 ? 10.594 26.406 11.133 1 97.75 110 PRO B CA 1
ATOM 3271 C C . PRO B 1 110 ? 11.195 27.531 11.961 1 97.75 110 PRO B C 1
ATOM 3273 O O . PRO B 1 110 ? 11.055 28.703 11.602 1 97.75 110 PRO B O 1
ATOM 3276 N N . LEU B 1 111 ? 11.859 27.188 13.023 1 96.38 111 LEU B N 1
ATOM 3277 C CA . LEU B 1 111 ? 12.352 28.156 13.992 1 96.38 111 LEU B CA 1
ATOM 3278 C C . LEU B 1 111 ? 13.312 29.141 13.328 1 96.38 111 LEU B C 1
ATOM 3280 O O . LEU B 1 111 ? 13.281 30.344 13.625 1 96.38 111 LEU B O 1
ATOM 3284 N N . ALA B 1 112 ? 14.07 28.625 12.383 1 94.81 112 ALA B N 1
ATOM 3285 C CA . ALA B 1 112 ? 15.109 29.453 11.758 1 94.81 112 ALA B CA 1
ATOM 3286 C C . ALA B 1 112 ? 14.492 30.578 10.945 1 94.81 112 ALA B C 1
ATOM 3288 O O . ALA B 1 112 ? 15.164 31.578 10.664 1 94.81 112 ALA B O 1
ATOM 3289 N N . LEU B 1 113 ? 13.219 30.453 10.602 1 97.19 113 LEU B N 1
ATOM 3290 C CA . LEU B 1 113 ? 12.602 31.438 9.711 1 97.19 113 LEU B CA 1
ATOM 3291 C C . LEU B 1 113 ? 11.555 32.25 10.453 1 97.19 113 LEU B C 1
ATOM 3293 O O . LEU B 1 113 ? 10.961 33.188 9.883 1 97.19 113 LEU B O 1
ATOM 3297 N N . LEU B 1 114 ? 11.32 31.984 11.703 1 96.25 114 LEU B N 1
ATOM 3298 C CA . LEU B 1 114 ? 10.367 32.719 12.516 1 96.25 114 LEU B CA 1
ATOM 3299 C C . LEU B 1 114 ? 10.914 34.125 12.859 1 96.25 114 LEU B C 1
ATOM 3301 O O . LEU B 1 114 ? 12.109 34.25 13.117 1 96.25 114 LEU B O 1
ATOM 3305 N N . PRO B 1 115 ? 10.047 35.125 12.828 1 96.19 115 PRO B N 1
ATOM 3306 C CA . PRO B 1 115 ? 10.516 36.406 13.352 1 96.19 115 PRO B CA 1
ATOM 3307 C C . PRO B 1 115 ? 11.109 36.281 14.75 1 96.19 115 PRO B C 1
ATOM 3309 O O . PRO B 1 115 ? 10.477 35.75 15.656 1 96.19 115 PRO B O 1
ATOM 3312 N N . GLN B 1 116 ? 12.227 36.844 14.883 1 95.44 116 GLN B N 1
ATOM 3313 C CA . GLN B 1 116 ? 13 36.688 16.109 1 95.44 116 GLN B CA 1
ATOM 3314 C C . GLN B 1 116 ? 12.25 37.25 17.312 1 95.44 116 GLN B C 1
ATOM 3316 O O . GLN B 1 116 ? 12.375 36.75 18.422 1 95.44 116 GLN B O 1
ATOM 3321 N N . THR B 1 117 ? 11.469 38.25 17.109 1 96.38 117 THR B N 1
ATOM 3322 C CA . THR B 1 117 ? 10.734 38.906 18.203 1 96.38 117 THR B CA 1
ATOM 3323 C C . THR B 1 117 ? 9.812 37.906 18.906 1 96.38 117 THR B C 1
ATOM 3325 O O . THR B 1 117 ? 9.547 38.062 20.094 1 96.38 117 THR B O 1
ATOM 3328 N N . LEU B 1 118 ? 9.289 36.906 18.219 1 96.31 118 LEU B N 1
ATOM 3329 C CA . LEU B 1 118 ? 8.414 35.906 18.812 1 96.31 118 LEU B CA 1
ATOM 3330 C C . LEU B 1 118 ? 9.172 35.094 19.844 1 96.31 118 LEU B C 1
ATOM 3332 O O . LEU B 1 118 ? 8.625 34.719 20.891 1 96.31 118 LEU B O 1
ATOM 3336 N N . LEU B 1 119 ? 10.391 34.812 19.5 1 95.06 119 LEU B N 1
ATOM 3337 C CA . LEU B 1 119 ? 11.234 34.031 20.391 1 95.06 119 LEU B CA 1
ATOM 3338 C C . LEU B 1 119 ? 11.75 34.875 21.547 1 95.06 119 LEU B C 1
ATOM 3340 O O . LEU B 1 119 ? 11.719 34.438 22.703 1 95.06 119 LEU B O 1
ATOM 3344 N N . ASP B 1 120 ? 12.188 36.094 21.234 1 95.19 120 ASP B N 1
ATOM 3345 C CA . ASP B 1 120 ? 12.75 36.969 22.234 1 95.19 120 ASP B CA 1
ATOM 3346 C C . ASP B 1 120 ? 11.719 37.344 23.297 1 95.19 120 ASP B C 1
ATOM 3348 O O . ASP B 1 120 ? 12.039 37.406 24.484 1 95.19 120 ASP B O 1
ATOM 3352 N N . GLN B 1 121 ? 10.547 37.562 22.891 1 95.56 121 GLN B N 1
ATOM 3353 C CA . GLN B 1 121 ? 9.477 37.969 23.797 1 95.56 121 GLN B CA 1
ATOM 3354 C C . GLN B 1 121 ? 8.859 36.781 24.5 1 95.56 121 GLN B C 1
ATOM 3356 O O . GLN B 1 121 ? 8 36.938 25.375 1 95.56 121 GLN B O 1
ATOM 3361 N N . LYS B 1 122 ? 9.297 35.594 24.109 1 96.12 122 LYS B N 1
ATOM 3362 C CA . LYS B 1 122 ? 8.781 34.344 24.672 1 96.12 122 LYS B CA 1
ATOM 3363 C C . LYS B 1 122 ? 7.262 34.281 24.562 1 96.12 122 LYS B C 1
ATOM 3365 O O . LYS B 1 122 ? 6.582 34.031 25.562 1 96.12 122 LYS B O 1
ATOM 3370 N N . VAL B 1 123 ? 6.828 34.656 23.375 1 97.25 123 VAL B N 1
ATOM 3371 C CA . VAL B 1 123 ? 5.402 34.531 23.094 1 97.25 123 VAL B CA 1
ATOM 3372 C C . VAL B 1 123 ? 4.957 33.094 23.312 1 97.25 123 VAL B C 1
ATOM 3374 O O . VAL B 1 123 ? 5.684 32.156 22.984 1 97.25 123 VAL B O 1
ATOM 3377 N N . LYS B 1 124 ? 3.74 32.875 23.906 1 98.5 124 LYS B N 1
ATOM 3378 C CA . LYS B 1 124 ? 3.213 31.531 24.094 1 98.5 124 LYS B CA 1
ATOM 3379 C C . LYS B 1 124 ? 2.973 30.844 22.75 1 98.5 124 LYS B C 1
ATOM 3381 O O . LYS B 1 124 ? 2.48 31.469 21.812 1 98.5 124 LYS B O 1
ATOM 3386 N N . VAL B 1 125 ? 3.361 29.578 22.719 1 98.75 125 VAL B N 1
ATOM 3387 C CA . VAL B 1 125 ? 3.189 28.812 21.484 1 98.75 125 VAL B CA 1
ATOM 3388 C C . VAL B 1 125 ? 2.41 27.531 21.781 1 98.75 125 VAL B C 1
ATOM 3390 O O . VAL B 1 125 ? 2.713 26.828 22.75 1 98.75 125 VAL B O 1
ATOM 3393 N N . VAL B 1 126 ? 1.358 27.328 21.047 1 98.88 126 VAL B N 1
ATOM 3394 C CA . VAL B 1 126 ? 0.732 26.016 21 1 98.88 126 VAL B CA 1
ATOM 3395 C C . VAL B 1 126 ? 1.188 25.266 19.75 1 98.88 126 VAL B C 1
ATOM 3397 O O . VAL B 1 126 ? 0.947 25.719 18.625 1 98.88 126 VAL B O 1
ATOM 3400 N N . TYR B 1 127 ? 1.92 24.234 19.953 1 98.81 127 TYR B N 1
ATOM 3401 C CA . TYR B 1 127 ? 2.459 23.406 18.875 1 98.81 127 TYR B CA 1
ATOM 3402 C C . TYR B 1 127 ? 1.722 22.078 18.781 1 98.81 127 TYR B C 1
ATOM 3404 O O . TYR B 1 127 ? 1.517 21.406 19.797 1 98.81 127 TYR B O 1
ATOM 3412 N N . VAL B 1 128 ? 1.254 21.703 17.609 1 98.5 128 VAL B N 1
ATOM 3413 C CA . VAL B 1 128 ? 0.611 20.422 17.422 1 98.5 128 VAL B CA 1
ATOM 3414 C C . VAL B 1 128 ? 1.455 19.562 16.484 1 98.5 128 VAL B C 1
ATOM 3416 O O . VAL B 1 128 ? 1.727 19.953 15.344 1 98.5 128 VAL B O 1
ATOM 3419 N N . ALA B 1 129 ? 1.851 18.422 16.969 1 98.19 129 ALA B N 1
ATOM 3420 C CA . ALA B 1 129 ? 2.582 17.438 16.188 1 98.19 129 ALA B CA 1
ATOM 3421 C C . ALA B 1 129 ? 1.665 16.281 15.758 1 98.19 129 ALA B C 1
ATOM 3423 O O . ALA B 1 129 ? 0.794 15.867 16.531 1 98.19 129 ALA B O 1
ATOM 3424 N N . ARG B 1 130 ? 1.881 15.781 14.523 1 98.19 130 ARG B N 1
ATOM 3425 C CA . ARG B 1 130 ? 1.071 14.703 13.969 1 98.19 130 ARG B CA 1
ATOM 3426 C C . ARG B 1 130 ? 1.95 13.625 13.328 1 98.19 130 ARG B C 1
ATOM 3428 O O . ARG B 1 130 ? 3.025 13.93 12.812 1 98.19 130 ARG B O 1
ATOM 3435 N N . ASN B 1 131 ? 1.478 12.406 13.438 1 97.81 131 ASN B N 1
ATOM 3436 C CA . ASN B 1 131 ? 2.213 11.312 12.82 1 97.81 131 ASN B CA 1
ATOM 3437 C C . ASN B 1 131 ? 2.582 11.625 11.375 1 97.81 131 ASN B C 1
ATOM 3439 O O . ASN B 1 131 ? 1.729 12.031 10.586 1 97.81 131 ASN B O 1
ATOM 3443 N N . PRO B 1 132 ? 3.875 11.398 11.07 1 98.06 132 PRO B N 1
ATOM 3444 C CA . PRO B 1 132 ? 4.355 11.859 9.773 1 98.06 132 PRO B CA 1
ATOM 3445 C C . PRO B 1 132 ? 3.734 11.094 8.602 1 98.06 132 PRO B C 1
ATOM 3447 O O . PRO B 1 132 ? 3.627 11.633 7.496 1 98.06 132 PRO B O 1
ATOM 3450 N N . LYS B 1 133 ? 3.369 9.867 8.805 1 98.44 133 LYS B N 1
ATOM 3451 C CA . LYS B 1 133 ? 2.764 9.117 7.703 1 98.44 133 LYS B CA 1
ATOM 3452 C C . LYS B 1 133 ? 1.405 9.703 7.328 1 98.44 133 LYS B C 1
ATOM 3454 O O . LYS B 1 133 ? 1.11 9.891 6.145 1 98.44 133 LYS B O 1
ATOM 3459 N N . ASP B 1 134 ? 0.584 9.992 8.297 1 98.5 134 ASP B N 1
ATOM 3460 C CA . ASP B 1 134 ? -0.691 10.648 8.039 1 98.5 134 ASP B CA 1
ATOM 3461 C C . ASP B 1 134 ? -0.477 12.039 7.438 1 98.5 134 ASP B C 1
ATOM 3463 O O . ASP B 1 134 ? -1.224 12.461 6.551 1 98.5 134 ASP B O 1
ATOM 3467 N N . VAL B 1 135 ? 0.557 12.719 7.926 1 98.62 135 VAL B N 1
ATOM 3468 C CA . VAL B 1 135 ? 0.866 14.047 7.41 1 98.62 135 VAL B CA 1
ATOM 3469 C C . VAL B 1 135 ? 1.234 13.953 5.93 1 98.62 135 VAL B C 1
ATOM 3471 O O . VAL B 1 135 ? 0.741 14.734 5.113 1 98.62 135 VAL B O 1
ATOM 3474 N N . ALA B 1 136 ? 2.072 13.023 5.613 1 98.75 136 ALA B N 1
ATOM 3475 C CA . ALA B 1 136 ? 2.506 12.867 4.227 1 98.75 136 ALA B CA 1
ATOM 3476 C C . ALA B 1 136 ? 1.311 12.672 3.297 1 98.75 136 ALA B C 1
ATOM 3478 O O . ALA B 1 136 ? 1.206 13.328 2.264 1 98.75 136 ALA B O 1
ATOM 3479 N N . VAL B 1 137 ? 0.401 11.766 3.699 1 98.69 137 VAL B N 1
ATOM 3480 C CA . VAL B 1 137 ? -0.772 11.477 2.879 1 98.69 137 VAL B CA 1
ATOM 3481 C C . VAL B 1 137 ? -1.65 12.727 2.777 1 98.69 137 VAL B C 1
ATOM 3483 O O . VAL B 1 137 ? -2.09 13.094 1.687 1 98.69 137 VAL B O 1
ATOM 3486 N N . SER B 1 138 ? -1.877 13.32 3.904 1 98.44 138 SER B N 1
ATOM 3487 C CA . SER B 1 138 ? -2.713 14.523 3.93 1 98.44 138 SER B CA 1
ATOM 3488 C C . SER B 1 138 ? -2.096 15.641 3.102 1 98.44 138 SER B C 1
ATOM 3490 O O . SER B 1 138 ? -2.801 16.344 2.373 1 98.44 138 SER B O 1
ATOM 3492 N N . TYR B 1 139 ? -0.826 15.812 3.232 1 98.69 139 TYR B N 1
ATOM 3493 C CA . TYR B 1 139 ? -0.125 16.891 2.531 1 98.69 139 TYR B CA 1
ATOM 3494 C C . TYR B 1 139 ? -0.121 16.641 1.027 1 98.69 139 TYR B C 1
ATOM 3496 O O . TYR B 1 139 ? -0.245 17.578 0.239 1 98.69 139 TYR B O 1
ATOM 3504 N N . TYR B 1 140 ? 0.007 15.391 0.609 1 98.69 140 TYR B N 1
ATOM 3505 C CA . TYR B 1 140 ? -0.082 15.031 -0.801 1 98.69 140 TYR B CA 1
ATOM 3506 C C . TYR B 1 140 ? -1.406 15.492 -1.399 1 98.69 140 TYR B C 1
ATOM 3508 O O . TYR B 1 140 ? -1.429 16.156 -2.441 1 98.69 140 TYR B O 1
ATOM 3516 N N . HIS B 1 141 ? -2.498 15.164 -0.711 1 98.12 141 HIS B N 1
ATOM 3517 C CA . HIS B 1 141 ? -3.818 15.539 -1.205 1 98.12 141 HIS B CA 1
ATOM 3518 C C . HIS B 1 141 ? -4.008 17.047 -1.173 1 98.12 141 HIS B C 1
ATOM 3520 O O . HIS B 1 141 ? -4.691 17.625 -2.031 1 98.12 141 HIS B O 1
ATOM 3526 N N . PHE B 1 142 ? -3.451 17.656 -0.153 1 98 142 PHE B N 1
ATOM 3527 C CA . PHE B 1 142 ? -3.506 19.109 -0.077 1 98 142 PHE B CA 1
ATOM 3528 C C . PHE B 1 142 ? -2.807 19.75 -1.274 1 98 142 PHE B C 1
ATOM 3530 O O . PHE B 1 142 ? -3.318 20.703 -1.867 1 98 142 PHE B O 1
ATOM 3537 N N . HIS B 1 143 ? -1.622 19.234 -1.646 1 97.19 143 HIS B N 1
ATOM 3538 C CA . HIS B 1 143 ? -0.903 19.734 -2.814 1 97.19 143 HIS B CA 1
ATOM 3539 C C . HIS B 1 143 ? -1.749 19.609 -4.078 1 97.19 143 HIS B C 1
ATOM 3541 O O . HIS B 1 143 ? -1.688 20.469 -4.961 1 97.19 143 HIS B O 1
ATOM 3547 N N . ARG B 1 144 ? -2.49 18.578 -4.145 1 96.69 144 ARG B N 1
ATOM 3548 C CA . ARG B 1 144 ? -3.32 18.359 -5.324 1 96.69 144 ARG B CA 1
ATOM 3549 C C . ARG B 1 144 ? -4.387 19.438 -5.457 1 96.69 144 ARG B C 1
ATOM 3551 O O . ARG B 1 144 ? -4.691 19.875 -6.566 1 96.69 144 ARG B O 1
ATOM 3558 N N . MET B 1 145 ? -4.906 19.891 -4.371 1 95.94 145 MET B N 1
ATOM 3559 C CA . MET B 1 145 ? -6.055 20.797 -4.434 1 95.94 145 MET B CA 1
ATOM 3560 C C . MET B 1 145 ? -5.609 22.25 -4.348 1 95.94 145 MET B C 1
ATOM 3562 O O . MET B 1 145 ? -6.301 23.141 -4.836 1 95.94 145 MET B O 1
ATOM 3566 N N . GLU B 1 146 ? -4.547 22.531 -3.592 1 94.75 146 GLU B N 1
ATOM 3567 C CA . GLU B 1 146 ? -4.078 23.891 -3.352 1 94.75 146 GLU B CA 1
ATOM 3568 C C . GLU B 1 146 ? -3.143 24.359 -4.461 1 94.75 146 GLU B C 1
ATOM 3570 O O . GLU B 1 146 ? -2.021 23.859 -4.59 1 94.75 146 GLU B O 1
ATOM 3575 N N . LYS B 1 147 ? -3.461 25.406 -5.137 1 92.81 147 LYS B N 1
ATOM 3576 C CA . LYS B 1 147 ? -2.857 25.734 -6.426 1 92.81 147 LYS B CA 1
ATOM 3577 C C . LYS B 1 147 ? -1.608 26.594 -6.238 1 92.81 147 LYS B C 1
ATOM 3579 O O . LYS B 1 147 ? -0.871 26.844 -7.195 1 92.81 147 LYS B O 1
ATOM 3584 N N . ALA B 1 148 ? -1.322 27.062 -5.047 1 92.25 148 ALA B N 1
ATOM 3585 C CA . ALA B 1 148 ? -0.097 27.812 -4.77 1 92.25 148 ALA B CA 1
ATOM 3586 C C . ALA B 1 148 ? 1.097 26.875 -4.629 1 92.25 148 ALA B C 1
ATOM 3588 O O . ALA B 1 148 ? 2.248 27.297 -4.672 1 92.25 148 ALA B O 1
ATOM 3589 N N . HIS B 1 149 ? 0.833 25.578 -4.391 1 94.75 149 HIS B N 1
ATOM 3590 C CA . HIS B 1 149 ? 1.872 24.562 -4.305 1 94.75 149 HIS B CA 1
ATOM 3591 C C . HIS B 1 149 ? 2.199 23.984 -5.676 1 94.75 149 HIS B C 1
ATOM 3593 O O . HIS B 1 149 ? 1.34 23.953 -6.562 1 94.75 149 HIS B O 1
ATOM 3599 N N . PRO B 1 150 ? 3.467 23.562 -5.816 1 95.25 150 PRO B N 1
ATOM 3600 C CA . PRO B 1 150 ? 3.752 22.828 -7.047 1 95.25 150 PRO B CA 1
ATOM 3601 C C . PRO B 1 150 ? 2.932 21.547 -7.176 1 95.25 150 PRO B C 1
ATOM 3603 O O . PRO B 1 150 ? 2.438 21.031 -6.172 1 95.25 150 PRO B O 1
ATOM 3606 N N . GLU B 1 151 ? 2.811 21.141 -8.43 1 95.25 151 GLU B N 1
ATOM 3607 C CA . GLU B 1 151 ? 2.186 19.844 -8.633 1 95.25 151 GLU B CA 1
ATOM 3608 C C . GLU B 1 151 ? 2.926 18.75 -7.871 1 95.25 151 GLU B C 1
ATOM 3610 O O . GLU B 1 151 ? 4.148 18.625 -7.98 1 95.25 151 GLU B O 1
ATOM 3615 N N . PRO B 1 152 ? 2.189 17.984 -7.121 1 96 152 PRO B N 1
ATOM 3616 C CA . PRO B 1 152 ? 2.877 16.984 -6.293 1 96 152 PRO B CA 1
ATOM 3617 C C . PRO B 1 152 ? 3.381 15.797 -7.102 1 96 152 PRO B C 1
ATOM 3619 O O . PRO B 1 152 ? 4.25 15.055 -6.637 1 96 152 PRO B O 1
ATOM 3622 N N . GLY B 1 153 ? 2.932 15.594 -8.336 1 96.69 153 GLY B N 1
ATOM 3623 C CA . GLY B 1 153 ? 3.232 14.367 -9.062 1 96.69 153 GLY B CA 1
ATOM 3624 C C . GLY B 1 153 ? 2.514 13.156 -8.5 1 96.69 153 GLY B C 1
ATOM 3625 O O . GLY B 1 153 ? 1.375 13.258 -8.047 1 96.69 153 GLY B O 1
ATOM 3626 N N . THR B 1 154 ? 3.154 11.938 -8.672 1 97.94 154 THR B N 1
ATOM 3627 C CA . THR B 1 154 ? 2.568 10.711 -8.133 1 97.94 154 THR B CA 1
ATOM 3628 C C . THR B 1 154 ? 2.793 10.617 -6.629 1 97.94 154 THR B C 1
ATOM 3630 O O . THR B 1 154 ? 3.697 11.258 -6.09 1 97.94 154 THR B O 1
ATOM 3633 N N . TRP B 1 155 ? 1.999 9.828 -6.016 1 98.31 155 TRP B N 1
ATOM 3634 C CA . TRP B 1 155 ? 2.195 9.555 -4.598 1 98.31 155 TRP B CA 1
ATOM 3635 C C . TRP B 1 155 ? 3.617 9.078 -4.328 1 98.31 155 TRP B C 1
ATOM 3637 O O . TRP B 1 155 ? 4.27 9.547 -3.389 1 98.31 155 TRP B O 1
ATOM 3647 N N . ASP B 1 156 ? 4.141 8.211 -5.172 1 97.81 156 ASP B N 1
ATOM 3648 C CA . ASP B 1 156 ? 5.48 7.656 -4.992 1 97.81 156 ASP B CA 1
ATOM 3649 C C . ASP B 1 156 ? 6.535 8.758 -4.977 1 97.81 156 ASP B C 1
ATOM 3651 O O . ASP B 1 156 ? 7.387 8.797 -4.086 1 97.81 156 ASP B O 1
ATOM 3655 N N . SER B 1 157 ? 6.43 9.578 -5.926 1 98.06 157 SER B N 1
ATOM 3656 C CA . SER B 1 157 ? 7.414 10.656 -6.043 1 98.06 157 SER B CA 1
ATOM 3657 C C . SER B 1 157 ? 7.273 11.656 -4.902 1 98.06 157 SER B C 1
ATOM 3659 O O . SER B 1 157 ? 8.273 12.133 -4.359 1 98.06 157 SER B O 1
ATOM 3661 N N . PHE B 1 158 ? 6.066 11.992 -4.555 1 98.62 158 PHE B N 1
ATOM 3662 C CA . PHE B 1 158 ? 5.82 12.945 -3.479 1 98.62 158 PHE B CA 1
ATOM 3663 C C . PHE B 1 158 ? 6.371 12.43 -2.156 1 98.62 158 PHE B C 1
ATOM 3665 O O . PHE B 1 158 ? 6.996 13.172 -1.402 1 98.62 158 PHE B O 1
ATOM 3672 N N . LEU B 1 159 ? 6.102 11.102 -1.899 1 98.81 159 LEU B N 1
ATOM 3673 C CA . LEU B 1 159 ? 6.578 10.5 -0.658 1 98.81 159 LEU B CA 1
ATOM 3674 C C . LEU B 1 159 ? 8.094 10.609 -0.55 1 98.81 159 LEU B C 1
ATOM 3676 O O . LEU B 1 159 ? 8.625 10.922 0.52 1 98.81 159 LEU B O 1
ATOM 3680 N N . GLU B 1 160 ? 8.773 10.414 -1.623 1 98.44 160 GLU B N 1
ATOM 3681 C CA . GLU B 1 160 ? 10.234 10.547 -1.631 1 98.44 160 GLU B CA 1
ATOM 3682 C C . GLU B 1 160 ? 10.664 11.977 -1.316 1 98.44 160 GLU B C 1
ATOM 3684 O O . GLU B 1 160 ? 11.594 12.188 -0.54 1 98.44 160 GLU B O 1
ATOM 3689 N N . LYS B 1 161 ? 9.992 12.922 -1.91 1 98.5 161 LYS B N 1
ATOM 3690 C CA . LYS B 1 161 ? 10.305 14.328 -1.659 1 98.5 161 LYS B CA 1
ATOM 3691 C C . LYS B 1 161 ? 10.023 14.703 -0.205 1 98.5 161 LYS B C 1
ATOM 3693 O O . LYS B 1 161 ? 10.789 15.453 0.403 1 98.5 161 LYS B O 1
ATOM 3698 N N . PHE B 1 162 ? 8.953 14.203 0.288 1 98.75 162 PHE B N 1
ATOM 3699 C CA . PHE B 1 162 ? 8.609 14.461 1.681 1 98.75 162 PHE B CA 1
ATOM 3700 C C . PHE B 1 162 ? 9.695 13.938 2.615 1 98.75 162 PHE B C 1
ATOM 3702 O O . PHE B 1 162 ? 10.156 14.664 3.498 1 98.75 162 PHE B O 1
ATOM 3709 N N . MET B 1 163 ? 10.094 12.695 2.381 1 98.62 163 MET B N 1
ATOM 3710 C CA . MET B 1 163 ? 11.117 12.07 3.217 1 98.62 163 MET B CA 1
ATOM 3711 C C . MET B 1 163 ? 12.438 12.828 3.117 1 98.62 163 MET B C 1
ATOM 3713 O O . MET B 1 163 ? 13.188 12.906 4.09 1 98.62 163 MET B O 1
ATOM 3717 N N . ALA B 1 164 ? 12.648 13.406 1.997 1 98.12 164 ALA B N 1
ATOM 3718 C CA . ALA B 1 164 ? 13.906 14.117 1.746 1 98.12 164 ALA B CA 1
ATOM 3719 C C . ALA B 1 164 ? 13.836 15.547 2.268 1 98.12 164 ALA B C 1
ATOM 3721 O O . ALA B 1 164 ? 14.836 16.266 2.238 1 98.12 164 ALA B O 1
ATOM 3722 N N . GLY B 1 165 ? 12.703 16.016 2.707 1 98.06 165 GLY B N 1
ATOM 3723 C CA . GLY B 1 165 ? 12.547 17.391 3.148 1 98.06 165 GLY B CA 1
ATOM 3724 C C . GLY B 1 165 ? 12.492 18.391 2.004 1 98.06 165 GLY B C 1
ATOM 3725 O O . GLY B 1 165 ? 12.938 19.531 2.143 1 98.06 165 GLY B O 1
ATOM 3726 N N . GLU B 1 166 ? 11.938 17.938 0.882 1 97.81 166 GLU B N 1
ATOM 3727 C CA . GLU B 1 166 ? 11.961 18.75 -0.327 1 97.81 166 GLU B CA 1
ATOM 3728 C C . GLU B 1 166 ? 10.57 19.25 -0.68 1 97.81 166 GLU B C 1
ATOM 3730 O O . GLU B 1 166 ? 10.344 19.75 -1.788 1 97.81 166 GLU B O 1
ATOM 3735 N N . VAL B 1 167 ? 9.625 19.094 0.183 1 98.25 167 VAL B N 1
ATOM 3736 C CA . VAL B 1 167 ? 8.32 19.734 0.032 1 98.25 167 VAL B CA 1
ATOM 3737 C C . VAL B 1 167 ? 8.289 21.031 0.833 1 98.25 167 VAL B C 1
ATOM 3739 O O . VAL B 1 167 ? 9.219 21.328 1.582 1 98.25 167 VAL B O 1
ATOM 3742 N N . SER B 1 168 ? 7.254 21.828 0.623 1 97.81 168 SER B N 1
ATOM 3743 C CA . SER B 1 168 ? 7.168 23.125 1.291 1 97.81 168 SER B CA 1
ATOM 3744 C C . SER B 1 168 ? 7.32 22.969 2.801 1 97.81 168 SER B C 1
ATOM 3746 O O . SER B 1 168 ? 6.762 22.047 3.4 1 97.81 168 SER B O 1
ATOM 3748 N N . TYR B 1 169 ? 8.18 23.797 3.463 1 98.44 169 TYR B N 1
ATOM 3749 C CA . TYR B 1 169 ? 8.516 23.906 4.879 1 98.44 169 TYR B CA 1
ATOM 3750 C C . TYR B 1 169 ? 9.57 22.875 5.273 1 98.44 169 TYR B C 1
ATOM 3752 O O . TYR B 1 169 ? 9.977 22.812 6.438 1 98.44 169 TYR B O 1
ATOM 3760 N N . GLY B 1 170 ? 9.945 22 4.336 1 98.25 170 GLY B N 1
ATOM 3761 C CA . GLY B 1 170 ? 11.133 21.188 4.508 1 98.25 170 GLY B CA 1
ATOM 3762 C C . GLY B 1 170 ? 10.883 19.938 5.348 1 98.25 170 GLY B C 1
ATOM 3763 O O . GLY B 1 170 ? 9.859 19.281 5.195 1 98.25 170 GLY B O 1
ATOM 3764 N N . SER B 1 171 ? 11.828 19.641 6.188 1 98.25 171 SER B N 1
ATOM 3765 C CA . SER B 1 171 ? 11.875 18.375 6.914 1 98.25 171 SER B CA 1
ATOM 3766 C C . SER B 1 171 ? 10.883 18.359 8.07 1 98.25 171 SER B C 1
ATOM 3768 O O . SER B 1 171 ? 11.016 19.141 9.016 1 98.25 171 SER B O 1
ATOM 3770 N N . TRP B 1 172 ? 9.969 17.422 7.961 1 98.44 172 TRP B N 1
ATOM 3771 C CA . TRP B 1 172 ? 9.078 17.156 9.086 1 98.44 172 TRP B CA 1
ATOM 3772 C C . TRP B 1 172 ? 9.867 16.828 10.344 1 98.44 172 TRP B C 1
ATOM 3774 O O . TRP B 1 172 ? 9.57 17.359 11.422 1 98.44 172 TRP B O 1
ATOM 3784 N N . TYR B 1 173 ? 10.914 16.047 10.234 1 97.62 173 TYR B N 1
ATOM 3785 C CA . TYR B 1 173 ? 11.703 15.578 11.367 1 97.62 173 TYR B CA 1
ATOM 3786 C C . TYR B 1 173 ? 12.352 16.75 12.102 1 97.62 173 TYR B C 1
ATOM 3788 O O . TYR B 1 173 ? 12.258 16.844 13.328 1 97.62 173 TYR B O 1
ATOM 3796 N N . GLN B 1 174 ? 12.938 17.578 11.305 1 96.44 174 GLN B N 1
ATOM 3797 C CA . GLN B 1 174 ? 13.586 18.734 11.898 1 96.44 174 GLN B CA 1
ATOM 3798 C C . GLN B 1 174 ? 12.578 19.641 12.602 1 96.44 174 GLN B C 1
ATOM 3800 O O . GLN B 1 174 ? 12.828 20.125 13.703 1 96.44 174 GLN B O 1
ATOM 3805 N N . HIS B 1 175 ? 11.484 19.844 11.953 1 97.88 175 HIS B N 1
ATOM 3806 C CA . HIS B 1 175 ? 10.422 20.688 12.5 1 97.88 175 HIS B CA 1
ATOM 3807 C C . HIS B 1 175 ? 9.953 20.172 13.852 1 97.88 175 HIS B C 1
ATOM 3809 O O . HIS B 1 175 ? 9.852 20.938 14.812 1 97.88 175 HIS B O 1
ATOM 3815 N N . MET B 1 176 ? 9.727 18.828 13.969 1 97.25 176 MET B N 1
ATOM 3816 C CA . MET B 1 176 ? 9.281 18.203 15.211 1 97.25 176 MET B CA 1
ATOM 3817 C C . MET B 1 176 ? 10.32 18.375 16.312 1 97.25 176 MET B C 1
ATOM 3819 O O . MET B 1 176 ? 9.984 18.766 17.438 1 97.25 176 MET B O 1
ATOM 3823 N N . GLN B 1 177 ? 11.516 18.156 15.977 1 96.62 177 GLN B N 1
ATOM 3824 C CA . GLN B 1 177 ? 12.594 18.125 16.969 1 96.62 177 GLN B CA 1
ATOM 3825 C C . GLN B 1 177 ? 12.891 19.516 17.5 1 96.62 177 GLN B C 1
ATOM 3827 O O . GLN B 1 177 ? 13.078 19.703 18.703 1 96.62 177 GLN B O 1
ATOM 3832 N N . GLU B 1 178 ? 12.953 20.469 16.656 1 96.69 178 GLU B N 1
ATOM 3833 C CA . GLU B 1 178 ? 13.344 21.797 17.078 1 96.69 178 GLU B CA 1
ATOM 3834 C C . GLU B 1 178 ? 12.297 22.406 18.016 1 96.69 178 GLU B C 1
ATOM 3836 O O . GLU B 1 178 ? 12.641 23.078 19 1 96.69 178 GLU B O 1
ATOM 3841 N N . TRP B 1 179 ? 11.039 22.203 17.734 1 97.69 179 TRP B N 1
ATOM 3842 C CA . TRP B 1 179 ? 10 22.734 18.594 1 97.69 179 TRP B CA 1
ATOM 3843 C C . TRP B 1 179 ? 9.961 22 19.922 1 97.69 179 TRP B C 1
ATOM 3845 O O . TRP B 1 179 ? 9.672 22.594 20.969 1 97.69 179 TRP B O 1
ATOM 3855 N N . TRP B 1 180 ? 10.234 20.719 19.844 1 96.88 180 TRP B N 1
ATOM 3856 C CA . TRP B 1 180 ? 10.328 19.938 21.078 1 96.88 180 TRP B CA 1
ATOM 3857 C C . TRP B 1 180 ? 11.438 20.469 21.969 1 96.88 180 TRP B C 1
ATOM 3859 O O . TRP B 1 180 ? 11.234 20.672 23.172 1 96.88 180 TRP B O 1
ATOM 3869 N N . GLU B 1 181 ? 12.547 20.719 21.406 1 95.69 181 GLU B N 1
ATOM 3870 C CA . GLU B 1 181 ? 13.664 21.25 22.172 1 95.69 181 GLU B CA 1
ATOM 3871 C C . GLU B 1 181 ? 13.344 22.656 22.703 1 95.69 181 GLU B C 1
ATOM 3873 O O . GLU B 1 181 ? 13.695 22.984 23.828 1 95.69 181 GLU B O 1
ATOM 3878 N N . LEU B 1 182 ? 12.695 23.453 21.906 1 97.31 182 LEU B N 1
ATOM 3879 C CA . LEU B 1 182 ? 12.336 24.797 22.328 1 97.31 182 LEU B CA 1
ATOM 3880 C C . LEU B 1 182 ? 11.406 24.781 23.531 1 97.31 182 LEU B C 1
ATOM 3882 O O . LEU B 1 182 ? 11.438 25.688 24.359 1 97.31 182 LEU B O 1
ATOM 3886 N N . SER B 1 183 ? 10.586 23.734 23.609 1 96.62 183 SER B N 1
ATOM 3887 C CA . SER B 1 183 ? 9.594 23.641 24.672 1 96.62 183 SER B CA 1
ATOM 3888 C C . SER B 1 183 ? 10.258 23.531 26.047 1 96.62 183 SER B C 1
ATOM 3890 O O . SER B 1 183 ? 9.617 23.75 27.078 1 96.62 183 SER B O 1
ATOM 3892 N N . ARG B 1 184 ? 11.516 23.328 26.062 1 95.25 184 ARG B N 1
ATOM 3893 C CA . ARG B 1 184 ? 12.25 23.219 27.328 1 95.25 184 ARG B CA 1
ATOM 3894 C C . ARG B 1 184 ? 12.609 24.594 27.875 1 95.25 184 ARG B C 1
ATOM 3896 O O . ARG B 1 184 ? 12.828 24.75 29.078 1 95.25 184 ARG B O 1
ATOM 3903 N N . THR B 1 185 ? 12.641 25.578 27.031 1 96.88 185 THR B N 1
ATOM 3904 C CA . THR B 1 185 ? 13.164 26.875 27.453 1 96.88 185 THR B CA 1
ATOM 3905 C C . THR B 1 185 ? 12.148 27.984 27.203 1 96.88 185 THR B C 1
ATOM 3907 O O . THR B 1 185 ? 12.312 29.109 27.672 1 96.88 185 THR B O 1
ATOM 3910 N N . HIS B 1 186 ? 11.164 27.719 26.406 1 97.81 186 HIS B N 1
ATOM 3911 C CA . HIS B 1 186 ? 10.133 28.688 26.047 1 97.81 186 HIS B CA 1
ATOM 3912 C C . HIS B 1 186 ? 8.75 28.172 26.438 1 97.81 186 HIS B C 1
ATOM 3914 O O . HIS B 1 186 ? 8.578 26.984 26.719 1 97.81 186 HIS B O 1
ATOM 3920 N N . PRO B 1 187 ? 7.758 29.031 26.562 1 98.31 187 PRO B N 1
ATOM 3921 C CA . PRO B 1 187 ? 6.395 28.578 26.891 1 98.31 187 PRO B CA 1
ATOM 3922 C C . PRO B 1 187 ? 5.68 27.969 25.688 1 98.31 187 PRO B C 1
ATOM 3924 O O . PRO B 1 187 ? 4.789 28.594 25.109 1 98.31 187 PRO B O 1
ATOM 3927 N N . VAL B 1 188 ? 6.039 26.766 25.406 1 98.69 188 VAL B N 1
ATOM 3928 C CA . VAL B 1 188 ? 5.465 26 24.312 1 98.69 188 VAL B CA 1
ATOM 3929 C C . VAL B 1 188 ? 4.637 24.844 24.859 1 98.69 188 VAL B C 1
ATOM 3931 O O . VAL B 1 188 ? 5.152 24.016 25.609 1 98.69 188 VAL B O 1
ATOM 3934 N N . LEU B 1 189 ? 3.365 24.875 24.578 1 98.81 189 LEU B N 1
ATOM 3935 C CA . LEU B 1 189 ? 2.547 23.703 24.828 1 98.81 189 LEU B CA 1
ATOM 3936 C C . LEU B 1 189 ? 2.613 22.734 23.641 1 98.81 189 LEU B C 1
ATOM 3938 O O . LEU B 1 189 ? 2.088 23.031 22.562 1 98.81 189 LEU B O 1
ATOM 3942 N N . TYR B 1 190 ? 3.285 21.672 23.844 1 98.31 190 TYR B N 1
ATOM 3943 C CA . TYR B 1 190 ? 3.494 20.688 22.797 1 98.31 190 TYR B CA 1
ATOM 3944 C C . TYR B 1 190 ? 2.402 19.625 22.828 1 98.31 190 TYR B C 1
ATOM 3946 O O . TYR B 1 190 ? 2.344 18.812 23.766 1 98.31 190 TYR B O 1
ATOM 3954 N N . LEU B 1 191 ? 1.529 19.594 21.844 1 98.25 191 LEU B N 1
ATOM 3955 C CA . LEU B 1 191 ? 0.41 18.656 21.75 1 98.25 191 LEU B CA 1
ATOM 3956 C C . LEU B 1 191 ? 0.63 17.656 20.625 1 98.25 191 LEU B C 1
ATOM 3958 O O . LEU B 1 191 ? 1.42 17.906 19.703 1 98.25 191 LEU B O 1
ATOM 3962 N N . PHE B 1 192 ? -0.029 16.547 20.703 1 98.06 192 PHE B N 1
ATOM 3963 C CA . PHE B 1 192 ? -0.052 15.539 19.656 1 98.06 192 PHE B CA 1
ATOM 3964 C C . PHE B 1 192 ? -1.451 15.414 19.062 1 98.06 192 PHE B C 1
ATOM 3966 O O . PHE B 1 192 ? -2.432 15.281 19.797 1 98.06 192 PHE B O 1
ATOM 3973 N N . TYR B 1 193 ? -1.458 15.453 17.75 1 97.94 193 TYR B N 1
ATOM 3974 C CA . TYR B 1 193 ? -2.713 15.289 17.031 1 97.94 193 TYR B CA 1
ATOM 3975 C C . TYR B 1 193 ? -3.467 14.055 17.516 1 97.94 193 TYR B C 1
ATOM 3977 O O . TYR B 1 193 ? -4.676 14.117 17.75 1 97.94 193 TYR B O 1
ATOM 3985 N N . GLU B 1 194 ? -2.799 12.93 17.719 1 97.88 194 GLU B N 1
ATOM 3986 C CA . GLU B 1 194 ? -3.387 11.656 18.109 1 97.88 194 GLU B CA 1
ATOM 3987 C C . GLU B 1 194 ? -3.98 11.727 19.516 1 97.88 194 GLU B C 1
ATOM 3989 O O . GLU B 1 194 ? -5.035 11.141 19.781 1 97.88 194 G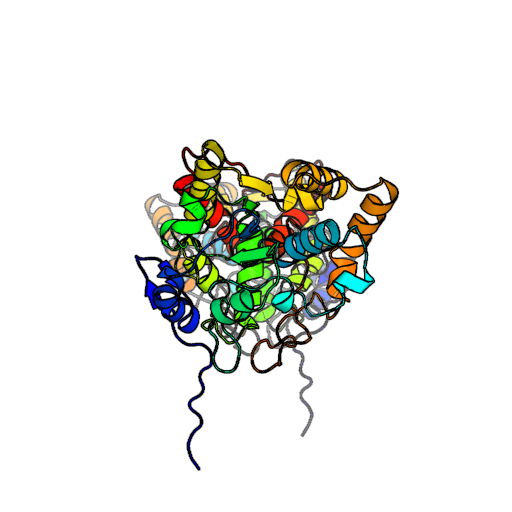LU B O 1
ATOM 3994 N N . ASP B 1 195 ? -3.336 12.438 20.406 1 97.38 195 ASP B N 1
ATOM 3995 C CA . ASP B 1 195 ? -3.893 12.633 21.734 1 97.38 195 ASP B CA 1
ATOM 3996 C C . ASP B 1 195 ? -5.18 13.453 21.688 1 97.38 195 ASP B C 1
ATOM 3998 O O . ASP B 1 195 ? -6.141 13.156 22.391 1 97.38 195 ASP B O 1
ATOM 4002 N N . MET B 1 196 ? -5.148 14.469 20.859 1 97.44 196 MET B N 1
ATOM 4003 C CA . MET B 1 196 ? -6.336 15.305 20.703 1 97.44 196 MET B CA 1
ATOM 4004 C C . MET B 1 196 ? -7.508 14.492 20.156 1 97.44 196 MET B C 1
ATOM 4006 O O . MET B 1 196 ? -8.648 14.688 20.578 1 97.44 196 MET B O 1
ATOM 4010 N N . LYS B 1 197 ? -7.23 13.617 19.219 1 96.5 197 LYS B N 1
ATOM 4011 C CA . LYS B 1 197 ? -8.258 12.75 18.656 1 96.5 197 LYS B CA 1
ATOM 4012 C C . LYS B 1 197 ? -8.773 11.758 19.703 1 96.5 197 LYS B C 1
ATOM 4014 O O . LYS B 1 197 ? -9.984 11.523 19.781 1 96.5 197 LYS B O 1
ATOM 4019 N N . GLU B 1 198 ? -7.898 11.234 20.469 1 96.56 198 GLU B N 1
ATOM 4020 C CA . GLU B 1 198 ? -8.234 10.211 21.453 1 96.56 198 GLU B CA 1
ATOM 4021 C C . GLU B 1 198 ? -9.07 10.781 22.594 1 96.56 198 GLU B C 1
ATOM 4023 O O . GLU B 1 198 ? -10.031 10.164 23.047 1 96.56 198 GLU B O 1
ATOM 4028 N N . ASN B 1 199 ? -8.664 11.875 23.125 1 97.38 199 ASN B N 1
ATOM 4029 C CA . ASN B 1 199 ? -9.328 12.523 24.234 1 97.38 199 ASN B CA 1
ATOM 4030 C C . ASN B 1 199 ? -9.312 14.039 24.094 1 97.38 199 ASN B C 1
ATOM 4032 O O . ASN B 1 199 ? -8.562 14.727 24.797 1 97.38 199 ASN B O 1
ATOM 4036 N N . PRO B 1 200 ? -10.234 14.516 23.266 1 97.56 200 PRO B N 1
ATOM 4037 C CA . PRO B 1 200 ? -10.234 15.953 22.969 1 97.56 200 PRO B CA 1
ATOM 4038 C C . PRO B 1 200 ? -10.461 16.812 24.203 1 97.56 200 PRO B C 1
ATOM 4040 O O . PRO B 1 200 ? -9.844 17.875 24.344 1 97.56 200 PRO B O 1
ATOM 4043 N N . LYS B 1 201 ? -11.281 16.391 25.125 1 97.5 201 LYS B N 1
ATOM 4044 C CA . LYS B 1 201 ? -11.578 17.188 26.312 1 97.5 201 LYS B CA 1
ATOM 4045 C C . LYS B 1 201 ? -10.328 17.375 27.172 1 97.5 201 LYS B C 1
ATOM 4047 O O . LYS B 1 201 ? -10.062 18.484 27.641 1 97.5 201 LYS B O 1
ATOM 4052 N N . ARG B 1 202 ? -9.609 16.328 27.344 1 98 202 ARG B N 1
ATOM 4053 C CA . ARG B 1 202 ? -8.375 16.391 28.125 1 98 202 ARG B CA 1
ATOM 4054 C C . ARG B 1 202 ? -7.387 17.375 27.5 1 98 202 ARG B C 1
ATOM 4056 O O . ARG B 1 202 ? -6.777 18.172 28.219 1 98 202 ARG B O 1
ATOM 4063 N N . GLU B 1 203 ? -7.25 17.297 26.219 1 98.06 203 GLU B N 1
ATOM 4064 C CA . GLU B 1 203 ? -6.281 18.156 25.547 1 98.06 203 GLU B CA 1
ATOM 4065 C C . GLU B 1 203 ? -6.742 19.609 25.547 1 98.06 203 GLU B C 1
ATOM 4067 O O . GLU B 1 203 ? -5.926 20.531 25.656 1 98.06 203 GLU B O 1
ATOM 4072 N N . ILE B 1 204 ? -8.047 19.844 25.391 1 97.94 204 ILE B N 1
ATOM 4073 C CA . ILE B 1 204 ? -8.586 21.203 25.484 1 97.94 204 ILE B CA 1
ATOM 4074 C C . ILE B 1 204 ? -8.312 21.766 26.875 1 97.94 204 ILE B C 1
ATOM 4076 O O . ILE B 1 204 ? -7.984 22.953 27.016 1 97.94 204 ILE B O 1
ATOM 4080 N N . GLN B 1 205 ? -8.406 20.953 27.891 1 97.94 205 GLN B N 1
ATOM 4081 C CA . GLN B 1 205 ? -8.109 21.391 29.25 1 97.94 205 GLN B CA 1
ATOM 4082 C C . GLN B 1 205 ? -6.648 21.828 29.375 1 97.94 205 GLN B C 1
ATOM 4084 O O . GLN B 1 205 ? -6.352 22.812 30.031 1 97.94 205 GLN B O 1
ATOM 4089 N N . LYS B 1 206 ? -5.742 21.078 28.734 1 98.38 206 LYS B N 1
ATOM 4090 C CA . LYS B 1 206 ? -4.336 21.469 28.734 1 98.38 206 LYS B CA 1
ATOM 4091 C C . LYS B 1 206 ? -4.156 22.844 28.109 1 98.38 206 LYS B C 1
ATOM 4093 O O . LYS B 1 206 ? -3.379 23.656 28.609 1 98.38 206 LYS B O 1
ATOM 4098 N N . ILE B 1 207 ? -4.871 23.062 27.062 1 98.69 207 ILE B N 1
ATOM 4099 C CA . ILE B 1 207 ? -4.773 24.328 26.375 1 98.69 207 ILE B CA 1
ATOM 4100 C C . ILE B 1 207 ? -5.301 25.453 27.266 1 98.69 207 ILE B C 1
ATOM 4102 O O . ILE B 1 207 ? -4.668 26.5 27.391 1 98.69 207 ILE B O 1
ATOM 4106 N N . LEU B 1 208 ? -6.434 25.234 27.906 1 98.31 208 LEU B N 1
ATOM 4107 C CA . LEU B 1 208 ? -7.035 26.219 28.797 1 98.31 208 LEU B CA 1
ATOM 4108 C C . LEU B 1 208 ? -6.062 26.609 29.906 1 98.31 208 LEU B C 1
ATOM 4110 O O . LEU B 1 208 ? -5.848 27.797 30.172 1 98.31 208 LEU B O 1
ATOM 4114 N N . GLU B 1 209 ? -5.496 25.594 30.469 1 98.19 209 GLU B N 1
ATOM 4115 C CA . GLU B 1 209 ? -4.543 25.844 31.547 1 98.19 209 GLU B CA 1
ATOM 4116 C C . GLU B 1 209 ? -3.326 26.609 31.047 1 98.19 209 GLU B C 1
ATOM 4118 O O . GLU B 1 209 ? -2.863 27.547 31.703 1 98.19 209 GLU B O 1
ATOM 4123 N N . PHE B 1 210 ? -2.883 26.266 29.969 1 98.56 210 PHE B N 1
ATOM 4124 C CA . PHE B 1 210 ? -1.684 26.875 29.391 1 98.56 210 PHE B CA 1
ATOM 4125 C C . PHE B 1 210 ? -1.902 28.359 29.109 1 98.56 210 PHE B C 1
ATOM 4127 O O . PHE B 1 210 ? -1.01 29.172 29.344 1 98.56 210 PHE B O 1
ATOM 4134 N N . VAL B 1 211 ? -3.141 28.688 28.562 1 97.81 211 VAL B N 1
ATOM 4135 C CA . VAL B 1 211 ? -3.383 30.078 28.156 1 97.81 211 VAL B CA 1
ATOM 4136 C C . VAL B 1 211 ? -4.008 30.844 29.312 1 97.81 211 VAL B C 1
ATOM 4138 O O . VAL B 1 211 ? -4.328 32.031 29.172 1 97.81 211 VAL B O 1
ATOM 4141 N N . GLY B 1 212 ? -4.262 30.219 30.406 1 96.69 212 GLY B N 1
ATOM 4142 C CA . GLY B 1 212 ? -4.738 30.875 31.609 1 96.69 212 GLY B CA 1
ATOM 4143 C C . GLY B 1 212 ? -6.219 31.219 31.562 1 96.69 212 GLY B C 1
ATOM 4144 O O . GLY B 1 212 ? -6.629 32.281 32.031 1 96.69 212 GLY B O 1
ATOM 4145 N N . HIS B 1 2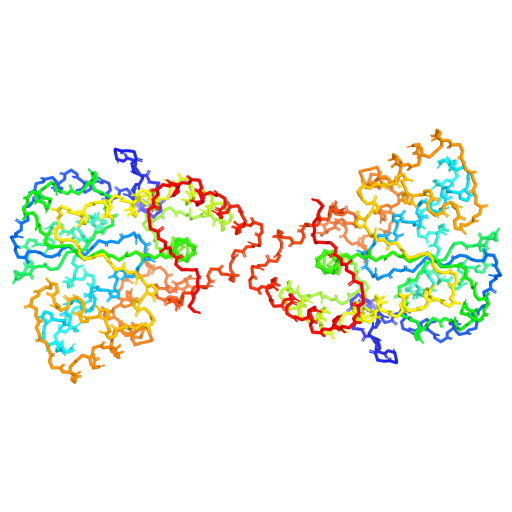13 ? -6.957 30.391 30.922 1 95.88 213 HIS B N 1
ATOM 4146 C CA . HIS B 1 213 ? -8.406 30.547 30.859 1 95.88 213 HIS B CA 1
ATOM 4147 C C . HIS B 1 213 ? -9.125 29.391 31.547 1 95.88 213 HIS B C 1
ATOM 4149 O O . HIS B 1 213 ? -8.531 28.344 31.797 1 95.88 213 HIS B O 1
ATOM 4155 N N . SER B 1 214 ? -10.258 29.719 31.953 1 95.31 214 SER B N 1
ATOM 4156 C CA . SER B 1 214 ? -11.133 28.688 32.531 1 95.31 214 SER B CA 1
ATOM 4157 C C . SER B 1 214 ? -12.547 28.797 31.953 1 95.31 214 SER B C 1
ATOM 4159 O O . SER B 1 214 ? -13.062 29.906 31.766 1 95.31 214 SER B O 1
ATOM 4161 N N . LEU B 1 215 ? -13.055 27.672 31.656 1 96 215 LEU B N 1
ATOM 4162 C CA . LEU B 1 215 ? -14.422 27.578 31.141 1 96 215 LEU B CA 1
ATOM 4163 C C . LEU B 1 215 ? -15.211 26.5 31.875 1 96 215 LEU B C 1
ATOM 4165 O O . LEU B 1 215 ? -14.633 25.516 32.344 1 96 215 LEU B O 1
ATOM 4169 N N . PRO B 1 216 ? -16.5 26.75 32.031 1 95.44 216 PRO B N 1
ATOM 4170 C CA . PRO B 1 216 ? -17.328 25.719 32.656 1 95.44 216 PRO B CA 1
ATOM 4171 C C . PRO B 1 216 ? -17.297 24.391 31.891 1 95.44 216 PRO B C 1
ATOM 4173 O O . PRO B 1 216 ? -17.109 24.375 30.672 1 95.44 216 PRO B O 1
ATOM 4176 N N . GLU B 1 217 ? -17.578 23.344 32.656 1 94.25 217 GLU B N 1
ATOM 4177 C CA . GLU B 1 217 ? -17.562 22 32.094 1 94.25 217 GLU B CA 1
ATOM 4178 C C . GLU B 1 217 ? -18.516 21.859 30.922 1 94.25 217 GLU B C 1
ATOM 4180 O O . GLU B 1 217 ? -18.203 21.219 29.922 1 94.25 217 GLU B O 1
ATOM 4185 N N . GLU B 1 218 ? -19.594 22.422 31.062 1 94.88 218 GLU B N 1
ATOM 4186 C CA . GLU B 1 218 ? -20.594 22.344 30 1 94.88 218 GLU B CA 1
ATOM 4187 C C . GLU B 1 218 ? -20.094 23 28.719 1 94.88 218 GLU B C 1
ATOM 4189 O O . GLU B 1 218 ? -20.391 22.531 27.609 1 94.88 218 GLU B O 1
ATOM 4194 N N . THR B 1 219 ? -19.391 24.109 28.922 1 95.81 219 THR B N 1
ATOM 4195 C CA . THR B 1 219 ? -18.812 24.797 27.781 1 95.81 219 THR B CA 1
ATOM 4196 C C . THR B 1 219 ? -17.734 23.953 27.125 1 95.81 219 THR B C 1
ATOM 4198 O O . THR B 1 219 ? -17.609 23.938 25.891 1 95.81 219 THR B O 1
ATOM 4201 N N . MET B 1 220 ? -17.031 23.219 27.891 1 95.19 220 MET B N 1
ATOM 4202 C CA . MET B 1 220 ? -15.992 22.344 27.359 1 95.19 220 MET B CA 1
ATOM 4203 C C . MET B 1 220 ? -16.594 21.234 26.516 1 95.19 220 MET B C 1
ATOM 4205 O O . MET B 1 220 ? -16.078 20.922 25.438 1 95.19 220 MET B O 1
ATOM 4209 N N . ASP B 1 221 ? -17.656 20.688 27 1 96.44 221 ASP B N 1
ATOM 4210 C CA . ASP B 1 221 ? -18.344 19.641 26.234 1 96.44 221 ASP B CA 1
ATOM 4211 C C . ASP B 1 221 ? -18.859 20.188 24.906 1 96.44 221 ASP B C 1
ATOM 4213 O O . ASP B 1 221 ? -18.781 19.516 23.875 1 96.44 221 ASP B O 1
ATOM 4217 N N . PHE B 1 222 ? -19.359 21.375 25.062 1 96.62 222 PHE B N 1
ATOM 4218 C CA . PHE B 1 222 ? -19.844 22.078 23.875 1 96.62 222 PHE B CA 1
ATOM 4219 C C . PHE B 1 222 ? -18.703 22.297 22.875 1 96.62 222 PHE B C 1
ATOM 4221 O O . PHE B 1 222 ? -18.875 22.078 21.688 1 96.62 222 PHE B O 1
ATOM 4228 N N . MET B 1 223 ? -17.609 22.672 23.328 1 96.5 223 MET B N 1
ATOM 4229 C CA . MET B 1 223 ? -16.438 22.922 22.484 1 96.5 223 MET B CA 1
ATOM 4230 C C . MET B 1 223 ? -15.953 21.641 21.828 1 96.5 223 MET B C 1
ATOM 4232 O O . MET B 1 223 ? -15.617 21.625 20.641 1 96.5 223 MET B O 1
ATOM 4236 N N . VAL B 1 224 ? -15.906 20.531 22.562 1 97.38 224 VAL B N 1
ATOM 4237 C CA . VAL B 1 224 ? -15.484 19.234 22.031 1 97.38 224 VAL B CA 1
ATOM 4238 C C . VAL B 1 224 ? -16.359 18.859 20.844 1 97.38 224 VAL B C 1
ATOM 4240 O O . VAL B 1 224 ? -15.859 18.438 19.797 1 97.38 224 VAL B O 1
ATOM 4243 N N . GLN B 1 225 ? -17.609 19.062 20.969 1 96.56 225 GLN B N 1
ATOM 4244 C CA . GLN B 1 225 ? -18.562 18.719 19.922 1 96.56 225 GLN B CA 1
ATOM 4245 C C . GLN B 1 225 ? -18.375 19.594 18.688 1 96.56 225 GLN B C 1
ATOM 4247 O O . GLN B 1 225 ? -18.281 19.094 17.578 1 96.56 225 GLN B O 1
ATOM 4252 N N . HIS B 1 226 ? -18.203 20.891 18.859 1 95.88 226 HIS B N 1
ATOM 4253 C CA . HIS B 1 226 ? -18.25 21.828 17.75 1 95.88 226 HIS B CA 1
ATOM 4254 C C . HIS B 1 226 ? -16.875 22.031 17.141 1 95.88 226 HIS B C 1
ATOM 4256 O O . HIS B 1 226 ? -16.734 22.688 16.109 1 95.88 226 HIS B O 1
ATOM 4262 N N . THR B 1 227 ? -15.914 21.438 17.75 1 97.12 227 THR B N 1
ATOM 4263 C CA . THR B 1 227 ? -14.586 21.438 17.141 1 97.12 227 THR B CA 1
ATOM 4264 C C . THR B 1 227 ? -14.227 20.047 16.625 1 97.12 227 THR B C 1
ATOM 4266 O O . THR B 1 227 ? -13.094 19.797 16.234 1 97.12 227 THR B O 1
ATOM 4269 N N . SER B 1 228 ? -15.18 19.188 16.656 1 96.75 228 SER B N 1
ATOM 4270 C CA . SER B 1 228 ? -14.945 17.859 16.094 1 96.75 228 SER B CA 1
ATOM 4271 C C . SER B 1 228 ? -14.773 17.938 14.578 1 96.75 228 SER B C 1
ATOM 4273 O O . SER B 1 228 ? -15.266 18.859 13.93 1 96.75 228 SER B O 1
ATOM 4275 N N . PHE B 1 229 ? -14.094 16.969 14.062 1 96.19 229 PHE B N 1
ATOM 4276 C CA . PHE B 1 229 ? -13.859 16.906 12.625 1 96.19 229 PHE B CA 1
ATOM 4277 C C . PHE B 1 229 ? -15.172 16.922 11.859 1 96.19 229 PHE B C 1
ATOM 4279 O O . PHE B 1 229 ? -15.32 17.641 10.875 1 96.19 229 PHE B O 1
ATOM 4286 N N . LYS B 1 230 ? -16.094 16.109 12.281 1 95.62 230 LYS B N 1
ATOM 4287 C CA . LYS B 1 230 ? -17.391 15.992 11.625 1 95.62 230 LYS B CA 1
ATOM 4288 C C . LYS B 1 230 ? -18.094 17.344 11.547 1 95.62 230 LYS B C 1
ATOM 4290 O O . LYS B 1 230 ? -18.594 17.719 10.492 1 95.62 230 LYS B O 1
ATOM 4295 N N . GLU B 1 231 ? -18.109 18.062 12.602 1 96.5 231 GLU B N 1
ATOM 4296 C CA . GLU B 1 231 ? -18.797 19.359 12.648 1 96.5 231 GLU B CA 1
ATOM 4297 C C . GLU B 1 231 ? -18.031 20.406 11.852 1 96.5 231 GLU B C 1
ATOM 4299 O O . GLU B 1 231 ? -18.625 21.203 11.125 1 96.5 231 GLU B O 1
ATOM 4304 N N . MET B 1 232 ? -16.75 20.406 11.984 1 97.19 232 MET B N 1
ATOM 4305 C CA . MET B 1 232 ? -15.938 21.406 11.312 1 97.19 232 MET B CA 1
ATOM 4306 C C . MET B 1 232 ? -15.969 21.203 9.797 1 97.19 232 MET B C 1
ATOM 4308 O O . MET B 1 232 ? -15.906 22.172 9.039 1 97.19 232 MET B O 1
ATOM 4312 N N . LYS B 1 233 ? -16 19.969 9.383 1 96.44 233 LYS B N 1
ATOM 4313 C CA . LYS B 1 233 ? -16.047 19.625 7.957 1 96.44 233 LYS B CA 1
ATOM 4314 C C . LYS B 1 233 ? -17.281 20.234 7.293 1 96.44 233 LYS B C 1
ATOM 4316 O O . LYS B 1 233 ? -17.234 20.609 6.117 1 96.44 233 LYS B O 1
ATOM 4321 N N . LYS B 1 234 ? -18.344 20.406 8 1 95.75 234 LYS B N 1
ATOM 4322 C CA . LYS B 1 234 ? -19.594 20.922 7.449 1 95.75 234 LYS B CA 1
ATOM 4323 C C . LYS B 1 234 ? -19.688 22.438 7.633 1 95.75 234 LYS B C 1
ATOM 4325 O O . LYS B 1 234 ? -20.594 23.078 7.102 1 95.75 234 LYS B O 1
ATOM 4330 N N . ASN B 1 235 ? -18.797 23.016 8.422 1 96.38 235 ASN B N 1
ATOM 4331 C CA . ASN B 1 235 ? -18.812 24.438 8.742 1 96.38 235 ASN B CA 1
ATOM 4332 C C . ASN B 1 235 ? -17.984 25.25 7.746 1 96.38 235 ASN B C 1
ATOM 4334 O O . ASN B 1 235 ? -16.75 25.188 7.762 1 96.38 235 ASN B O 1
ATOM 4338 N N . PRO B 1 236 ? -18.578 26.094 6.926 1 96.31 236 PRO B N 1
ATOM 4339 C CA . PRO B 1 236 ? -17.844 26.891 5.941 1 96.31 236 PRO B CA 1
ATOM 4340 C C . PRO B 1 236 ? -16.859 27.859 6.59 1 96.31 236 PRO B C 1
ATOM 4342 O O . PRO B 1 236 ? -15.945 28.375 5.926 1 96.31 236 PRO B O 1
ATOM 4345 N N . MET B 1 237 ? -17.031 28.141 7.84 1 97.06 237 MET B N 1
ATOM 4346 C CA . MET B 1 237 ? -16.141 29.078 8.531 1 97.06 237 MET B CA 1
ATOM 4347 C C . MET B 1 237 ? -14.852 28.375 8.953 1 97.06 237 MET B C 1
ATOM 4349 O O . MET B 1 237 ? -13.906 29.031 9.406 1 97.06 237 MET B O 1
ATOM 4353 N N . THR B 1 238 ? -14.844 27.031 8.719 1 97.06 238 THR B N 1
ATOM 4354 C CA . THR B 1 238 ? -13.656 26.328 9.18 1 97.06 238 THR B CA 1
ATOM 4355 C C . THR B 1 238 ? -13.086 25.438 8.078 1 97.06 238 THR B C 1
ATOM 4357 O O . THR B 1 238 ? -11.93 25.031 8.141 1 97.06 238 THR B O 1
ATOM 4360 N N . ASN B 1 239 ? -13.883 25.125 7.059 1 97.06 239 ASN B N 1
ATOM 4361 C CA . ASN B 1 239 ? -13.5 24.047 6.152 1 97.06 239 ASN B CA 1
ATOM 4362 C C . ASN B 1 239 ? -12.93 24.594 4.844 1 97.06 239 ASN B C 1
ATOM 4364 O O . ASN B 1 239 ? -12.758 23.844 3.879 1 97.06 239 ASN B O 1
ATOM 4368 N N . TYR B 1 240 ? -12.766 25.922 4.668 1 95.69 240 TYR B N 1
ATOM 4369 C CA . TYR B 1 240 ? -12.07 26.625 3.594 1 95.69 240 TYR B CA 1
ATOM 4370 C C . TYR B 1 240 ? -12.867 26.562 2.297 1 95.69 240 TYR B C 1
ATOM 4372 O O . TYR B 1 240 ? -12.344 26.844 1.22 1 95.69 240 TYR B O 1
ATOM 4380 N N . THR B 1 241 ? -14.094 26.188 2.395 1 95 241 THR B N 1
ATOM 4381 C CA . THR B 1 241 ? -14.93 26.141 1.199 1 95 241 THR B CA 1
ATOM 4382 C C . THR B 1 241 ? -15.242 27.562 0.711 1 95 241 THR B C 1
ATOM 4384 O O . THR B 1 241 ? -15.727 27.734 -0.406 1 95 241 THR B O 1
ATOM 4387 N N . THR B 1 242 ? -14.93 28.578 1.577 1 93.75 242 THR B N 1
ATOM 4388 C CA . THR B 1 242 ? -15.156 29.953 1.18 1 93.75 242 THR B CA 1
ATOM 4389 C C . THR B 1 242 ? -13.992 30.469 0.333 1 93.75 242 THR B C 1
ATOM 4391 O O . THR B 1 242 ? -14.07 31.562 -0.241 1 93.75 242 THR B O 1
ATOM 4394 N N . VAL B 1 243 ? -12.914 29.75 0.239 1 92.25 243 VAL B N 1
ATOM 4395 C CA . VAL B 1 243 ? -11.789 30.094 -0.621 1 92.25 243 VAL B CA 1
ATOM 4396 C C . VAL B 1 243 ? -12.125 29.766 -2.074 1 92.25 243 VAL B C 1
ATOM 4398 O O . VAL B 1 243 ? -12.664 28.688 -2.365 1 92.25 243 VAL B O 1
ATOM 4401 N N . PRO B 1 244 ? -11.773 30.656 -2.957 1 90.62 244 PRO B N 1
ATOM 4402 C CA . PRO B 1 244 ? -12.094 30.422 -4.367 1 90.62 244 PRO B CA 1
ATOM 4403 C C . PRO B 1 244 ? -11.516 29.125 -4.906 1 90.62 244 PRO B C 1
ATOM 4405 O O . PRO B 1 244 ? -10.391 28.75 -4.551 1 90.62 244 PRO B O 1
ATOM 4408 N N . GLN B 1 245 ? -12.25 28.578 -5.801 1 91.44 245 GLN B N 1
ATOM 4409 C CA . GLN B 1 245 ? -11.883 27.281 -6.387 1 91.44 245 GLN B CA 1
ATOM 4410 C C . GLN B 1 245 ? -10.586 27.391 -7.18 1 91.44 245 GLN B C 1
ATOM 4412 O O . GLN B 1 245 ? -9.844 26.406 -7.293 1 91.44 245 GLN B O 1
ATOM 4417 N N . GLU B 1 246 ? -10.297 28.547 -7.668 1 88.88 246 GLU B N 1
ATOM 4418 C CA . GLU B 1 246 ? -9.094 28.781 -8.453 1 88.88 246 GLU B CA 1
ATOM 4419 C C . GLU B 1 246 ? -7.84 28.688 -7.586 1 88.88 246 GLU B C 1
ATOM 4421 O O . GLU B 1 246 ? -6.746 28.422 -8.094 1 88.88 246 GLU B O 1
ATOM 4426 N N . LEU B 1 247 ? -8.07 28.875 -6.328 1 90.62 247 LEU B N 1
ATOM 4427 C CA . LEU B 1 247 ? -6.957 28.797 -5.387 1 90.62 247 LEU B CA 1
ATOM 4428 C C . LEU B 1 247 ? -6.914 27.438 -4.695 1 90.62 247 LEU B C 1
ATOM 4430 O O . LEU B 1 247 ? -5.844 26.844 -4.555 1 90.62 247 LEU B O 1
ATOM 4434 N N . MET B 1 248 ? -8.078 26.969 -4.281 1 93.69 248 MET B N 1
ATOM 4435 C CA . MET B 1 248 ? -8.258 25.656 -3.67 1 93.69 248 MET B CA 1
ATOM 4436 C C . MET B 1 248 ? -9.359 24.875 -4.375 1 93.69 248 MET B C 1
ATOM 4438 O O . MET B 1 248 ? -10.539 25.203 -4.25 1 93.69 248 MET B O 1
ATOM 4442 N N . ASP B 1 249 ? -8.984 23.859 -5.062 1 95.31 249 ASP B N 1
ATOM 4443 C CA . ASP B 1 249 ? -9.938 23.078 -5.84 1 95.31 249 ASP B CA 1
ATOM 4444 C C . ASP B 1 249 ? -10.516 21.938 -5.012 1 95.31 249 ASP B C 1
ATOM 4446 O O . ASP B 1 249 ? -9.992 20.812 -5.039 1 95.31 249 ASP B O 1
ATOM 4450 N N . HIS B 1 250 ? -11.586 22.109 -4.426 1 94.88 250 HIS B N 1
ATOM 4451 C CA . HIS B 1 250 ? -12.188 21.141 -3.516 1 94.88 250 HIS B CA 1
ATOM 4452 C C . HIS B 1 250 ? -12.812 19.969 -4.281 1 94.88 250 HIS B C 1
ATOM 4454 O O . HIS B 1 250 ? -13.203 18.969 -3.682 1 94.88 250 HIS B O 1
ATOM 4460 N N . SER B 1 251 ? -12.922 20.078 -5.582 1 94.31 251 SER B N 1
ATOM 4461 C CA . SER B 1 251 ? -13.422 18.953 -6.383 1 94.31 251 SER B CA 1
ATOM 4462 C C . SER B 1 251 ? -12.359 17.875 -6.531 1 94.31 251 SER B C 1
ATOM 4464 O O . SER B 1 251 ? -12.688 16.703 -6.738 1 94.31 251 SER B O 1
ATOM 4466 N N . THR B 1 252 ? -11.164 18.266 -6.457 1 93 252 THR B N 1
ATOM 4467 C CA . THR B 1 252 ? -10.055 17.328 -6.48 1 93 252 THR B CA 1
ATOM 4468 C C . THR B 1 252 ? -9.914 16.625 -5.133 1 93 252 THR B C 1
ATOM 4470 O O . THR B 1 252 ? -9.781 15.398 -5.066 1 93 252 THR B O 1
ATOM 4473 N N . SER B 1 253 ? -9.953 17.359 -4.133 1 93.69 253 SER B N 1
ATOM 4474 C CA . SER B 1 253 ? -9.906 16.891 -2.748 1 93.69 253 SER B CA 1
ATOM 4475 C C . SER B 1 253 ? -10.445 17.953 -1.794 1 93.69 253 SER B C 1
ATOM 4477 O O . SER B 1 253 ? -10.117 19.141 -1.925 1 93.69 253 SER B O 1
ATOM 4479 N N . PRO B 1 254 ? -11.266 17.562 -0.865 1 94.81 254 PRO B N 1
ATOM 4480 C CA . PRO B 1 254 ? -11.672 18.547 0.14 1 94.81 254 PRO B CA 1
ATOM 4481 C C . PRO B 1 254 ? -10.555 18.875 1.121 1 94.81 254 PRO B C 1
ATOM 4483 O O . PRO B 1 254 ? -9.633 18.078 1.313 1 94.81 254 PRO B O 1
ATOM 4486 N N . PHE B 1 255 ? -10.617 20.109 1.669 1 96.06 255 PHE B N 1
ATOM 4487 C CA . PHE B 1 255 ? -9.641 20.547 2.654 1 96.06 255 PHE B CA 1
ATOM 4488 C C . PHE B 1 255 ? -9.648 19.625 3.873 1 96.06 255 PHE B C 1
ATOM 4490 O O . PHE B 1 255 ? -8.586 19.219 4.352 1 96.06 255 PHE B O 1
ATOM 4497 N N . MET B 1 256 ? -10.75 19.344 4.441 1 96.5 256 MET B N 1
ATOM 4498 C CA . MET B 1 256 ? -10.906 18.375 5.508 1 96.5 256 MET B CA 1
ATOM 4499 C C . MET B 1 256 ? -11.359 17.031 4.949 1 96.5 256 MET B C 1
ATOM 4501 O O . MET B 1 256 ? -12.555 16.781 4.797 1 96.5 256 MET B O 1
ATOM 4505 N N . ARG B 1 257 ? -10.5 16.125 4.727 1 94.75 257 ARG B N 1
ATOM 4506 C CA . ARG B 1 257 ? -10.727 14.883 3.982 1 94.75 257 ARG B CA 1
ATOM 4507 C C . ARG B 1 257 ? -11.219 13.773 4.906 1 94.75 257 ARG B C 1
ATOM 4509 O O . ARG B 1 257 ? -12.422 13.562 5.051 1 94.75 257 ARG B O 1
ATOM 4516 N N . LYS B 1 258 ? -10.312 13.289 5.801 1 91.69 258 LYS B N 1
ATOM 4517 C CA . LYS B 1 258 ? -10.688 12.203 6.699 1 91.69 258 LYS B CA 1
ATOM 4518 C C . LYS B 1 258 ? -10.367 12.547 8.148 1 91.69 258 LYS B C 1
ATOM 4520 O O . LYS B 1 258 ? -11.117 12.188 9.062 1 91.69 258 LYS B O 1
ATOM 4525 N N . GLY B 1 259 ? -9.234 13.211 8.344 1 92.75 259 GLY B N 1
ATOM 4526 C CA . GLY B 1 259 ? -8.836 13.609 9.68 1 92.75 259 GLY B CA 1
ATOM 4527 C C . GLY B 1 259 ? -8.609 12.43 10.609 1 92.75 259 GLY B C 1
ATOM 4528 O O . GLY B 1 259 ? -8.664 12.578 11.828 1 92.75 259 GLY B O 1
ATOM 4529 N N . MET B 1 260 ? -8.406 11.266 10.062 1 93.31 260 MET B N 1
ATOM 4530 C CA . MET B 1 260 ? -8.305 10.047 10.859 1 93.31 260 MET B CA 1
ATOM 4531 C C .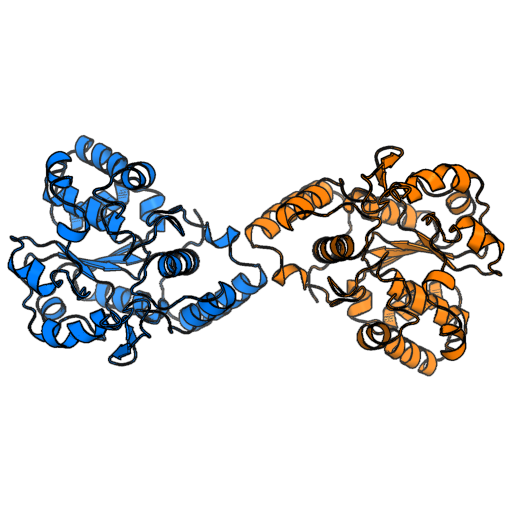 MET B 1 260 ? -6.844 9.688 11.117 1 93.31 260 MET B C 1
ATOM 4533 O O . MET B 1 260 ? -6.008 9.789 10.219 1 93.31 260 MET B O 1
ATOM 4537 N N . ALA B 1 261 ? -6.582 9.32 12.383 1 95.44 261 ALA B N 1
ATOM 4538 C CA . ALA B 1 261 ? -5.273 8.75 12.695 1 95.44 261 ALA B CA 1
ATOM 4539 C C . ALA B 1 261 ? -5.152 7.324 12.156 1 95.44 261 ALA B C 1
ATOM 4541 O O . ALA B 1 261 ? -6.043 6.496 12.367 1 95.44 261 ALA B O 1
ATOM 4542 N N . GLY B 1 262 ? -4.098 7.078 11.438 1 96.69 262 GLY B N 1
ATOM 4543 C CA . GLY B 1 262 ? -3.873 5.734 10.93 1 96.69 262 GLY B CA 1
ATOM 4544 C C . GLY B 1 262 ? -4.355 5.539 9.508 1 96.69 262 GLY B C 1
ATOM 4545 O O . GLY B 1 262 ? -4.16 4.473 8.922 1 96.69 262 GLY B O 1
ATOM 4546 N N . ASP B 1 263 ? -4.93 6.555 8.945 1 95.88 263 ASP B N 1
ATOM 4547 C CA . ASP B 1 263 ? -5.48 6.422 7.605 1 95.88 263 ASP B CA 1
ATOM 4548 C C . ASP B 1 263 ? -4.371 6.23 6.57 1 95.88 263 ASP B C 1
ATOM 4550 O O . ASP B 1 263 ? -4.637 5.82 5.438 1 95.88 263 ASP B O 1
ATOM 4554 N N . TRP B 1 264 ? -3.141 6.539 6.93 1 98.06 264 TRP B N 1
ATOM 4555 C CA . TRP B 1 264 ? -1.996 6.348 6.047 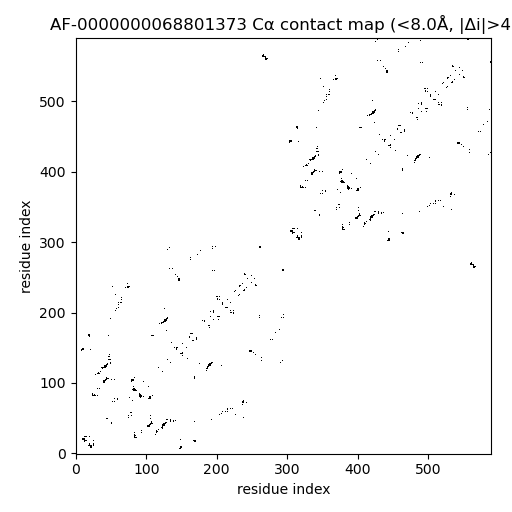1 98.06 264 TRP B CA 1
ATOM 4556 C C . TRP B 1 264 ? -1.914 4.902 5.562 1 98.06 264 TRP B C 1
ATOM 4558 O O . TRP B 1 264 ? -1.424 4.637 4.465 1 98.06 264 TRP B O 1
ATOM 4568 N N . LYS B 1 265 ? -2.451 3.951 6.258 1 98 265 LYS B N 1
ATOM 4569 C CA . LYS B 1 265 ? -2.381 2.527 5.941 1 98 265 LYS B CA 1
ATOM 4570 C C . LYS B 1 265 ? -3.1 2.219 4.633 1 98 265 LYS B C 1
ATOM 4572 O O . LYS B 1 265 ? -2.826 1.199 3.992 1 98 265 LYS B O 1
ATOM 4577 N N . THR B 1 266 ? -4.039 3.035 4.242 1 97.62 266 THR B N 1
ATOM 4578 C CA . THR B 1 266 ? -4.816 2.791 3.029 1 97.62 266 THR B CA 1
ATOM 4579 C C . THR B 1 266 ? -4.07 3.299 1.799 1 97.62 266 THR B C 1
ATOM 4581 O O . THR B 1 266 ? -4.461 3.006 0.667 1 97.62 266 THR B O 1
ATOM 4584 N N . THR B 1 267 ? -2.99 4.062 2.021 1 98.06 267 THR B N 1
ATOM 4585 C CA . THR B 1 267 ? -2.262 4.656 0.906 1 98.06 267 THR B CA 1
ATOM 4586 C C . THR B 1 267 ? -0.875 4.035 0.771 1 98.06 267 THR B C 1
ATOM 4588 O O . THR B 1 267 ? -0.443 3.707 -0.336 1 98.06 267 THR B O 1
ATOM 4591 N N . PHE B 1 268 ? -0.15 3.842 1.91 1 98.75 268 PHE B N 1
ATOM 4592 C CA . PHE B 1 268 ? 1.194 3.279 1.896 1 98.75 268 PHE B CA 1
ATOM 4593 C C . PHE B 1 268 ? 1.163 1.812 1.479 1 98.75 268 PHE B C 1
ATOM 4595 O O . PHE B 1 268 ? 0.429 1.013 2.062 1 98.75 268 PHE B O 1
ATOM 4602 N N . THR B 1 269 ? 1.907 1.506 0.482 1 98.62 269 THR B N 1
ATOM 4603 C CA . THR B 1 269 ? 2.205 0.088 0.309 1 98.62 269 THR B CA 1
ATOM 4604 C C . THR B 1 269 ? 3.072 -0.427 1.453 1 98.62 269 THR B C 1
ATOM 4606 O O . THR B 1 269 ? 3.662 0.362 2.195 1 98.62 269 THR B O 1
ATOM 4609 N N . VAL B 1 270 ? 3.137 -1.707 1.562 1 98.31 270 VAL B N 1
ATOM 4610 C CA . VAL B 1 270 ? 3.979 -2.299 2.598 1 98.31 270 VAL B CA 1
ATOM 4611 C C . VAL B 1 270 ? 5.434 -1.895 2.375 1 98.31 270 VAL B C 1
ATOM 4613 O O . VAL B 1 270 ? 6.133 -1.528 3.32 1 98.31 270 VAL B O 1
ATOM 4616 N N . ALA B 1 271 ? 5.871 -1.953 1.141 1 98.19 271 ALA B N 1
ATOM 4617 C CA . ALA B 1 271 ? 7.246 -1.575 0.823 1 98.19 271 ALA B CA 1
ATOM 4618 C C . ALA B 1 271 ? 7.512 -0.119 1.192 1 98.19 271 ALA B C 1
ATOM 4620 O O . ALA B 1 271 ? 8.562 0.202 1.751 1 98.19 271 ALA B O 1
ATOM 4621 N N . GLN B 1 272 ? 6.602 0.755 0.893 1 98.62 272 GLN B N 1
ATOM 4622 C CA . GLN B 1 272 ? 6.73 2.166 1.239 1 98.62 272 GLN B CA 1
ATOM 4623 C C . GLN B 1 272 ? 6.801 2.357 2.752 1 98.62 272 GLN B C 1
ATOM 4625 O O . GLN B 1 272 ? 7.602 3.152 3.246 1 98.62 272 GLN B O 1
ATOM 4630 N N . ASN B 1 273 ? 5.914 1.716 3.428 1 98.5 273 ASN B N 1
ATOM 4631 C CA . ASN B 1 273 ? 5.918 1.796 4.883 1 98.5 273 ASN B CA 1
ATOM 4632 C C . ASN B 1 273 ? 7.262 1.361 5.465 1 98.5 273 ASN B C 1
ATOM 4634 O O . ASN B 1 273 ? 7.801 2.023 6.352 1 98.5 273 ASN B O 1
ATOM 4638 N N . GLU B 1 274 ? 7.777 0.216 4.965 1 98 274 GLU B N 1
ATOM 4639 C CA . GLU B 1 274 ? 9.055 -0.285 5.457 1 98 274 GLU B CA 1
ATOM 4640 C C . GLU B 1 274 ? 10.18 0.716 5.195 1 98 274 GLU B C 1
ATOM 4642 O O . GLU B 1 274 ? 11.016 0.965 6.066 1 98 274 GLU B O 1
ATOM 4647 N N . ARG B 1 275 ? 10.188 1.258 4.031 1 98.25 275 ARG B N 1
ATOM 4648 C CA . ARG B 1 275 ? 11.188 2.266 3.686 1 98.25 275 ARG B CA 1
ATOM 4649 C C . ARG B 1 275 ? 11.047 3.5 4.574 1 98.25 275 ARG B C 1
ATOM 4651 O O . ARG B 1 275 ? 12.047 4.047 5.047 1 98.25 275 ARG B O 1
ATOM 4658 N N . PHE B 1 276 ? 9.859 3.947 4.797 1 98.44 276 PHE B N 1
ATOM 4659 C CA . PHE B 1 276 ? 9.594 5.113 5.629 1 98.44 276 PHE B CA 1
ATOM 4660 C C . PHE B 1 276 ? 10.039 4.863 7.066 1 98.44 276 PHE B C 1
ATOM 4662 O O . PHE B 1 276 ? 10.633 5.738 7.699 1 98.44 276 PHE B O 1
ATOM 4669 N N . ASP B 1 277 ? 9.742 3.695 7.578 1 97.5 277 ASP B N 1
ATOM 4670 C CA . ASP B 1 277 ? 10.141 3.34 8.938 1 97.5 277 ASP B CA 1
ATOM 4671 C C . ASP B 1 277 ? 11.656 3.414 9.102 1 97.5 277 ASP B C 1
ATOM 4673 O O . ASP B 1 277 ? 12.148 3.889 10.125 1 97.5 277 ASP B O 1
ATOM 4677 N N . ALA B 1 278 ? 12.328 2.871 8.133 1 97.81 278 ALA B N 1
ATOM 4678 C CA . ALA B 1 278 ? 13.789 2.926 8.188 1 97.81 278 ALA B CA 1
ATOM 4679 C C . ALA B 1 278 ? 14.289 4.367 8.172 1 97.81 278 ALA B C 1
ATOM 4681 O O . ALA B 1 278 ? 15.188 4.73 8.938 1 97.81 278 ALA B O 1
ATOM 4682 N N . ASP B 1 279 ? 13.727 5.184 7.289 1 97.75 279 ASP B N 1
ATOM 4683 C CA . ASP B 1 279 ? 14.07 6.602 7.199 1 97.75 279 ASP B CA 1
ATOM 4684 C C . ASP B 1 279 ? 13.781 7.32 8.516 1 97.75 279 ASP B C 1
ATOM 4686 O O . ASP B 1 279 ? 14.609 8.086 9.008 1 97.75 279 ASP B O 1
ATOM 4690 N N . TYR B 1 280 ? 12.625 7.082 9.102 1 96.81 280 TYR B N 1
ATOM 4691 C CA . TYR B 1 280 ? 12.203 7.656 10.375 1 96.81 280 TYR B CA 1
ATOM 4692 C C . TYR B 1 280 ? 13.18 7.285 11.484 1 96.81 280 TYR B C 1
ATOM 4694 O O . TYR B 1 280 ? 13.602 8.148 12.258 1 96.81 280 TYR B O 1
ATOM 4702 N N . ALA B 1 281 ? 13.492 6.027 11.562 1 96.38 281 ALA B N 1
ATOM 4703 C CA . ALA B 1 281 ? 14.398 5.551 12.602 1 96.38 281 ALA B CA 1
ATOM 4704 C C . ALA B 1 281 ? 15.758 6.25 12.516 1 96.38 281 ALA B C 1
ATOM 4706 O O . ALA B 1 281 ? 16.344 6.625 13.531 1 96.38 281 ALA B O 1
ATOM 4707 N N . GLU B 1 282 ? 16.203 6.375 11.32 1 96.81 282 GLU B N 1
ATOM 4708 C CA . GLU B 1 282 ? 17.484 7.031 11.109 1 96.81 282 GLU B CA 1
ATOM 4709 C C . GLU B 1 282 ? 17.422 8.508 11.484 1 96.81 282 GLU B C 1
ATOM 4711 O O . GLU B 1 282 ? 18.266 9 12.25 1 96.81 282 GLU B O 1
ATOM 4716 N N . LYS B 1 283 ? 16.422 9.234 11.008 1 95.88 283 LYS B N 1
ATOM 4717 C CA . LYS B 1 283 ? 16.328 10.68 11.164 1 95.88 283 LYS B CA 1
ATOM 4718 C C . LYS B 1 283 ? 15.945 11.062 12.586 1 95.88 283 LYS B C 1
ATOM 4720 O O . LYS B 1 283 ? 16.312 12.133 13.07 1 95.88 283 LYS B O 1
ATOM 4725 N N . MET B 1 284 ? 15.227 10.234 13.273 1 95.31 284 MET B N 1
ATOM 4726 C CA . MET B 1 284 ? 14.75 10.555 14.617 1 95.31 284 MET B CA 1
ATOM 4727 C C . MET B 1 284 ? 15.602 9.852 15.672 1 95.31 284 MET B C 1
ATOM 4729 O O . MET B 1 284 ? 15.25 9.836 16.859 1 95.31 284 MET B O 1
ATOM 4733 N N . ALA B 1 285 ? 16.656 9.336 15.148 1 93.25 285 ALA B N 1
ATOM 4734 C CA . ALA B 1 285 ? 17.547 8.688 16.109 1 93.25 285 ALA B CA 1
ATOM 4735 C C . ALA B 1 285 ? 17.984 9.664 17.188 1 93.25 285 ALA B C 1
ATOM 4737 O O . ALA B 1 285 ? 18.391 10.797 16.906 1 93.25 285 ALA B O 1
ATOM 4738 N N . GLY B 1 286 ? 17.875 9.312 18.484 1 90 286 GLY B N 1
ATOM 4739 C CA . GLY B 1 286 ? 18.312 10.148 19.578 1 90 286 GLY B CA 1
ATOM 4740 C C . GLY B 1 286 ? 17.234 11.078 20.094 1 90 286 GLY B C 1
ATOM 4741 O O . GLY B 1 286 ? 17.422 11.742 21.125 1 90 286 GLY B O 1
ATOM 4742 N N . CYS B 1 287 ? 16.203 11.227 19.297 1 89.31 287 CYS B N 1
ATOM 4743 C CA . CYS B 1 287 ? 15.094 12.062 19.734 1 89.31 287 CYS B CA 1
ATOM 4744 C C . CYS B 1 287 ? 14.164 11.297 20.656 1 89.31 287 CYS B C 1
ATOM 4746 O O . CYS B 1 287 ? 13.898 10.109 20.453 1 89.31 287 CYS B O 1
ATOM 4748 N N . SER B 1 288 ? 13.734 11.859 21.641 1 87.94 288 SER B N 1
ATOM 4749 C CA . SER B 1 288 ? 12.906 11.211 22.656 1 87.94 288 SER B CA 1
ATOM 4750 C C . SER B 1 288 ? 11.438 11.219 22.25 1 87.94 288 SER B C 1
ATOM 4752 O O . SER B 1 288 ? 10.602 10.633 22.953 1 87.94 288 SER B O 1
ATOM 4754 N N . LEU B 1 289 ? 11.094 11.844 21.156 1 90.75 289 LEU B N 1
ATOM 4755 C CA . LEU B 1 289 ? 9.711 11.922 20.703 1 90.75 289 LEU B CA 1
ATOM 4756 C C . LEU B 1 289 ? 9.234 10.57 20.172 1 90.75 289 LEU B C 1
ATOM 4758 O O . LEU B 1 289 ? 9.992 9.859 19.516 1 90.75 289 LEU B O 1
ATOM 4762 N N . SER B 1 290 ? 8.039 10.227 20.516 1 87.12 290 SER B N 1
ATOM 4763 C CA . SER B 1 290 ? 7.391 9.031 20 1 87.12 290 SER B CA 1
ATOM 4764 C C . SER B 1 290 ? 6.008 9.352 19.438 1 87.12 290 SER B C 1
ATOM 4766 O O . SER B 1 290 ? 5.234 10.078 20.062 1 87.12 290 SER B O 1
ATOM 4768 N N . PHE B 1 291 ? 5.742 8.891 18.297 1 91.12 291 PHE B N 1
ATOM 4769 C CA . PHE B 1 291 ? 4.453 9.133 17.656 1 91.12 291 PHE B CA 1
ATOM 4770 C C . PHE B 1 291 ? 3.664 7.84 17.516 1 91.12 291 PHE B C 1
ATOM 4772 O O . PHE B 1 291 ? 4.238 6.789 17.219 1 91.12 291 PHE B O 1
ATOM 4779 N N . ARG B 1 292 ? 2.432 7.91 17.719 1 88.38 292 ARG B N 1
ATOM 4780 C CA . ARG B 1 292 ? 1.534 6.789 17.453 1 88.38 292 ARG B CA 1
ATOM 4781 C C . ARG B 1 292 ? 1.082 6.793 15.992 1 88.38 292 ARG B C 1
ATOM 4783 O O . ARG B 1 292 ? 0.786 7.852 15.438 1 88.38 292 ARG B O 1
ATOM 4790 N N . SER B 1 293 ? 1.07 5.551 15.414 1 84.56 293 SER B N 1
ATOM 4791 C CA . SER B 1 293 ? 0.713 5.469 14 1 84.56 293 SER B CA 1
ATOM 4792 C C . SER B 1 293 ? -0.755 5.098 13.82 1 84.56 293 SER B C 1
ATOM 4794 O O . SER B 1 293 ? -1.279 5.137 12.703 1 84.56 293 SER B O 1
ATOM 4796 N N . GLU B 1 294 ? -1.39 4.73 14.891 1 84.06 294 GLU B N 1
ATOM 4797 C CA . GLU B 1 294 ? -2.822 4.449 14.898 1 84.06 294 GLU B CA 1
ATOM 4798 C C . GLU B 1 294 ? -3.398 4.551 16.312 1 84.06 294 GLU B C 1
ATOM 4800 O O . GLU B 1 294 ? -2.652 4.672 17.281 1 84.06 294 GLU B O 1
ATOM 4805 N N . LEU B 1 295 ? -4.738 4.766 16.375 1 85.31 295 LEU B N 1
ATOM 4806 C CA . LEU B 1 295 ? -5.406 4.852 17.672 1 85.31 295 LEU B CA 1
ATOM 4807 C C . LEU B 1 295 ? -6.062 3.523 18.031 1 85.31 295 LEU B C 1
ATOM 4809 O O . LEU B 1 295 ? -6.492 2.777 17.141 1 85.31 295 LEU B O 1
#